Protein AF-A0A8J6SV88-F1 (afdb_monomer)

Radius of gyration: 65.97 Å; Cα contacts (8 Å, |Δi|>4): 155; chains: 1; bounding box: 151×75×202 Å

pLDDT: mean 76.77, std 22.96, range [28.53, 97.25]

Sequence (393 aa):
MALPKIEHHQADRLREVESLLAARDEHLASQEKLLRNILGLIPQIQKQMATVINHTETSAIEIGDKVRFIYEKAQDHLVESTEINKQFSGGNQEDEDKLSLSGVITVALKLLQDMTEMLDENGKLNVHYAESIQTILENTATINKITEDIQYISDQTNLLALNAAIEAARAGEHGRGFSVVAEEVRKLSDRTNQASNDITQIVGKVNDSVGAISKSLNENRVKTENKKDSVDRAVKSLLTTARESTEVFSKLVDSSVVSSKSVAHNIDHIILSLQFQDITKQEIEAAVIPIRQISNLAEEMISRLSGARGAMDSFGKVAVGQNMPPMDMGSRHELRGVDAQRAPETKSASAQMAKPSEVFVFDTPDEKAMQDEVAKPKQEEDKSASRGDVILF

Solvent-accessible surface area (backbone atoms only — not comparable to full-atom values): 22688 Å² total; per-residue (Å²): 141,92,82,70,71,64,62,52,60,48,50,53,50,49,52,52,49,50,54,52,49,50,56,48,50,55,50,51,52,52,51,43,51,52,43,52,53,53,53,65,45,48,62,54,53,52,52,49,52,52,50,51,45,54,53,47,55,52,50,49,53,57,49,52,55,51,49,52,53,52,45,53,52,34,52,52,49,42,55,50,39,52,52,52,46,35,40,55,73,59,55,75,90,80,60,87,86,58,86,22,56,54,54,53,49,52,53,52,51,48,52,51,48,54,50,51,52,53,46,51,52,51,51,54,50,52,51,54,50,52,53,52,50,50,53,50,55,54,50,48,53,51,51,48,54,53,36,51,51,51,35,51,53,23,53,52,46,28,53,51,18,49,53,42,28,52,52,15,59,72,50,45,85,83,12,52,72,51,30,55,51,16,52,52,45,29,52,51,19,55,53,46,38,50,53,32,52,53,49,50,54,51,49,50,54,51,51,54,51,50,53,53,49,52,52,54,49,55,53,48,53,55,51,47,52,56,47,51,58,48,48,56,49,48,53,53,50,51,55,50,53,50,52,53,48,45,52,53,50,53,53,50,35,53,52,48,46,53,50,32,52,51,51,49,53,54,47,56,55,49,56,56,53,53,54,54,48,56,54,52,42,52,54,54,57,57,54,49,53,60,54,50,50,50,44,54,52,42,52,51,49,43,55,50,50,53,50,52,50,54,50,48,55,53,49,52,52,64,73,51,86,68,78,80,81,81,89,82,89,84,80,92,82,83,93,82,86,90,82,92,77,85,84,84,89,81,88,78,89,80,79,84,80,81,79,86,82,80,87,81,80,80,83,73,80,72,86,76,80,80,72,87,84,78,81,83,84,83,88,79,82,94,77,85,93,84,85,88,81,91,80,91,130

Nearest PDB structures (foldseek):
  3zx6-assembly1_A  TM=4.882E-01  e=5.215E-08  Archaeoglobus fulgidus DSM 4304
  8c5v-assembly1_I  TM=4.298E-01  e=1.176E-05  Escherichia coli
  3g6b-assembly1_B  TM=3.901E-01  e=2.886E-06  Thermotoga maritima
  6h2e-assembly1_P-2  TM=2.419E-01  e=6.255E-02  Aeromonas hydrophila subsp. hydrophila AL09-71
  8i4v-assembly1_A  TM=2.541E-01  e=8.451E-02  Saccharomyces cerevisiae S288C

Foldseek 3Di:
DDDPPPVVVVVVVLVVVVVVLVVVLVVLVVLLVVLVVLLVCLVVLVVVLVVVLVVLVVVLVVLVVVLVVLLVVLVVLLVVLVVLLCLAVVPDDPCPPRPRLVNVLVVVVVVLVVVLVVLVVLLVVLVVLVVVLVVLVVVLVVLLVVLVVQLVVLVVQLVVLVVQLVVLVVVPPVSVVSNVVSVVSNVVSVVSNVVSVVSNVVSVVVVVVSVVVNVVSVVVNVVSVVVSVVSVVVNVVSVVVSVVVSVVSVVVSVVSNVVSVVSNVVSVVVVVVSVVSVVVSVVSVVVSVVSVVSSVVSVVSSVVSVVVSVVSVVVSCVSP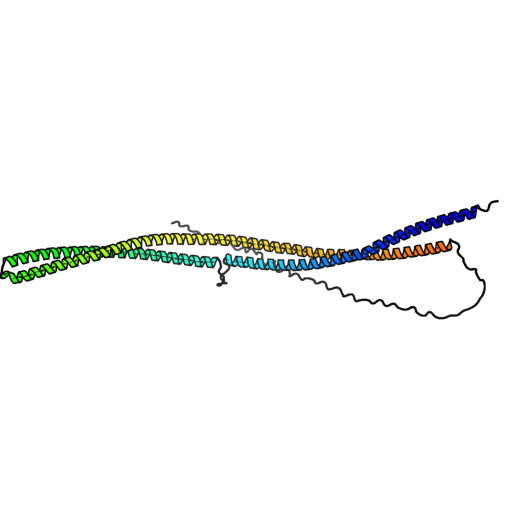DDDDDDDDDDDDDDDDDDDDDDDDDDDDDDDDDDDDDDDDDDDDPDPPPPPPDDDDDDDDDDDDDDDDDDDDD

Structure (mmCIF, N/CA/C/O backbone):
data_AF-A0A8J6SV88-F1
#
_entry.id   AF-A0A8J6SV88-F1
#
loop_
_atom_site.group_PDB
_atom_site.id
_atom_site.type_symbol
_atom_site.label_atom_id
_atom_site.label_alt_id
_atom_site.label_comp_id
_atom_site.label_asym_id
_atom_site.label_entity_id
_atom_site.label_seq_id
_atom_site.pdbx_PDB_ins_code
_atom_site.Cartn_x
_atom_site.Cartn_y
_atom_site.Cartn_z
_atom_site.occupancy
_atom_site.B_iso_or_equiv
_atom_site.auth_seq_id
_atom_site.auth_comp_id
_atom_site.auth_asym_id
_atom_site.auth_atom_id
_atom_site.pdbx_PDB_model_num
ATOM 1 N N . MET A 1 1 ? 94.182 -10.655 -103.195 1.00 46.75 1 MET A N 1
ATOM 2 C CA . MET A 1 1 ? 94.194 -10.493 -101.722 1.00 46.75 1 MET A CA 1
ATOM 3 C C . MET A 1 1 ? 93.290 -9.304 -101.390 1.00 46.75 1 MET A C 1
ATOM 5 O O . MET A 1 1 ? 93.391 -8.325 -102.111 1.00 46.75 1 MET A O 1
ATOM 9 N N . ALA A 1 2 ? 92.429 -9.421 -100.365 1.00 45.97 2 ALA A N 1
ATOM 10 C CA . ALA A 1 2 ? 91.411 -8.458 -99.878 1.00 45.97 2 ALA A CA 1
ATOM 11 C C . ALA A 1 2 ? 89.975 -8.559 -100.457 1.00 45.97 2 ALA A C 1
ATOM 13 O O . ALA A 1 2 ? 89.514 -7.652 -101.130 1.00 45.97 2 ALA A O 1
ATOM 14 N N . LEU A 1 3 ? 89.247 -9.638 -100.126 1.00 49.94 3 LEU A N 1
ATOM 15 C CA . LEU A 1 3 ? 87.771 -9.705 -100.204 1.00 49.94 3 LEU A CA 1
ATOM 16 C C . LEU A 1 3 ? 87.009 -10.570 -99.143 1.00 49.94 3 LEU A C 1
ATOM 18 O O . LEU A 1 3 ? 85.825 -10.773 -99.353 1.00 49.94 3 LEU A O 1
ATOM 22 N N . PRO A 1 4 ? 87.549 -11.012 -97.973 1.00 49.59 4 PRO A N 1
ATOM 23 C CA . PRO A 1 4 ? 86.723 -11.684 -96.944 1.00 49.59 4 PRO A CA 1
ATOM 24 C C . PRO A 1 4 ? 86.259 -10.801 -95.761 1.00 49.59 4 PRO A C 1
ATOM 26 O O . PRO A 1 4 ? 85.486 -11.254 -94.924 1.00 49.59 4 PRO A O 1
ATOM 29 N N . LYS A 1 5 ? 86.708 -9.540 -95.638 1.00 50.41 5 LYS A N 1
ATOM 30 C CA . LYS A 1 5 ? 86.396 -8.697 -94.457 1.00 50.41 5 LYS A CA 1
ATOM 31 C C . LYS A 1 5 ? 85.004 -8.046 -94.472 1.00 50.41 5 LYS A C 1
ATOM 33 O O . LYS A 1 5 ? 84.532 -7.645 -93.416 1.00 50.41 5 LYS A O 1
ATOM 38 N N . ILE A 1 6 ? 84.357 -7.923 -95.634 1.00 51.03 6 ILE A N 1
ATOM 39 C CA . ILE A 1 6 ? 83.061 -7.230 -95.759 1.00 51.03 6 ILE A CA 1
ATOM 40 C C . ILE A 1 6 ? 81.894 -8.173 -95.410 1.00 51.03 6 ILE A C 1
ATOM 42 O O . ILE A 1 6 ? 80.998 -7.762 -94.679 1.00 51.03 6 ILE A O 1
ATOM 46 N N . GLU A 1 7 ? 81.950 -9.446 -95.819 1.00 51.22 7 GLU A N 1
ATOM 47 C CA . GLU A 1 7 ? 80.918 -10.451 -95.501 1.00 51.22 7 GLU A CA 1
ATOM 48 C C . GLU A 1 7 ? 80.891 -10.828 -94.011 1.00 51.22 7 GLU A C 1
ATOM 50 O O . GLU A 1 7 ? 79.817 -10.930 -93.425 1.00 51.22 7 GLU A O 1
ATOM 55 N N . HIS A 1 8 ? 82.051 -10.948 -93.351 1.00 54.84 8 HIS A N 1
ATOM 56 C CA . HIS A 1 8 ? 82.105 -11.197 -91.902 1.00 54.84 8 HIS A CA 1
ATOM 57 C C . HIS A 1 8 ? 81.542 -10.025 -91.089 1.00 54.84 8 HIS A C 1
ATOM 59 O O . HIS A 1 8 ? 80.787 -10.230 -90.146 1.00 54.84 8 HIS A O 1
ATOM 65 N N . HIS A 1 9 ? 81.819 -8.786 -91.503 1.00 56.88 9 HIS A N 1
ATOM 66 C CA . HIS A 1 9 ? 81.335 -7.600 -90.798 1.00 56.88 9 HIS A CA 1
ATOM 67 C C . HIS A 1 9 ? 79.841 -7.314 -91.038 1.00 56.88 9 HIS A C 1
ATOM 69 O O . HIS A 1 9 ? 79.222 -6.584 -90.261 1.00 56.88 9 HIS A O 1
ATOM 75 N N . GLN A 1 10 ? 79.261 -7.861 -92.113 1.00 56.91 10 GLN A N 1
ATOM 76 C CA . GLN A 1 10 ? 77.813 -7.892 -92.338 1.00 56.91 10 GLN A CA 1
ATOM 77 C C . GLN A 1 10 ? 77.141 -9.027 -91.555 1.00 56.91 10 GLN A C 1
ATOM 79 O O . GLN A 1 10 ? 76.093 -8.788 -90.967 1.00 56.91 10 GLN A O 1
ATOM 84 N N . ALA A 1 11 ? 77.752 -10.214 -91.473 1.00 60.94 11 ALA A N 1
ATOM 85 C CA . ALA A 1 11 ? 77.242 -11.340 -90.687 1.00 60.94 11 ALA A CA 1
ATOM 86 C C . ALA A 1 11 ? 77.269 -11.075 -89.169 1.00 60.94 11 ALA A C 1
ATOM 88 O O . ALA A 1 11 ? 76.304 -11.392 -88.478 1.00 60.94 11 ALA A O 1
ATOM 89 N N . ASP A 1 12 ? 78.328 -10.442 -88.655 1.00 65.56 12 ASP A N 1
ATOM 90 C CA . ASP A 1 12 ? 78.409 -10.037 -87.245 1.00 65.56 12 ASP A CA 1
ATOM 91 C C . ASP A 1 12 ? 77.391 -8.937 -86.915 1.00 65.56 12 ASP A C 1
ATOM 93 O O . ASP A 1 12 ? 76.749 -8.992 -85.870 1.00 65.56 12 ASP A O 1
ATOM 97 N N . ARG A 1 13 ? 77.158 -7.992 -87.840 1.00 64.12 13 ARG A N 1
ATOM 98 C CA . ARG A 1 13 ? 76.085 -6.994 -87.700 1.00 64.12 13 ARG A CA 1
ATOM 99 C C . ARG A 1 13 ? 74.690 -7.615 -87.770 1.00 64.12 13 ARG A C 1
ATOM 101 O O . ARG A 1 13 ? 73.808 -7.165 -87.048 1.00 64.12 13 ARG A O 1
ATOM 108 N N . LEU A 1 14 ? 74.481 -8.644 -88.595 1.00 65.62 14 LEU A N 1
ATOM 109 C CA . LEU A 1 14 ? 73.214 -9.381 -88.635 1.00 65.62 14 LEU A CA 1
ATOM 110 C C . LEU A 1 14 ? 72.961 -10.108 -87.309 1.00 65.62 14 LEU A C 1
ATOM 112 O O . LEU A 1 14 ? 71.875 -9.986 -86.758 1.00 65.62 14 LEU A O 1
ATOM 116 N N . ARG A 1 15 ? 73.978 -10.785 -86.756 1.00 68.50 15 ARG A N 1
ATOM 117 C CA . ARG A 1 15 ? 73.896 -11.466 -85.450 1.00 68.50 15 ARG A CA 1
ATOM 118 C C . ARG A 1 15 ? 73.671 -10.500 -84.289 1.00 68.50 15 ARG A C 1
ATOM 120 O O . ARG A 1 15 ? 72.923 -10.814 -83.368 1.00 68.50 15 ARG A O 1
ATOM 127 N N . GLU A 1 16 ? 74.296 -9.326 -84.326 1.00 72.25 16 GLU A N 1
ATOM 128 C CA . GLU A 1 16 ? 74.077 -8.267 -83.336 1.00 72.25 16 GLU A CA 1
ATOM 129 C C . GLU A 1 16 ? 72.636 -7.735 -83.405 1.00 72.25 16 GLU A C 1
ATOM 131 O O . GLU A 1 16 ? 71.973 -7.605 -82.376 1.00 72.25 16 GLU A O 1
ATOM 136 N N . VAL A 1 17 ? 72.104 -7.517 -84.613 1.00 74.19 17 VAL A N 1
ATOM 137 C CA . VAL A 1 17 ? 70.703 -7.120 -84.821 1.00 74.19 17 VAL A CA 1
ATOM 138 C C . VAL A 1 17 ? 69.733 -8.226 -84.393 1.00 74.19 17 VAL A C 1
ATOM 140 O O . VAL A 1 17 ? 68.763 -7.927 -83.705 1.00 74.19 17 VAL A O 1
ATOM 143 N N . GLU A 1 18 ? 69.995 -9.493 -84.716 1.00 72.50 18 GLU A N 1
ATOM 144 C CA . GLU A 1 18 ? 69.188 -10.640 -84.270 1.00 72.50 18 GLU A CA 1
ATOM 145 C C . GLU A 1 18 ? 69.171 -10.770 -82.742 1.00 72.50 18 GLU A C 1
ATOM 147 O O . GLU A 1 18 ? 68.106 -10.948 -82.151 1.00 72.50 18 GLU A O 1
ATOM 152 N N . SER A 1 19 ? 70.323 -10.607 -82.085 1.00 75.50 19 SER A N 1
ATOM 153 C CA . SER A 1 19 ? 70.417 -10.621 -80.622 1.00 75.50 19 SER A CA 1
ATOM 154 C C . SER A 1 19 ? 69.646 -9.461 -79.985 1.00 75.50 19 SER A C 1
ATOM 156 O O . SER A 1 19 ? 68.987 -9.653 -78.962 1.00 75.50 19 SER A O 1
ATOM 158 N N . LEU A 1 20 ? 69.712 -8.260 -80.569 1.00 78.19 20 LEU A N 1
ATOM 159 C CA . LEU A 1 20 ? 68.964 -7.093 -80.093 1.00 78.19 20 LEU A CA 1
ATOM 160 C C . LEU A 1 20 ? 67.453 -7.238 -80.331 1.00 78.19 20 LEU A C 1
ATOM 162 O O . LEU A 1 20 ? 66.658 -6.824 -79.485 1.00 78.19 20 LEU A O 1
ATOM 166 N N . LEU A 1 21 ? 67.046 -7.842 -81.452 1.00 76.75 21 LEU A N 1
ATOM 167 C CA . LEU A 1 21 ? 65.646 -8.148 -81.753 1.00 76.75 21 LEU A CA 1
ATOM 168 C C . LEU A 1 21 ? 65.091 -9.217 -80.805 1.00 76.75 21 LEU A C 1
ATOM 170 O O . LEU A 1 21 ? 63.992 -9.033 -80.289 1.00 76.75 21 LEU A O 1
ATOM 174 N N . ALA A 1 22 ? 65.856 -10.270 -80.505 1.00 77.31 22 ALA A N 1
ATOM 175 C CA . ALA A 1 22 ? 65.468 -11.316 -79.556 1.00 77.31 22 ALA A CA 1
ATOM 176 C C . ALA A 1 22 ? 65.332 -10.780 -78.120 1.00 77.31 22 ALA A C 1
ATOM 178 O O . ALA A 1 22 ? 64.322 -11.027 -77.464 1.00 77.31 22 ALA A O 1
ATOM 179 N N . ALA A 1 23 ? 66.294 -9.973 -77.656 1.00 79.62 23 ALA A N 1
ATOM 180 C CA . ALA A 1 23 ? 66.211 -9.320 -76.347 1.00 79.62 23 ALA A CA 1
ATOM 181 C C . ALA A 1 23 ? 65.002 -8.368 -76.254 1.00 79.62 23 ALA A C 1
ATOM 183 O O . ALA A 1 23 ? 64.367 -8.245 -75.203 1.00 79.62 23 ALA A O 1
ATOM 184 N N . ARG A 1 24 ? 64.651 -7.698 -77.360 1.00 80.94 24 ARG A N 1
ATOM 185 C CA . ARG A 1 24 ? 63.469 -6.833 -77.413 1.00 80.94 24 ARG A CA 1
ATOM 186 C C . ARG A 1 24 ? 62.162 -7.626 -77.462 1.00 80.94 24 ARG A C 1
ATOM 188 O O . ARG A 1 24 ? 61.213 -7.203 -76.809 1.00 80.94 24 ARG A O 1
ATOM 195 N N . ASP A 1 25 ? 62.113 -8.759 -78.158 1.00 80.94 25 ASP A N 1
ATOM 196 C CA . ASP A 1 25 ? 60.958 -9.669 -78.154 1.00 80.94 25 ASP A CA 1
ATOM 197 C C . ASP A 1 25 ? 60.696 -10.237 -76.750 1.00 80.94 25 ASP A C 1
ATOM 199 O O . ASP A 1 25 ? 59.571 -10.178 -76.252 1.00 80.94 25 ASP A O 1
ATOM 203 N N . GLU A 1 26 ? 61.748 -10.676 -76.052 1.00 83.00 26 GLU A N 1
ATOM 204 C CA . GLU A 1 26 ? 61.657 -11.155 -74.667 1.00 83.00 26 GLU A CA 1
ATOM 205 C C . GLU A 1 26 ? 61.134 -10.062 -73.717 1.00 83.00 26 GLU A C 1
ATOM 207 O O . GLU A 1 26 ? 60.243 -10.305 -72.893 1.00 83.00 26 GLU A O 1
ATOM 212 N N . HIS A 1 27 ? 61.614 -8.825 -73.876 1.00 84.25 27 HIS A N 1
ATOM 213 C CA . HIS A 1 27 ? 61.137 -7.684 -73.097 1.00 84.25 27 HIS A CA 1
ATOM 214 C C . HIS A 1 27 ? 59.663 -7.342 -73.387 1.00 84.25 27 HIS A C 1
ATOM 216 O O . HIS A 1 27 ? 58.891 -7.103 -72.455 1.00 84.25 27 HIS A O 1
ATOM 222 N N . LEU A 1 28 ? 59.244 -7.341 -74.658 1.00 85.38 28 LEU A N 1
ATOM 223 C CA . LEU A 1 28 ? 57.848 -7.094 -75.049 1.00 85.38 28 LEU A CA 1
ATOM 224 C C . LEU A 1 28 ? 56.917 -8.206 -74.537 1.00 85.38 28 LEU A C 1
ATOM 226 O O . LEU A 1 28 ? 55.831 -7.909 -74.039 1.00 85.38 28 LEU A O 1
ATOM 230 N N . ALA A 1 29 ? 57.353 -9.468 -74.582 1.00 83.69 29 ALA A N 1
ATOM 231 C CA . ALA A 1 29 ? 56.609 -10.605 -74.039 1.00 83.69 29 ALA A CA 1
ATOM 232 C C . ALA A 1 29 ? 56.445 -10.519 -72.510 1.00 83.69 29 ALA A C 1
ATOM 234 O O . ALA A 1 29 ? 55.373 -10.820 -71.976 1.00 83.69 29 ALA A O 1
ATOM 235 N N . SER A 1 30 ? 57.480 -10.062 -71.799 1.00 86.69 30 SER A N 1
ATOM 236 C CA . SER A 1 30 ? 57.415 -9.799 -70.356 1.00 86.69 30 SER A CA 1
ATOM 237 C C . SER A 1 30 ? 56.409 -8.688 -70.015 1.00 86.69 30 SER A C 1
ATOM 239 O O . SER A 1 30 ? 55.571 -8.858 -69.124 1.00 86.69 30 SER A O 1
ATOM 241 N N . GLN A 1 31 ? 56.417 -7.582 -70.770 1.00 87.19 31 GLN A N 1
ATOM 242 C CA . GLN A 1 31 ? 55.450 -6.487 -70.610 1.00 87.19 31 GLN A CA 1
ATOM 243 C C . GLN A 1 31 ? 54.010 -6.929 -70.904 1.00 87.19 31 GLN A C 1
ATOM 245 O O . GLN A 1 31 ? 53.098 -6.603 -70.144 1.00 87.19 31 GLN A O 1
ATOM 250 N N . GLU A 1 32 ? 53.803 -7.714 -71.963 1.00 86.62 32 GLU A N 1
ATOM 251 C CA . GLU A 1 32 ? 52.494 -8.275 -72.305 1.00 86.62 32 GLU A CA 1
ATOM 252 C C . GLU A 1 32 ? 51.964 -9.179 -71.181 1.00 86.62 32 GLU A C 1
ATOM 254 O O . GLU A 1 32 ? 50.803 -9.065 -70.782 1.00 86.62 32 GLU A O 1
ATOM 259 N N . LYS A 1 33 ? 52.821 -10.036 -70.609 1.00 88.38 33 LYS A N 1
ATOM 260 C CA . LYS A 1 33 ? 52.468 -10.896 -69.470 1.00 88.38 33 LYS A CA 1
ATOM 261 C C . LYS A 1 33 ? 52.056 -10.079 -68.241 1.00 88.38 33 LYS A C 1
ATOM 263 O O . LYS A 1 33 ? 51.074 -10.425 -67.586 1.00 88.38 33 LYS A O 1
ATOM 268 N N . LEU A 1 34 ? 52.769 -8.994 -67.937 1.00 86.81 34 LEU A N 1
ATOM 269 C CA . LEU A 1 34 ? 52.440 -8.106 -66.818 1.00 86.81 34 LEU A CA 1
ATOM 270 C C . LEU A 1 34 ? 51.091 -7.400 -67.033 1.00 86.81 34 LEU A C 1
ATOM 272 O O . LEU A 1 34 ? 50.262 -7.393 -66.124 1.00 86.81 34 LEU A O 1
ATOM 276 N N . LEU A 1 35 ? 50.824 -6.886 -68.239 1.00 89.06 35 LEU A N 1
ATOM 277 C CA . LEU A 1 35 ? 49.534 -6.272 -68.583 1.00 89.06 35 LEU A CA 1
ATOM 278 C C . LEU A 1 35 ? 48.375 -7.274 -68.516 1.00 89.06 35 LEU A C 1
ATOM 280 O O . LEU A 1 35 ? 47.309 -6.942 -68.001 1.00 89.06 35 LEU A O 1
ATOM 284 N N . ARG A 1 36 ? 48.585 -8.518 -68.968 1.00 88.00 36 ARG A N 1
ATOM 285 C CA . ARG A 1 36 ? 47.590 -9.598 -68.847 1.00 88.00 36 ARG A CA 1
ATOM 286 C C . ARG A 1 36 ? 47.287 -9.943 -67.388 1.00 88.00 36 ARG A C 1
ATOM 288 O O . ARG A 1 36 ? 46.126 -10.160 -67.053 1.00 88.00 36 ARG A O 1
ATOM 295 N N . ASN A 1 37 ? 48.299 -9.942 -66.519 1.00 89.38 37 ASN A N 1
ATOM 296 C CA . ASN A 1 37 ? 48.094 -10.129 -65.081 1.00 89.38 37 ASN A CA 1
ATOM 297 C C . ASN A 1 37 ? 47.273 -8.980 -64.473 1.00 89.38 37 ASN A C 1
ATOM 299 O O . ASN A 1 37 ? 46.347 -9.244 -63.711 1.00 89.38 37 ASN A O 1
ATOM 303 N N . ILE A 1 38 ? 47.564 -7.723 -64.836 1.00 87.75 38 ILE A N 1
ATOM 304 C CA . ILE A 1 38 ? 46.784 -6.554 -64.389 1.00 87.75 38 ILE A CA 1
ATOM 305 C C . ILE A 1 38 ? 45.328 -6.659 -64.862 1.00 87.75 38 ILE A C 1
ATOM 307 O O . ILE A 1 38 ? 44.415 -6.501 -64.054 1.00 87.75 38 ILE A O 1
ATOM 311 N N . LEU A 1 39 ? 45.098 -6.995 -66.136 1.00 89.31 39 LEU A N 1
ATOM 312 C CA . LEU A 1 39 ? 43.751 -7.203 -66.680 1.00 89.31 39 LEU A CA 1
ATOM 313 C C . LEU A 1 39 ? 42.991 -8.320 -65.961 1.00 89.31 39 LEU A C 1
ATOM 315 O O . LEU A 1 39 ? 41.787 -8.197 -65.765 1.00 89.31 39 LEU A O 1
ATOM 319 N N . GLY A 1 40 ? 43.677 -9.377 -65.518 1.00 88.56 40 GLY A N 1
ATOM 320 C CA . GLY A 1 40 ? 43.068 -10.442 -64.719 1.00 88.56 40 GLY A CA 1
ATOM 321 C C . GLY A 1 40 ? 42.577 -9.983 -63.338 1.00 88.56 40 GLY A C 1
ATOM 322 O O . GLY A 1 40 ? 41.605 -10.535 -62.826 1.00 88.56 40 GLY A O 1
ATOM 323 N N . LEU A 1 41 ? 43.204 -8.957 -62.749 1.00 91.12 41 LEU A N 1
ATOM 324 C CA . LEU A 1 41 ? 42.831 -8.414 -61.435 1.00 91.12 41 LEU A CA 1
ATOM 325 C C . LEU A 1 41 ? 41.666 -7.417 -61.504 1.00 91.12 41 LEU A C 1
ATOM 327 O O . LEU A 1 41 ? 40.921 -7.284 -60.534 1.00 91.12 41 LEU A O 1
ATOM 331 N N . ILE A 1 42 ? 41.467 -6.736 -62.636 1.00 90.75 42 ILE A N 1
ATOM 332 C CA . ILE A 1 42 ? 40.425 -5.706 -62.787 1.00 90.75 42 ILE A CA 1
ATOM 333 C C . ILE A 1 42 ? 39.007 -6.249 -62.521 1.00 90.75 42 ILE A C 1
ATOM 335 O O . ILE A 1 42 ? 38.306 -5.646 -61.706 1.00 90.75 42 ILE A O 1
ATOM 339 N N . PRO A 1 43 ? 38.573 -7.390 -63.097 1.00 89.69 43 PRO A N 1
ATOM 340 C CA . PRO A 1 43 ? 37.264 -7.970 -62.796 1.00 89.69 43 PRO A CA 1
ATOM 341 C C . PRO A 1 43 ? 37.099 -8.337 -61.319 1.00 89.69 43 PRO A C 1
ATOM 343 O O . PRO A 1 43 ? 36.003 -8.227 -60.769 1.00 89.69 43 PRO A O 1
ATOM 346 N N . GLN A 1 44 ? 38.183 -8.758 -60.657 1.00 91.69 44 GLN A N 1
ATOM 347 C CA . GLN A 1 44 ? 38.164 -9.075 -59.231 1.00 91.69 44 GLN A CA 1
ATOM 348 C C . GLN A 1 44 ? 37.967 -7.809 -58.388 1.00 91.69 44 GLN A C 1
ATOM 350 O O . GLN A 1 44 ? 37.120 -7.816 -57.494 1.00 91.69 44 GLN A O 1
ATOM 355 N N . ILE A 1 45 ? 38.677 -6.722 -58.708 1.00 91.00 45 ILE A N 1
ATOM 356 C CA . ILE A 1 45 ? 38.522 -5.419 -58.043 1.00 91.00 45 ILE A CA 1
ATOM 357 C C . ILE A 1 45 ? 37.108 -4.872 -58.273 1.00 91.00 45 ILE A C 1
ATOM 359 O O . ILE A 1 45 ? 36.437 -4.492 -57.319 1.00 91.00 45 ILE A O 1
ATOM 363 N N . GLN A 1 46 ? 36.603 -4.911 -59.509 1.00 89.44 46 GLN A N 1
ATOM 364 C CA . GLN A 1 46 ? 35.242 -4.467 -59.833 1.00 89.44 46 GLN A CA 1
ATOM 365 C C . GLN A 1 46 ? 34.177 -5.274 -59.080 1.00 89.44 46 GLN A C 1
ATOM 367 O O . GLN A 1 46 ? 33.245 -4.697 -58.521 1.00 89.44 46 GLN A O 1
ATOM 372 N N . LYS A 1 47 ? 34.332 -6.604 -59.004 1.00 91.88 47 LYS A N 1
ATOM 373 C CA . LYS A 1 47 ? 33.434 -7.466 -58.223 1.00 91.88 47 LYS A CA 1
ATOM 374 C C . LYS A 1 47 ? 33.481 -7.130 -56.730 1.00 91.88 47 LYS A C 1
ATOM 376 O O . LYS A 1 47 ? 32.435 -7.104 -56.081 1.00 91.88 47 LYS A O 1
ATOM 381 N N . GLN A 1 48 ? 34.670 -6.879 -56.180 1.00 92.00 48 GLN A N 1
ATOM 382 C CA . GLN A 1 48 ? 34.826 -6.472 -54.783 1.00 92.00 48 GLN A CA 1
ATOM 383 C C . GLN A 1 48 ? 34.163 -5.118 -54.520 1.00 92.00 48 GLN A C 1
ATOM 385 O O . GLN A 1 48 ? 33.383 -5.019 -53.580 1.00 92.00 48 GLN A O 1
ATOM 390 N N . MET A 1 49 ? 34.376 -4.118 -55.378 1.00 91.75 49 MET A N 1
ATOM 391 C CA . MET A 1 49 ? 33.738 -2.801 -55.256 1.00 91.75 49 MET A CA 1
ATOM 392 C C . MET A 1 49 ? 32.212 -2.892 -55.329 1.00 91.75 49 MET A C 1
ATOM 394 O O . MET A 1 49 ? 31.534 -2.330 -54.477 1.00 91.75 49 MET A O 1
ATOM 398 N N . ALA A 1 50 ? 31.664 -3.668 -56.270 1.00 90.50 50 ALA A N 1
ATOM 399 C CA . ALA A 1 50 ? 30.221 -3.901 -56.358 1.00 90.50 50 ALA A CA 1
ATOM 400 C C . ALA A 1 50 ? 29.663 -4.583 -55.095 1.00 90.50 50 ALA A C 1
ATOM 402 O O . ALA A 1 50 ? 28.588 -4.230 -54.615 1.00 90.50 50 ALA A O 1
ATOM 403 N N . THR A 1 51 ? 30.411 -5.533 -54.524 1.00 92.88 51 THR A N 1
ATOM 404 C CA . THR A 1 51 ? 30.029 -6.192 -53.265 1.00 92.88 51 THR A CA 1
ATOM 405 C C . THR A 1 51 ? 30.030 -5.199 -52.102 1.00 92.88 51 THR A C 1
ATOM 407 O O . THR A 1 51 ? 29.094 -5.203 -51.305 1.00 92.88 51 THR A O 1
ATOM 410 N N . VAL A 1 52 ? 31.045 -4.331 -52.017 1.00 90.75 52 VAL A N 1
ATOM 411 C CA . VAL A 1 52 ? 31.138 -3.287 -50.984 1.00 90.75 52 VAL A CA 1
ATOM 412 C C . VAL A 1 52 ? 29.999 -2.279 -51.125 1.00 90.75 52 VAL A C 1
ATOM 414 O O . VAL A 1 52 ? 29.373 -1.972 -50.116 1.00 90.75 52 VAL A O 1
ATOM 417 N N . ILE A 1 53 ? 29.672 -1.827 -52.341 1.00 90.75 53 ILE A N 1
ATOM 418 C CA . ILE A 1 53 ? 28.525 -0.936 -52.594 1.00 90.75 53 ILE A CA 1
ATOM 419 C C . ILE A 1 53 ? 27.233 -1.580 -52.086 1.00 90.75 53 ILE A C 1
ATOM 421 O O . ILE A 1 53 ? 26.542 -0.982 -51.268 1.00 90.75 53 ILE A O 1
ATOM 425 N N . ASN A 1 54 ? 26.947 -2.819 -52.497 1.00 90.19 54 ASN A N 1
ATOM 426 C CA . ASN A 1 54 ? 25.710 -3.504 -52.119 1.00 90.19 54 ASN A CA 1
ATOM 427 C C . ASN A 1 54 ? 25.609 -3.749 -50.602 1.00 90.19 54 ASN A C 1
ATOM 429 O O . ASN A 1 54 ? 24.549 -3.569 -50.005 1.00 90.19 54 ASN A O 1
ATOM 433 N N . HIS A 1 55 ? 26.712 -4.149 -49.958 1.00 88.50 55 HIS A N 1
ATOM 434 C CA . HIS A 1 55 ? 26.742 -4.362 -48.508 1.00 88.50 55 HIS A CA 1
ATOM 435 C C . HIS A 1 55 ? 26.576 -3.051 -47.733 1.00 88.50 55 HIS A C 1
ATOM 437 O O . HIS A 1 55 ? 25.862 -3.012 -46.733 1.00 88.50 55 HIS A O 1
ATOM 443 N N . THR A 1 56 ? 27.203 -1.978 -48.220 1.00 87.62 56 THR A N 1
ATOM 444 C CA . THR A 1 56 ? 27.063 -0.630 -47.667 1.00 87.62 56 THR A CA 1
ATOM 445 C C . THR A 1 56 ? 25.605 -0.187 -47.793 1.00 87.62 56 THR A C 1
ATOM 447 O O . THR A 1 56 ? 24.967 0.059 -46.781 1.00 87.62 56 THR A O 1
ATOM 450 N N . GLU A 1 57 ? 25.019 -0.212 -48.987 1.00 86.38 57 GLU A N 1
ATOM 451 C CA . GLU A 1 57 ? 23.619 0.169 -49.220 1.00 86.38 57 GLU A CA 1
ATOM 452 C C . GLU A 1 57 ? 22.626 -0.624 -48.356 1.00 86.38 57 GLU A C 1
ATOM 454 O O . GLU A 1 57 ? 21.768 -0.038 -47.700 1.00 86.38 57 GLU A O 1
ATOM 459 N N . THR A 1 58 ? 22.794 -1.945 -48.265 1.00 89.50 58 THR A N 1
ATOM 460 C CA . THR A 1 58 ? 21.925 -2.779 -47.419 1.00 89.50 58 THR A CA 1
ATOM 461 C C . THR A 1 58 ? 22.066 -2.407 -45.940 1.00 89.50 58 THR A C 1
ATOM 463 O O . THR A 1 58 ? 21.066 -2.245 -45.245 1.00 89.50 58 THR A O 1
ATOM 466 N N . SER A 1 59 ? 23.298 -2.192 -45.464 1.00 88.69 59 SER A N 1
ATOM 467 C CA . SER A 1 59 ? 23.547 -1.776 -44.078 1.00 88.69 59 SER A CA 1
ATOM 468 C C . SER A 1 59 ? 22.959 -0.394 -43.778 1.00 88.69 59 SER A C 1
ATOM 470 O O . SER A 1 59 ? 22.460 -0.177 -42.678 1.00 88.69 59 SER A O 1
ATOM 472 N N . ALA A 1 60 ? 22.983 0.527 -44.751 1.00 88.50 60 ALA A N 1
ATOM 473 C CA . ALA A 1 60 ? 22.384 1.860 -44.638 1.00 88.50 60 ALA A CA 1
ATOM 474 C C . ALA A 1 60 ? 20.895 1.775 -44.307 1.00 88.50 60 ALA A C 1
ATOM 476 O O . ALA A 1 60 ? 20.414 2.389 -43.355 1.00 88.50 60 ALA A O 1
ATOM 477 N N . ILE A 1 61 ? 20.185 0.975 -45.105 1.00 88.12 61 ILE A N 1
ATOM 478 C CA . ILE A 1 61 ? 18.740 0.788 -45.016 1.00 88.12 61 ILE A CA 1
ATOM 479 C C . ILE A 1 61 ? 18.391 0.125 -43.681 1.00 88.12 61 ILE A C 1
ATOM 481 O O . ILE A 1 61 ? 17.531 0.622 -42.957 1.00 88.12 61 ILE A O 1
ATOM 485 N N . GLU A 1 62 ? 19.115 -0.933 -43.299 1.00 89.56 62 GLU A N 1
ATOM 486 C CA . GLU A 1 62 ? 18.901 -1.608 -42.015 1.00 89.56 62 GLU A CA 1
ATOM 487 C C . GLU A 1 62 ? 19.132 -0.689 -40.807 1.00 89.56 62 GLU A C 1
ATOM 489 O O . GLU A 1 62 ? 18.400 -0.770 -39.815 1.00 89.56 62 GLU A O 1
ATOM 494 N N . ILE A 1 63 ? 20.158 0.168 -40.857 1.00 90.62 63 ILE A N 1
ATOM 495 C CA . ILE A 1 63 ? 20.415 1.153 -39.801 1.00 90.62 63 ILE A CA 1
ATOM 496 C C . ILE A 1 63 ? 19.286 2.188 -39.778 1.00 90.62 63 ILE A C 1
ATOM 498 O O . ILE A 1 63 ? 18.766 2.467 -38.700 1.00 90.62 63 ILE A O 1
ATOM 502 N N . GLY A 1 64 ? 18.863 2.706 -40.935 1.00 89.06 64 GLY A N 1
ATOM 503 C CA . GLY A 1 64 ? 17.758 3.662 -41.040 1.00 89.06 64 GLY A CA 1
ATOM 504 C C . GLY A 1 64 ? 16.455 3.138 -40.430 1.00 89.06 64 GLY A C 1
ATOM 505 O O . GLY A 1 64 ? 15.834 3.827 -39.617 1.00 89.06 64 GLY A O 1
ATOM 506 N N . ASP A 1 65 ? 16.084 1.892 -40.732 1.00 89.75 65 ASP A N 1
ATOM 507 C CA . ASP A 1 65 ? 14.885 1.258 -40.171 1.00 89.75 65 ASP A CA 1
ATOM 508 C C . ASP A 1 65 ? 14.968 1.098 -38.646 1.00 89.75 65 ASP A C 1
ATOM 510 O O . ASP A 1 65 ? 14.015 1.421 -37.927 1.00 89.75 65 ASP A O 1
ATOM 514 N N . LYS A 1 66 ? 16.118 0.649 -38.125 1.00 89.81 66 LYS A N 1
ATOM 515 C CA . LYS A 1 66 ? 16.336 0.514 -36.674 1.00 89.81 66 LYS A CA 1
ATOM 516 C C . LYS A 1 66 ? 16.307 1.866 -35.968 1.00 89.81 66 LYS A C 1
ATOM 518 O O . LYS A 1 66 ? 15.724 1.977 -34.894 1.00 89.81 66 LYS A O 1
ATOM 523 N N . VAL A 1 67 ? 16.916 2.889 -36.561 1.00 92.31 67 VAL A N 1
ATOM 524 C CA . VAL A 1 67 ? 16.946 4.252 -36.016 1.00 92.31 67 VAL A CA 1
ATOM 525 C C . VAL A 1 67 ? 15.541 4.838 -35.951 1.00 92.31 67 VAL A C 1
ATOM 527 O O . VAL A 1 67 ? 15.164 5.367 -34.907 1.00 92.31 67 VAL A O 1
ATOM 530 N N . ARG A 1 68 ? 14.736 4.674 -37.009 1.00 88.38 68 ARG A N 1
ATOM 531 C CA . ARG A 1 68 ? 13.331 5.102 -37.008 1.00 88.38 68 ARG A CA 1
ATOM 532 C C . ARG A 1 68 ? 12.533 4.426 -35.895 1.00 88.38 68 ARG A C 1
ATOM 534 O O . ARG A 1 68 ? 11.824 5.104 -35.160 1.00 88.38 68 ARG A O 1
ATOM 541 N N . PHE A 1 69 ? 12.701 3.116 -35.721 1.00 91.19 69 PHE A N 1
ATOM 542 C CA . PHE A 1 69 ? 12.037 2.384 -34.642 1.00 91.19 69 PHE A CA 1
ATOM 543 C C . PHE A 1 69 ? 12.439 2.896 -33.247 1.00 91.19 69 PHE A C 1
ATOM 545 O O . PHE A 1 69 ? 11.583 3.068 -32.380 1.00 91.19 69 PHE A O 1
ATOM 552 N N . ILE A 1 70 ? 13.732 3.165 -33.019 1.00 91.31 70 ILE A N 1
ATOM 553 C CA . ILE A 1 70 ? 14.210 3.716 -31.739 1.00 91.31 70 ILE A CA 1
ATOM 554 C C . ILE A 1 70 ? 13.656 5.131 -31.523 1.00 91.31 70 ILE A C 1
ATOM 556 O O . ILE A 1 70 ? 13.277 5.457 -30.401 1.00 91.31 70 ILE A O 1
ATOM 560 N N . TYR A 1 71 ? 13.572 5.949 -32.574 1.00 89.62 71 TYR A N 1
ATOM 561 C CA . TYR A 1 71 ? 13.015 7.301 -32.500 1.00 89.62 71 TYR A CA 1
ATOM 562 C C . TYR A 1 71 ? 11.545 7.282 -32.080 1.00 89.62 71 TYR A C 1
ATOM 564 O O . TYR A 1 71 ? 11.174 7.938 -31.108 1.00 89.62 71 TYR A O 1
ATOM 572 N N . GLU A 1 72 ? 10.726 6.476 -32.761 1.00 90.75 72 GLU A N 1
ATOM 573 C CA . GLU A 1 72 ? 9.311 6.295 -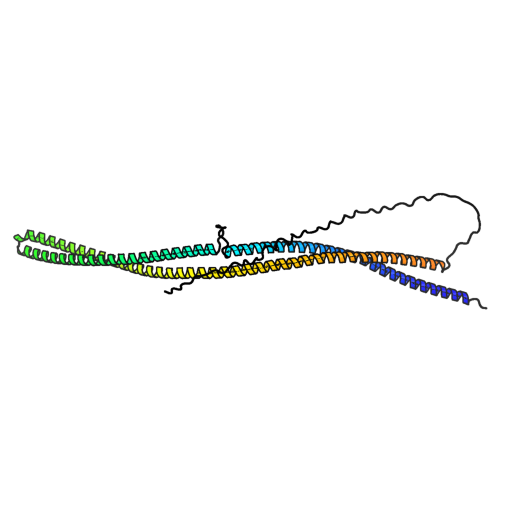32.421 1.00 90.75 72 GLU A CA 1
ATOM 574 C C . GLU A 1 72 ? 9.157 5.819 -30.971 1.00 90.75 72 GLU A C 1
ATOM 576 O O . GLU A 1 72 ? 8.390 6.398 -30.205 1.00 90.75 72 GLU A O 1
ATOM 581 N N . LYS A 1 73 ? 9.960 4.836 -30.544 1.00 90.56 73 LYS A N 1
ATOM 582 C CA . LYS A 1 73 ? 9.935 4.347 -29.158 1.00 90.56 73 LYS A CA 1
ATOM 583 C C . LYS A 1 73 ? 10.367 5.392 -28.132 1.00 90.56 73 LYS A C 1
ATOM 585 O O . LYS A 1 73 ? 9.790 5.434 -27.048 1.00 90.56 73 LYS A O 1
ATOM 590 N N . ALA A 1 74 ? 11.354 6.228 -28.442 1.00 90.38 74 ALA A N 1
ATOM 591 C CA . ALA A 1 74 ? 11.772 7.319 -27.564 1.00 90.38 74 ALA A CA 1
ATOM 592 C C . ALA A 1 74 ? 10.674 8.388 -27.431 1.00 90.38 74 ALA A C 1
ATOM 594 O O . ALA A 1 74 ? 10.464 8.915 -26.338 1.00 90.38 74 ALA A O 1
ATOM 595 N N . GLN A 1 75 ? 9.948 8.668 -28.516 1.00 89.00 75 GLN A N 1
ATOM 596 C CA . GLN A 1 75 ? 8.824 9.600 -28.511 1.00 89.00 75 GLN A CA 1
ATOM 597 C C . GLN A 1 75 ? 7.623 9.050 -27.730 1.00 89.00 75 GLN A C 1
ATOM 599 O O . GLN A 1 75 ? 7.068 9.767 -26.896 1.00 89.00 75 GLN A O 1
ATOM 604 N N . ASP A 1 76 ? 7.269 7.777 -27.934 1.00 90.69 76 ASP A N 1
ATOM 605 C CA . ASP A 1 76 ? 6.248 7.081 -27.138 1.00 90.69 76 ASP A CA 1
ATOM 606 C C . ASP A 1 76 ? 6.578 7.178 -25.641 1.00 90.69 76 ASP A C 1
ATOM 608 O O . ASP A 1 76 ? 5.732 7.540 -24.823 1.00 90.69 76 ASP A O 1
ATOM 612 N N . HIS A 1 77 ? 7.839 6.914 -25.289 1.00 88.25 77 HIS A N 1
ATOM 613 C CA . HIS A 1 77 ? 8.310 6.944 -23.910 1.00 88.25 77 HIS A CA 1
ATOM 614 C C . HIS A 1 77 ? 8.276 8.356 -23.297 1.00 88.25 77 HIS A C 1
ATOM 616 O O . HIS A 1 77 ? 8.013 8.500 -22.104 1.00 88.25 77 HIS A O 1
ATOM 622 N N . LEU A 1 78 ? 8.484 9.418 -24.090 1.00 87.69 78 LEU A N 1
ATOM 623 C CA . LEU A 1 78 ? 8.298 10.800 -23.629 1.00 87.69 78 LEU A CA 1
ATOM 624 C C . LEU A 1 78 ? 6.839 11.082 -23.268 1.00 87.69 78 LEU A C 1
ATOM 626 O O . LEU A 1 78 ? 6.575 11.630 -22.197 1.00 87.69 78 LEU A O 1
ATOM 630 N N . VAL A 1 79 ? 5.904 10.687 -24.134 1.00 88.25 79 VAL A N 1
ATOM 631 C CA . VAL A 1 79 ? 4.465 10.854 -23.884 1.00 88.25 79 VAL A CA 1
ATOM 632 C C . VAL A 1 79 ? 4.056 10.071 -22.637 1.00 88.25 79 VAL A C 1
ATOM 634 O O . VAL A 1 79 ? 3.448 10.639 -21.728 1.00 88.25 79 VAL A O 1
ATOM 637 N N . GLU A 1 80 ? 4.465 8.806 -22.540 1.00 87.81 80 GLU A N 1
ATOM 638 C CA . GLU A 1 80 ? 4.188 7.956 -21.379 1.00 87.81 80 GLU A CA 1
ATOM 639 C C . GLU A 1 80 ? 4.761 8.550 -20.083 1.00 87.81 80 GLU A C 1
ATOM 641 O O . GLU A 1 80 ? 4.049 8.656 -19.086 1.00 87.81 80 GLU A O 1
ATOM 646 N N . SER A 1 81 ? 6.010 9.027 -20.100 1.00 86.62 81 SER A N 1
ATOM 647 C CA . SER A 1 81 ? 6.649 9.657 -18.937 1.00 86.62 81 SER A CA 1
ATOM 648 C C . SER A 1 81 ? 5.889 10.905 -18.466 1.00 86.62 81 SER A C 1
ATOM 650 O O . SER A 1 81 ? 5.681 11.096 -17.264 1.00 86.62 81 SER A O 1
ATOM 652 N N . THR A 1 82 ? 5.396 11.735 -19.394 1.00 82.25 82 THR A N 1
ATOM 653 C CA . THR A 1 82 ? 4.579 12.911 -19.040 1.00 82.25 82 THR A CA 1
ATOM 654 C C . THR A 1 82 ? 3.204 12.547 -18.479 1.00 82.25 82 THR A C 1
ATOM 656 O O . THR A 1 82 ? 2.736 13.199 -17.544 1.00 82.25 82 THR A O 1
ATOM 659 N N . GLU A 1 83 ? 2.573 11.487 -18.987 1.00 81.12 83 GLU A N 1
ATOM 660 C CA . GLU A 1 83 ? 1.287 10.998 -18.479 1.00 81.12 83 GLU A CA 1
ATOM 661 C C . GLU A 1 83 ? 1.439 10.376 -17.084 1.00 81.12 83 GLU A C 1
ATOM 663 O O . GLU A 1 83 ? 0.647 10.674 -16.186 1.00 81.12 83 GLU A O 1
ATOM 668 N N . ILE A 1 84 ? 2.501 9.594 -16.853 1.00 81.75 84 ILE A N 1
ATOM 669 C CA . ILE A 1 84 ? 2.856 9.092 -15.517 1.00 81.75 84 ILE A CA 1
ATOM 670 C C . ILE A 1 84 ? 3.026 10.276 -14.562 1.00 81.75 84 ILE A C 1
ATOM 672 O O . ILE A 1 84 ? 2.429 10.295 -13.485 1.00 81.75 84 ILE A O 1
ATOM 676 N N . ASN A 1 85 ? 3.760 11.314 -14.965 1.00 80.94 85 ASN A N 1
ATOM 677 C CA . ASN A 1 85 ? 3.922 12.500 -14.131 1.00 80.94 85 ASN A CA 1
ATOM 678 C C . ASN A 1 85 ? 2.582 13.139 -13.756 1.00 80.94 85 ASN A C 1
ATOM 680 O O . ASN A 1 85 ? 2.376 13.496 -12.597 1.00 80.94 85 ASN A O 1
ATOM 684 N N . LYS A 1 86 ? 1.649 13.255 -14.709 1.00 77.38 86 LYS A N 1
ATOM 685 C CA . LYS A 1 86 ? 0.308 13.812 -14.480 1.00 77.38 86 LYS A CA 1
ATOM 686 C C . LYS A 1 86 ? -0.483 12.989 -13.453 1.00 77.38 86 LYS A C 1
ATOM 688 O O . LYS A 1 86 ? -1.122 13.568 -12.574 1.00 77.38 86 LYS A O 1
ATOM 693 N N . GLN A 1 87 ? -0.389 11.659 -13.506 1.00 76.62 87 GLN A N 1
ATOM 694 C CA . GLN A 1 87 ? -1.053 10.755 -12.553 1.00 76.62 87 GLN A CA 1
ATOM 695 C C . GLN A 1 87 ? -0.476 10.842 -11.129 1.00 76.62 87 GLN A C 1
ATOM 697 O O . GLN A 1 87 ? -1.211 10.678 -10.151 1.00 76.62 87 GLN A O 1
ATOM 702 N N . PHE A 1 88 ? 0.822 11.129 -10.992 1.00 75.00 88 PHE A N 1
ATOM 703 C CA . PHE A 1 88 ? 1.495 11.246 -9.691 1.00 75.00 88 PHE A CA 1
ATOM 704 C C . PHE A 1 88 ? 1.450 12.657 -9.089 1.00 75.00 88 PHE A C 1
ATOM 706 O O . PHE A 1 88 ? 1.370 12.791 -7.867 1.00 75.00 88 PHE A O 1
ATOM 713 N N . SER A 1 89 ? 1.474 13.701 -9.921 1.00 69.62 89 SER A N 1
ATOM 714 C CA . SER A 1 89 ? 1.439 15.111 -9.494 1.00 69.62 89 SER A CA 1
ATOM 715 C C . SER A 1 89 ? 0.025 15.651 -9.249 1.00 69.62 89 SER A C 1
ATOM 717 O O . SER A 1 89 ? -0.119 16.764 -8.748 1.00 69.62 89 SER A O 1
ATOM 719 N N . GLY A 1 90 ? -1.015 14.860 -9.539 1.00 64.19 90 GLY A N 1
ATOM 720 C CA . GLY A 1 90 ? -2.409 15.259 -9.331 1.00 64.19 90 GLY A CA 1
ATOM 721 C C . GLY A 1 90 ? -2.909 16.228 -10.403 1.00 64.19 90 GLY A C 1
ATOM 722 O O . GLY A 1 90 ? -3.558 17.221 -10.080 1.00 64.19 90 GLY A O 1
ATOM 723 N N . GLY A 1 91 ? -2.587 15.965 -11.673 1.00 54.12 91 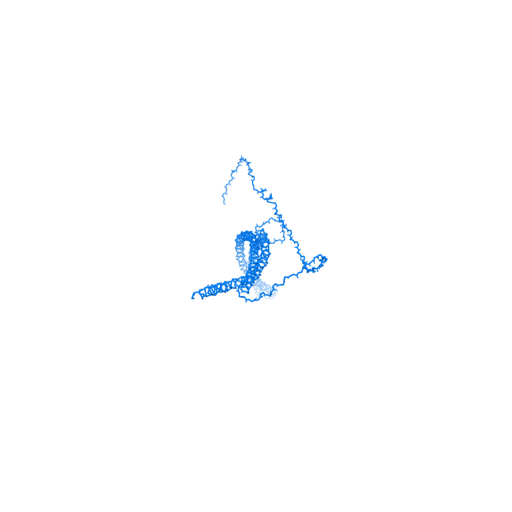GLY A N 1
ATOM 724 C CA . GLY A 1 91 ? -3.096 16.754 -12.792 1.00 54.12 91 GLY A CA 1
ATOM 725 C C . GLY A 1 91 ? -4.627 16.758 -12.833 1.00 54.12 91 GLY A C 1
ATOM 726 O O . GLY A 1 91 ? -5.246 15.731 -12.579 1.00 54.12 91 GLY A O 1
ATOM 727 N N . ASN A 1 92 ? -5.191 17.933 -13.132 1.00 50.50 92 ASN A N 1
ATOM 728 C CA . ASN A 1 92 ? -6.614 18.292 -13.140 1.00 50.50 92 ASN A CA 1
ATOM 729 C C . ASN A 1 92 ? -7.619 17.127 -13.243 1.00 50.50 92 ASN A C 1
ATOM 731 O O . ASN A 1 92 ? -7.540 16.297 -14.145 1.00 50.50 92 ASN A O 1
ATOM 735 N N . GLN A 1 93 ? -8.592 17.194 -12.329 1.00 50.31 93 GLN A N 1
ATOM 736 C CA . GLN A 1 93 ? -9.787 16.388 -12.014 1.00 50.31 93 GLN A CA 1
ATOM 737 C C . GLN A 1 93 ? -10.654 15.788 -13.150 1.00 50.31 93 GLN A C 1
ATOM 739 O O . GLN A 1 93 ? -11.786 15.404 -12.878 1.00 50.31 93 GLN A O 1
ATOM 744 N N . GLU A 1 94 ? -10.195 15.685 -14.395 1.00 54.22 94 GLU A N 1
ATOM 745 C CA . GLU A 1 94 ? -11.057 15.268 -15.515 1.00 54.22 94 GLU A CA 1
ATOM 746 C C . GLU A 1 94 ? -11.160 13.746 -15.732 1.00 54.22 94 GLU A C 1
ATOM 748 O O . GLU A 1 94 ? -12.111 13.310 -16.369 1.00 54.22 94 GLU A O 1
ATOM 753 N N . ASP A 1 95 ? -10.274 12.927 -15.152 1.00 53.28 95 ASP A N 1
ATOM 754 C CA . ASP A 1 95 ? -10.358 11.456 -15.230 1.00 53.28 95 ASP A CA 1
ATOM 755 C C . ASP A 1 95 ? -10.739 10.862 -13.855 1.00 53.28 95 ASP A C 1
ATOM 757 O O . ASP A 1 95 ? -9.870 10.491 -13.064 1.00 53.28 95 ASP A O 1
ATOM 761 N N . GLU A 1 96 ? -12.041 10.750 -13.563 1.00 52.66 96 GLU A N 1
ATOM 762 C CA . GLU A 1 96 ? -12.578 10.095 -12.346 1.00 52.66 96 GLU A CA 1
ATOM 763 C C . GLU A 1 96 ? -12.183 8.607 -12.225 1.00 52.66 96 GLU A C 1
ATOM 765 O O . GLU A 1 96 ? -12.184 8.054 -11.125 1.00 52.66 96 GLU A O 1
ATOM 770 N N . ASP A 1 97 ? -11.779 7.969 -13.327 1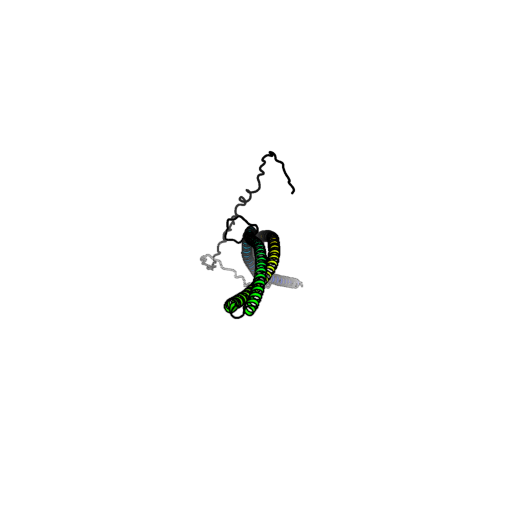.00 52.56 97 ASP A N 1
ATOM 771 C CA . ASP A 1 97 ? -11.505 6.527 -13.386 1.00 52.56 97 ASP A CA 1
ATOM 772 C C . ASP A 1 97 ? -10.031 6.141 -13.163 1.00 52.56 97 ASP A C 1
ATOM 774 O O . ASP A 1 97 ? -9.709 4.954 -13.035 1.00 52.56 97 ASP A O 1
ATOM 778 N N . LYS A 1 98 ? -9.104 7.106 -13.076 1.00 55.34 98 LYS A N 1
ATOM 779 C CA . LYS A 1 98 ? -7.687 6.811 -12.803 1.00 55.34 98 LYS A CA 1
ATOM 780 C C . LYS A 1 98 ? -7.356 7.059 -11.334 1.00 55.34 98 LYS A C 1
ATOM 782 O O . LYS A 1 98 ? -7.387 8.186 -10.845 1.00 55.34 98 LYS A O 1
ATOM 787 N N . LEU A 1 99 ? -6.967 5.990 -10.637 1.00 59.88 99 LEU A N 1
ATOM 788 C CA . LEU A 1 99 ? -6.430 6.018 -9.272 1.00 59.88 99 LEU A CA 1
ATOM 789 C C . LEU A 1 99 ? -5.114 6.817 -9.226 1.00 59.88 99 LEU A C 1
ATOM 791 O O . LEU A 1 99 ? -4.026 6.245 -9.263 1.00 59.88 99 LEU A O 1
ATOM 795 N N . SER A 1 100 ? -5.199 8.145 -9.147 1.00 74.94 100 SER A N 1
ATOM 796 C CA . SER A 1 100 ? -4.036 8.987 -8.863 1.00 74.94 100 SER A CA 1
ATOM 797 C C . SER A 1 100 ? -3.518 8.702 -7.452 1.00 74.94 100 SER A C 1
ATOM 799 O O . SER A 1 100 ? -4.290 8.381 -6.541 1.00 74.94 100 SER A O 1
ATOM 801 N N . LEU A 1 101 ? -2.208 8.861 -7.236 1.00 78.69 101 LEU A N 1
ATOM 802 C CA . LEU A 1 101 ? -1.616 8.711 -5.901 1.00 78.69 101 LEU A CA 1
ATOM 803 C C . LEU A 1 101 ? -2.310 9.644 -4.890 1.00 78.69 101 LEU A C 1
ATOM 805 O O . LEU A 1 101 ? -2.636 9.228 -3.780 1.00 78.69 101 LEU A O 1
ATOM 809 N N . SER A 1 102 ? -2.619 10.877 -5.306 1.00 77.69 102 SER A N 1
ATOM 810 C CA . SER A 1 102 ? -3.386 11.842 -4.508 1.00 77.69 102 SER A CA 1
ATOM 811 C C . SER A 1 102 ? -4.802 11.350 -4.179 1.00 77.69 102 SER A C 1
ATOM 813 O O . SER A 1 102 ? -5.243 11.492 -3.035 1.00 77.69 102 SER A O 1
ATOM 815 N N . GLY A 1 103 ? -5.491 10.708 -5.127 1.00 80.25 103 GLY A N 1
ATOM 816 C CA . GLY A 1 103 ? -6.801 10.095 -4.903 1.00 80.25 103 GLY A CA 1
ATOM 817 C C . GLY A 1 103 ? -6.743 8.965 -3.873 1.00 80.25 103 GLY A C 1
ATOM 818 O O . GLY A 1 103 ? -7.510 8.968 -2.909 1.00 80.25 103 GLY A O 1
ATOM 819 N N . VAL A 1 104 ? -5.778 8.049 -4.010 1.00 83.81 104 VAL A N 1
ATOM 820 C CA . VAL A 1 104 ? -5.573 6.940 -3.059 1.00 83.81 104 VAL A CA 1
ATOM 821 C C . VAL A 1 104 ? -5.265 7.462 -1.654 1.00 83.81 104 VAL A C 1
ATOM 823 O O . VAL A 1 104 ? -5.856 6.994 -0.680 1.00 83.81 104 VAL A O 1
ATOM 826 N N . ILE A 1 105 ? -4.385 8.461 -1.538 1.00 85.69 105 ILE A N 1
ATOM 827 C CA . ILE A 1 105 ? -4.056 9.104 -0.258 1.00 85.69 105 ILE A CA 1
ATOM 828 C C . ILE A 1 105 ? -5.295 9.754 0.352 1.00 85.69 105 ILE A C 1
ATOM 830 O O . ILE A 1 105 ? -5.553 9.568 1.537 1.00 85.69 105 ILE A O 1
ATOM 834 N N . THR A 1 106 ? -6.080 10.481 -0.442 1.00 85.94 106 THR A N 1
ATOM 835 C CA . THR A 1 106 ? -7.310 11.136 0.025 1.00 85.94 106 THR A CA 1
ATOM 836 C C . THR A 1 106 ? -8.303 10.122 0.589 1.00 85.94 106 THR A C 1
ATOM 838 O O . THR A 1 106 ? -8.821 10.316 1.689 1.00 85.94 106 THR A O 1
ATOM 841 N N . VAL A 1 107 ? -8.531 9.010 -0.117 1.00 89.38 107 VAL A N 1
ATOM 842 C CA . VAL A 1 107 ? -9.418 7.931 0.348 1.00 89.38 107 VAL A CA 1
ATOM 843 C C . VAL A 1 107 ? -8.882 7.286 1.627 1.00 89.38 107 VAL A C 1
ATOM 845 O O . VAL A 1 107 ? -9.643 7.070 2.569 1.00 89.38 107 VAL A O 1
ATOM 848 N N . ALA A 1 108 ? -7.578 7.014 1.698 1.00 89.88 108 ALA A N 1
ATOM 849 C CA . ALA A 1 108 ? -6.966 6.418 2.881 1.00 89.88 108 ALA A CA 1
ATOM 850 C C . ALA A 1 108 ? -7.013 7.354 4.101 1.00 89.88 108 ALA A C 1
ATOM 852 O O . ALA A 1 108 ? -7.320 6.908 5.206 1.00 89.88 108 ALA A O 1
ATOM 853 N N . LEU A 1 109 ? -6.760 8.653 3.910 1.00 91.06 109 LEU A N 1
ATOM 854 C CA . LEU A 1 109 ? -6.881 9.662 4.965 1.00 91.06 109 LEU A CA 1
ATOM 855 C C . LEU A 1 109 ? -8.321 9.784 5.457 1.00 91.06 109 LEU A C 1
ATOM 857 O O . LEU A 1 109 ? -8.533 9.834 6.666 1.00 91.06 109 LEU A O 1
ATOM 861 N N . LYS A 1 110 ? -9.301 9.761 4.547 1.00 92.25 110 LYS A N 1
ATOM 862 C CA . LYS A 1 110 ? -10.720 9.751 4.912 1.00 92.25 110 LYS A CA 1
ATOM 863 C C . LYS A 1 110 ? -11.074 8.527 5.759 1.00 92.25 110 LYS A C 1
ATOM 865 O O . LYS A 1 110 ? -11.675 8.676 6.812 1.00 92.25 110 LYS A O 1
ATOM 870 N N . LEU A 1 111 ? -10.622 7.335 5.367 1.00 93.19 111 LEU A N 1
ATOM 871 C CA . LEU A 1 111 ? -10.861 6.115 6.143 1.00 93.19 111 LEU A CA 1
ATOM 872 C C . LEU A 1 111 ? -10.237 6.180 7.552 1.00 93.19 111 LEU A C 1
ATOM 874 O O . LEU A 1 111 ? -10.839 5.721 8.522 1.00 93.19 111 LEU A O 1
ATOM 878 N N . LEU A 1 112 ? -9.033 6.747 7.680 1.00 94.19 112 LEU A N 1
ATOM 879 C CA . LEU A 1 112 ? -8.375 6.943 8.980 1.00 94.19 112 LEU A CA 1
ATOM 880 C C . LEU A 1 112 ? -9.081 8.008 9.833 1.00 94.19 112 LEU A C 1
ATOM 882 O O . LEU A 1 112 ? -9.142 7.869 11.058 1.00 94.19 112 LEU A O 1
ATOM 886 N N . GLN A 1 113 ? -9.643 9.042 9.205 1.00 92.62 113 GLN A N 1
ATOM 887 C CA . GLN A 1 113 ? -10.487 10.022 9.881 1.00 92.62 113 GLN A CA 1
ATOM 888 C C . GLN A 1 113 ? -11.768 9.369 10.415 1.00 92.62 113 GLN A C 1
ATOM 890 O O . GLN A 1 113 ? -12.022 9.462 11.615 1.00 92.62 113 GLN A O 1
ATOM 895 N N . ASP A 1 114 ? -12.499 8.629 9.578 1.00 95.25 114 ASP A N 1
ATOM 896 C CA . ASP A 1 114 ? -13.705 7.891 9.984 1.00 95.25 114 ASP A CA 1
ATOM 897 C C . ASP A 1 114 ? -13.391 6.927 11.147 1.00 95.25 114 ASP A C 1
ATOM 899 O O . ASP A 1 114 ? -14.157 6.777 12.100 1.00 95.25 114 ASP A O 1
ATOM 903 N N . MET A 1 115 ? -12.211 6.297 11.122 1.00 94.38 115 MET A N 1
ATOM 904 C CA . MET A 1 115 ? -11.747 5.433 12.208 1.00 94.38 115 MET A CA 1
ATOM 905 C C . MET A 1 115 ? -11.460 6.202 13.505 1.00 94.38 115 MET A C 1
ATOM 907 O O . MET A 1 115 ? -11.734 5.686 14.590 1.00 94.38 115 MET A O 1
ATOM 911 N N . THR A 1 116 ? -10.935 7.424 13.413 1.00 93.69 116 THR A N 1
ATOM 912 C CA . THR A 1 116 ? -10.716 8.302 14.573 1.00 93.69 116 THR A CA 1
ATOM 913 C C . THR A 1 116 ? -12.046 8.722 15.196 1.00 93.69 116 THR A C 1
ATOM 915 O O . THR A 1 116 ? -12.185 8.671 16.419 1.00 93.69 116 THR A O 1
ATOM 918 N N . GLU A 1 117 ? -13.038 9.062 14.370 1.00 94.88 117 GLU A N 1
ATOM 919 C CA . GLU A 1 117 ? -14.394 9.403 14.817 1.00 94.88 117 GLU A CA 1
ATOM 920 C C . GLU A 1 117 ? -15.059 8.217 15.534 1.00 94.88 117 GLU A C 1
ATOM 922 O O . GLU A 1 117 ? -15.512 8.359 16.671 1.00 94.88 117 GLU A O 1
ATOM 927 N N . MET A 1 118 ? -15.001 7.012 14.955 1.00 95.06 118 MET A N 1
ATOM 928 C CA . MET A 1 118 ? -15.515 5.798 15.608 1.00 95.06 118 MET A CA 1
ATOM 929 C C . MET A 1 118 ? -14.822 5.489 16.947 1.00 95.06 118 MET A C 1
ATOM 931 O O . MET A 1 118 ? -15.453 4.978 17.877 1.00 95.06 118 MET A O 1
ATOM 935 N N . LEU A 1 119 ? -13.517 5.761 17.069 1.00 94.94 119 LEU A N 1
ATOM 936 C CA . LEU A 1 119 ? -12.783 5.568 18.325 1.00 94.94 119 LEU A CA 1
ATOM 937 C C . LEU A 1 119 ? -13.185 6.598 19.391 1.00 94.94 119 LEU A C 1
ATOM 939 O O . LEU A 1 119 ? -13.278 6.233 20.565 1.00 94.94 119 LEU A O 1
ATOM 943 N N . ASP A 1 120 ? -13.459 7.844 19.001 1.00 93.06 120 ASP A N 1
ATOM 944 C CA . ASP A 1 120 ? -13.965 8.880 19.909 1.00 93.06 120 ASP A CA 1
ATOM 945 C C . ASP A 1 120 ? -15.371 8.536 20.426 1.00 93.06 120 ASP A C 1
ATOM 947 O O . ASP A 1 120 ? -15.630 8.590 21.633 1.00 93.06 120 ASP A O 1
ATOM 951 N N . GLU A 1 121 ? -16.260 8.077 19.541 1.00 95.00 121 GLU A N 1
ATOM 952 C CA . GLU A 1 121 ? -17.582 7.570 19.926 1.00 95.00 121 GLU A CA 1
ATOM 953 C C . GLU A 1 121 ? -17.486 6.377 20.884 1.00 95.00 121 GLU A C 1
ATOM 955 O O . GLU A 1 121 ? -18.183 6.334 21.902 1.00 95.00 121 GLU A O 1
ATOM 960 N N . ASN A 1 122 ? -16.574 5.434 20.625 1.00 93.75 122 ASN A N 1
ATOM 961 C CA . ASN A 1 122 ? -16.321 4.314 21.533 1.00 93.75 122 ASN A CA 1
ATOM 962 C C . ASN A 1 122 ? -15.836 4.794 22.913 1.00 93.75 122 ASN A C 1
ATOM 964 O O . ASN A 1 122 ? -16.263 4.270 23.946 1.00 93.75 122 ASN A O 1
ATOM 968 N N . GLY A 1 123 ? -14.977 5.817 22.941 1.00 92.69 123 GLY A N 1
ATOM 969 C CA . GLY A 1 123 ? -14.538 6.482 24.167 1.00 92.69 123 GLY A CA 1
ATOM 970 C C . GLY A 1 123 ? -15.711 7.040 24.975 1.00 92.69 123 GLY A C 1
ATOM 971 O O . GLY A 1 123 ? -15.834 6.733 26.163 1.00 92.69 123 GLY A O 1
ATOM 972 N N . LYS A 1 124 ? -16.618 7.780 24.324 1.00 93.06 124 LYS A N 1
ATOM 973 C CA . LYS A 1 124 ? -17.834 8.331 24.954 1.00 93.06 124 LYS A CA 1
ATOM 974 C C . LYS A 1 124 ? -18.755 7.236 25.494 1.00 93.06 124 LYS A C 1
ATOM 976 O O . LYS A 1 124 ? -19.223 7.336 26.627 1.00 93.06 124 LYS A O 1
ATOM 981 N N . LEU A 1 125 ? -18.969 6.163 24.729 1.00 93.75 125 LEU A N 1
ATOM 982 C CA . LEU A 1 125 ? -19.773 5.018 25.173 1.00 93.75 125 LEU A CA 1
ATOM 983 C C . LEU A 1 125 ? -19.177 4.344 26.415 1.00 93.75 125 LEU A C 1
ATOM 985 O O . LEU A 1 125 ? -19.916 4.002 27.338 1.00 93.75 125 LEU A O 1
ATOM 989 N N . ASN A 1 126 ? -17.850 4.195 26.484 1.00 92.94 126 ASN A N 1
ATOM 990 C CA . ASN A 1 126 ? -17.199 3.655 27.680 1.00 92.94 126 ASN A CA 1
ATOM 991 C C . ASN A 1 126 ? -17.423 4.545 28.913 1.00 92.94 126 ASN A C 1
ATOM 993 O O . ASN A 1 126 ? -17.627 4.012 29.999 1.00 92.94 126 ASN A O 1
ATOM 997 N N . VAL A 1 127 ? -17.436 5.875 28.772 1.00 91.94 127 VAL A N 1
ATOM 998 C CA . VAL A 1 127 ? -17.760 6.777 29.895 1.00 91.94 127 VAL A CA 1
ATOM 999 C C . VAL A 1 127 ? -19.197 6.556 30.375 1.00 91.94 127 VAL A C 1
ATOM 1001 O O . VAL A 1 127 ? -19.412 6.337 31.565 1.00 91.94 127 VAL A O 1
ATOM 1004 N N . HIS A 1 128 ? -20.164 6.493 29.458 1.00 93.69 128 HIS A N 1
ATOM 1005 C CA . HIS A 1 128 ? -21.570 6.254 29.806 1.00 93.69 128 HIS A CA 1
ATOM 1006 C C . HIS A 1 128 ? -21.790 4.891 30.494 1.00 93.69 128 HIS A C 1
ATOM 1008 O O . HIS A 1 128 ? -22.587 4.760 31.429 1.00 93.69 128 HIS A O 1
ATOM 1014 N N . TYR A 1 129 ? -21.071 3.847 30.067 1.00 93.94 129 TYR A N 1
ATOM 1015 C CA . TYR A 1 129 ? -21.114 2.551 30.746 1.00 93.94 129 TYR A CA 1
ATOM 1016 C C . TYR A 1 129 ? -20.522 2.603 32.156 1.00 93.94 129 TYR A C 1
ATOM 1018 O O . TYR A 1 129 ? -21.057 1.949 33.050 1.00 93.94 129 TYR A O 1
ATOM 1026 N N . ALA A 1 130 ? -19.462 3.384 32.378 1.00 92.38 130 ALA A N 1
ATOM 1027 C CA . ALA A 1 130 ? -18.891 3.565 33.711 1.00 92.38 130 ALA A CA 1
ATOM 1028 C C . ALA A 1 130 ? -19.890 4.240 34.665 1.00 92.38 130 ALA A C 1
ATOM 1030 O O . ALA A 1 130 ? -20.053 3.790 35.798 1.00 92.38 130 ALA A O 1
ATOM 1031 N N . GLU A 1 131 ? -20.610 5.260 34.190 1.00 94.19 131 GLU A N 1
ATOM 1032 C CA . GLU A 1 131 ? -21.680 5.923 34.950 1.00 94.19 131 GLU A CA 1
ATOM 1033 C C . GLU A 1 131 ? -22.830 4.957 35.268 1.00 94.19 131 GLU A C 1
ATOM 1035 O O . GLU A 1 131 ? -23.267 4.856 36.413 1.00 94.19 131 GLU A O 1
ATOM 1040 N N . SER A 1 132 ? -23.265 4.167 34.282 1.00 95.06 132 SER A N 1
ATOM 1041 C CA . SER A 1 132 ? -24.327 3.168 34.473 1.00 95.06 132 SER A CA 1
ATOM 1042 C C . SER A 1 132 ? -23.934 2.099 35.502 1.00 95.06 132 SER A C 1
ATOM 1044 O O . SER A 1 132 ? -24.748 1.696 36.333 1.00 95.06 132 SER A O 1
ATOM 1046 N N . ILE A 1 133 ? -22.674 1.653 35.476 1.00 95.56 133 ILE A N 1
ATOM 1047 C CA . ILE A 1 133 ? -22.112 0.730 36.471 1.00 95.56 133 ILE A CA 1
ATOM 1048 C C . ILE A 1 133 ? -22.151 1.346 37.869 1.00 95.56 133 ILE A C 1
ATOM 1050 O O . ILE A 1 133 ? -22.556 0.670 38.814 1.00 95.56 133 ILE A O 1
ATOM 1054 N N . GLN A 1 134 ? -21.772 2.618 37.998 1.00 93.62 134 GLN A N 1
ATOM 1055 C CA . GLN A 1 134 ? -21.802 3.326 39.274 1.00 93.62 134 GLN A CA 1
ATOM 1056 C C . GLN A 1 134 ? -23.226 3.377 39.850 1.00 93.62 134 GLN A C 1
ATOM 1058 O O . GLN A 1 134 ? -23.430 3.030 41.012 1.00 93.62 134 GLN A O 1
ATOM 1063 N N . THR A 1 135 ? -24.228 3.686 39.022 1.00 96.12 135 THR A N 1
ATOM 1064 C CA . THR A 1 135 ? -25.640 3.651 39.437 1.00 96.12 135 THR A CA 1
ATOM 1065 C C . THR A 1 135 ? -26.091 2.253 39.870 1.00 96.12 135 THR A C 1
ATOM 1067 O O . THR A 1 135 ? -26.827 2.114 40.847 1.00 96.12 135 THR A O 1
ATOM 1070 N N . ILE A 1 136 ? -25.654 1.192 39.180 1.00 95.75 136 ILE A N 1
ATOM 1071 C CA . ILE A 1 136 ? -25.979 -0.183 39.590 1.00 95.75 136 ILE A CA 1
ATOM 1072 C C . ILE A 1 136 ? -25.381 -0.486 40.968 1.00 95.75 136 ILE A C 1
ATOM 1074 O O . ILE A 1 136 ? -26.093 -1.034 41.805 1.00 95.75 136 ILE A O 1
ATOM 1078 N N . LEU A 1 137 ? -24.128 -0.100 41.226 1.00 94.38 137 LEU A N 1
ATOM 1079 C CA . LEU A 1 137 ? -23.473 -0.304 42.526 1.00 94.38 137 LEU A CA 1
ATOM 1080 C C . LEU A 1 137 ? -24.182 0.444 43.666 1.00 94.38 137 LEU A C 1
ATOM 1082 O O . LEU A 1 137 ? -24.326 -0.086 44.767 1.00 94.38 137 LEU A O 1
ATOM 1086 N N . GLU A 1 138 ? -24.659 1.661 43.411 1.00 96.12 138 GLU A N 1
ATOM 1087 C CA . GLU A 1 138 ? -25.441 2.435 44.386 1.00 96.12 138 GLU A CA 1
ATOM 1088 C C . GLU A 1 138 ? -26.795 1.775 44.684 1.00 96.12 138 GLU A C 1
ATOM 1090 O O . GLU A 1 138 ? -27.212 1.661 45.845 1.00 96.12 138 GLU A O 1
ATOM 1095 N N . ASN A 1 139 ? -27.464 1.270 43.645 1.00 95.62 139 ASN A N 1
ATOM 1096 C CA . ASN A 1 139 ? -28.725 0.552 43.787 1.00 95.62 139 ASN A CA 1
ATOM 1097 C C . ASN A 1 139 ? -28.542 -0.776 44.534 1.00 95.62 139 ASN A C 1
ATOM 1099 O O . ASN A 1 139 ? -29.335 -1.081 45.425 1.00 95.62 139 ASN A O 1
ATOM 1103 N N . THR A 1 140 ? -27.497 -1.555 44.234 1.00 96.00 140 THR A N 1
ATOM 1104 C CA . THR A 1 140 ? -27.230 -2.814 44.948 1.00 96.00 140 THR A CA 1
ATOM 1105 C C . THR A 1 140 ? -26.851 -2.580 46.405 1.00 96.00 140 THR A C 1
ATOM 1107 O O . THR A 1 140 ? -27.315 -3.321 47.273 1.00 96.00 140 THR A O 1
ATOM 1110 N N . ALA A 1 141 ? -26.088 -1.525 46.706 1.00 94.62 141 ALA A N 1
ATOM 1111 C CA . ALA A 1 141 ? -25.806 -1.121 48.083 1.00 94.62 141 ALA A CA 1
ATOM 1112 C C . ALA A 1 141 ? -27.092 -0.760 48.847 1.00 94.62 141 ALA A C 1
ATOM 1114 O O . ALA A 1 141 ? -27.275 -1.169 49.995 1.00 94.62 141 ALA A O 1
ATOM 1115 N N . THR A 1 142 ? -28.015 -0.053 48.193 1.00 97.12 142 THR A N 1
ATOM 1116 C CA . THR A 1 142 ? -29.318 0.294 48.776 1.00 97.12 142 THR A CA 1
ATOM 1117 C C . THR A 1 142 ? -30.176 -0.948 49.031 1.00 97.12 142 THR A C 1
ATOM 1119 O O . THR A 1 142 ? -30.755 -1.080 50.109 1.00 97.12 142 THR A O 1
ATOM 1122 N N . ILE A 1 143 ? -30.222 -1.890 48.081 1.00 96.12 143 ILE A N 1
ATOM 1123 C CA . ILE A 1 143 ? -30.950 -3.161 48.241 1.00 96.12 143 ILE A CA 1
ATOM 1124 C C . ILE A 1 143 ? -30.371 -3.979 49.397 1.00 96.12 143 ILE A C 1
ATOM 1126 O O . ILE A 1 143 ? -31.140 -4.499 50.204 1.00 96.12 143 ILE A O 1
ATOM 1130 N N . ASN A 1 144 ? -29.042 -4.071 49.516 1.00 95.44 144 ASN A N 1
ATOM 1131 C CA . ASN A 1 144 ? -28.403 -4.769 50.634 1.00 95.44 144 ASN A CA 1
ATOM 1132 C C . ASN A 1 144 ? -28.825 -4.175 51.979 1.00 95.44 144 ASN A C 1
ATOM 1134 O O . ASN A 1 144 ? -29.249 -4.924 52.852 1.00 95.44 144 ASN A O 1
ATOM 1138 N N . LYS A 1 145 ? -28.813 -2.844 52.115 1.00 96.19 145 LYS A N 1
ATOM 1139 C CA . LYS A 1 145 ? -29.253 -2.173 53.345 1.00 96.19 145 LYS A CA 1
ATOM 1140 C C . LYS A 1 145 ? -30.711 -2.493 53.695 1.00 96.19 145 LYS A C 1
ATOM 1142 O O . LYS A 1 145 ? -31.010 -2.837 54.831 1.00 96.19 145 LYS A O 1
ATOM 1147 N N . ILE A 1 146 ? -31.614 -2.429 52.714 1.00 96.56 146 ILE A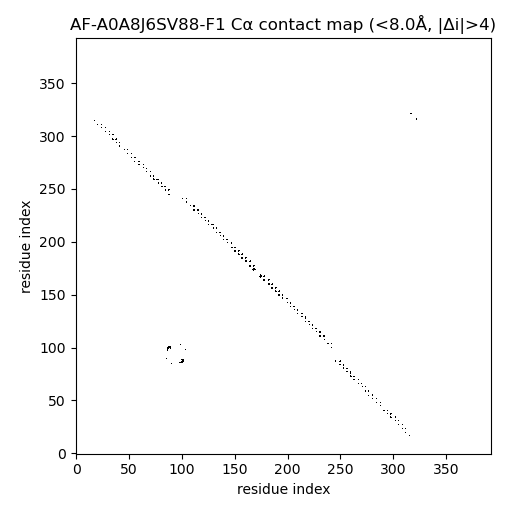 N 1
ATOM 1148 C CA . ILE A 1 146 ? -33.028 -2.785 52.920 1.00 96.56 146 ILE A CA 1
ATOM 1149 C C . ILE A 1 146 ? -33.162 -4.261 53.323 1.00 96.56 146 ILE A C 1
ATOM 1151 O O . ILE A 1 146 ? -33.973 -4.601 54.178 1.00 96.56 146 ILE A O 1
ATOM 1155 N N . THR A 1 147 ? -32.365 -5.142 52.720 1.00 96.94 147 THR A N 1
ATOM 1156 C CA . THR A 1 147 ? -32.385 -6.583 53.012 1.00 96.94 147 THR A CA 1
ATOM 1157 C C . THR A 1 147 ? -31.885 -6.874 54.430 1.00 96.94 147 THR A C 1
ATOM 1159 O O . THR A 1 147 ? -32.493 -7.683 55.130 1.00 96.94 147 THR A O 1
ATOM 1162 N N . GLU A 1 148 ? -30.843 -6.172 54.887 1.00 95.00 148 GLU A N 1
ATOM 1163 C CA . GLU A 1 148 ? -30.363 -6.212 56.276 1.00 95.00 148 GLU A CA 1
ATOM 1164 C C . GLU A 1 148 ? -31.436 -5.727 57.264 1.00 95.00 148 GLU A C 1
ATOM 1166 O O . GLU A 1 148 ? -31.675 -6.384 58.279 1.00 95.00 148 GLU A O 1
ATOM 1171 N N . ASP A 1 149 ? -32.143 -4.638 56.947 1.00 97.25 149 ASP A N 1
ATOM 1172 C CA . ASP A 1 149 ? -33.248 -4.135 57.774 1.00 97.25 149 ASP A CA 1
ATOM 1173 C C . ASP A 1 149 ? -34.405 -5.154 57.859 1.00 97.25 149 ASP A C 1
ATOM 1175 O O . ASP A 1 149 ? -34.961 -5.381 58.937 1.00 97.25 149 ASP A O 1
ATOM 1179 N N . ILE A 1 150 ? -34.756 -5.822 56.750 1.00 96.06 150 ILE A N 1
ATOM 1180 C CA . ILE A 1 150 ? -35.780 -6.884 56.736 1.00 96.06 150 ILE A CA 1
ATOM 1181 C C . ILE A 1 150 ? -35.338 -8.073 57.592 1.00 96.06 150 ILE A C 1
ATOM 1183 O O . ILE A 1 150 ? -36.145 -8.596 58.363 1.00 96.06 150 ILE A O 1
ATOM 1187 N N . GLN A 1 151 ? -34.075 -8.494 57.472 1.00 95.31 151 GLN A N 1
ATOM 1188 C CA . GLN A 1 151 ? -33.506 -9.567 58.288 1.00 95.31 151 GLN A CA 1
ATOM 1189 C C . GLN A 1 151 ? -33.612 -9.221 59.780 1.00 95.31 151 GLN A C 1
ATOM 1191 O O . GLN A 1 151 ? -34.111 -10.021 60.568 1.00 95.31 151 GLN A O 1
ATOM 1196 N N . TYR A 1 152 ? -33.246 -7.992 60.154 1.00 96.12 152 TYR A N 1
ATOM 1197 C CA . TYR A 1 152 ? -33.354 -7.503 61.527 1.00 96.12 152 TYR A CA 1
ATOM 1198 C C . TYR A 1 152 ? -34.801 -7.513 62.049 1.00 96.12 152 TYR A C 1
ATOM 1200 O O . TYR A 1 152 ? -35.063 -8.015 63.145 1.00 96.12 152 TYR A O 1
ATOM 1208 N N . ILE A 1 153 ? -35.759 -7.000 61.268 1.00 95.69 153 ILE A N 1
ATOM 1209 C CA . ILE A 1 153 ? -37.189 -7.004 61.631 1.00 95.69 153 ILE A CA 1
ATOM 1210 C C . ILE A 1 153 ? -37.705 -8.436 61.785 1.00 95.69 153 ILE A C 1
ATOM 1212 O O . ILE A 1 153 ? -38.472 -8.739 62.705 1.00 95.69 153 ILE A O 1
ATOM 1216 N N . SER A 1 154 ? -37.297 -9.324 60.886 1.00 96.44 154 SER A N 1
ATOM 1217 C CA . SER A 1 154 ? -37.702 -10.721 60.895 1.00 96.44 154 SER A CA 1
ATOM 1218 C C . SER A 1 154 ? -37.139 -11.467 62.110 1.00 96.44 154 SER A C 1
ATOM 1220 O O . SER A 1 154 ? -37.903 -12.150 62.793 1.00 96.44 154 SER A O 1
ATOM 1222 N N . ASP A 1 155 ? -35.875 -11.239 62.478 1.00 95.00 155 ASP A N 1
ATOM 1223 C CA . ASP A 1 155 ? -35.266 -11.771 63.705 1.00 95.00 155 ASP A CA 1
ATOM 1224 C C . ASP A 1 155 ? -35.965 -11.254 64.973 1.00 95.00 155 ASP A C 1
ATOM 1226 O O . ASP A 1 155 ? -36.244 -12.026 65.896 1.00 95.00 155 ASP A O 1
ATOM 1230 N N . GLN A 1 156 ? -36.326 -9.966 65.016 1.00 96.94 156 GLN A N 1
ATOM 1231 C CA . GLN A 1 156 ? -37.123 -9.411 66.116 1.00 96.94 156 GLN A CA 1
ATOM 1232 C C . GLN A 1 156 ? -38.520 -10.032 66.191 1.00 96.94 156 GLN A C 1
ATOM 1234 O O . GLN A 1 156 ? -39.001 -10.352 67.280 1.00 96.94 156 GLN A O 1
ATOM 1239 N N . THR A 1 157 ? -39.168 -10.225 65.044 1.00 95.88 157 THR A N 1
ATOM 1240 C CA . THR A 1 157 ? -40.494 -10.849 64.962 1.00 95.88 157 THR A CA 1
ATOM 1241 C C . THR A 1 157 ? -40.432 -12.312 65.400 1.00 95.88 157 THR A C 1
ATOM 1243 O O . THR A 1 157 ? -41.311 -12.763 66.132 1.00 95.88 157 THR A O 1
ATOM 1246 N N . ASN A 1 158 ? -39.354 -13.022 65.055 1.00 94.44 158 ASN A N 1
ATOM 1247 C CA . ASN A 1 158 ? -39.094 -14.390 65.496 1.00 94.44 158 ASN A CA 1
ATOM 1248 C C . ASN A 1 158 ? -38.958 -14.468 67.026 1.00 94.44 158 ASN A C 1
ATOM 1250 O O . ASN A 1 158 ? -39.577 -15.309 67.680 1.00 94.44 158 ASN A O 1
ATOM 1254 N N . LEU A 1 159 ? -38.209 -13.532 67.620 1.00 95.31 159 LEU A N 1
ATOM 1255 C CA . LEU A 1 159 ? -38.067 -13.395 69.074 1.00 95.31 159 LEU A CA 1
ATOM 1256 C C . LEU A 1 159 ? -39.397 -13.068 69.769 1.00 95.31 159 LEU A C 1
ATOM 1258 O O . LEU A 1 159 ? -39.711 -13.645 70.812 1.00 95.31 159 LEU A O 1
ATOM 1262 N N . LEU A 1 160 ? -40.199 -12.169 69.194 1.00 94.56 160 LEU A N 1
ATOM 1263 C CA . LEU A 1 160 ? -41.534 -11.841 69.703 1.00 94.56 160 LEU A CA 1
ATOM 1264 C C . LEU A 1 160 ? -42.475 -13.049 69.635 1.00 94.56 160 LEU A C 1
ATOM 1266 O O . LEU A 1 160 ? -43.179 -13.326 70.607 1.00 94.56 160 LEU A O 1
ATOM 1270 N N . ALA A 1 161 ? -42.457 -13.788 68.525 1.00 95.06 161 ALA A N 1
ATOM 1271 C CA . ALA A 1 161 ? -43.235 -15.007 68.341 1.00 95.06 161 ALA A CA 1
ATOM 1272 C C . ALA A 1 161 ? -42.831 -16.094 69.343 1.00 95.06 161 ALA A C 1
ATOM 1274 O O . ALA A 1 161 ? -43.695 -16.732 69.941 1.00 95.06 161 ALA A O 1
ATOM 1275 N N . LEU A 1 162 ? -41.530 -16.256 69.597 1.00 93.12 162 LEU A N 1
ATOM 1276 C CA . LEU A 1 162 ? -41.020 -17.175 70.612 1.00 93.12 162 LEU A CA 1
ATOM 1277 C C . LEU A 1 162 ? -41.516 -16.799 72.015 1.00 93.12 162 LEU A C 1
ATOM 1279 O O . LEU A 1 162 ? -42.027 -17.656 72.737 1.00 93.12 162 LEU A O 1
ATOM 1283 N N . ASN A 1 163 ? -41.427 -15.520 72.386 1.00 94.06 163 ASN A N 1
ATOM 1284 C CA . ASN A 1 163 ? -41.934 -15.036 73.671 1.00 94.06 163 ASN A CA 1
ATOM 1285 C C . ASN A 1 163 ? -43.453 -15.251 73.798 1.00 94.06 163 ASN A C 1
ATOM 1287 O O . ASN A 1 163 ? -43.929 -15.686 74.847 1.00 94.06 163 ASN A O 1
ATOM 1291 N N . ALA A 1 164 ? -44.212 -15.015 72.723 1.00 93.12 164 ALA A N 1
ATOM 1292 C CA . ALA A 1 164 ? -45.651 -15.270 72.686 1.00 93.12 164 ALA A CA 1
ATOM 1293 C C . ALA A 1 164 ? -45.984 -16.767 72.805 1.00 93.12 164 ALA A C 1
ATOM 1295 O O . ALA A 1 164 ? -46.928 -17.126 73.507 1.00 93.12 164 ALA A O 1
ATOM 1296 N N . ALA A 1 165 ? -45.202 -17.649 72.175 1.00 92.69 165 ALA A N 1
ATOM 1297 C CA . ALA A 1 165 ? -45.365 -19.096 72.289 1.00 92.69 165 ALA A CA 1
ATOM 1298 C C . ALA A 1 165 ? -45.105 -19.586 73.725 1.00 92.69 165 ALA A C 1
ATOM 1300 O O . ALA A 1 165 ? -45.860 -20.419 74.233 1.00 92.69 165 ALA A O 1
ATOM 1301 N N . ILE A 1 166 ? -44.086 -19.034 74.397 1.00 90.81 166 ILE A N 1
ATOM 1302 C CA . ILE A 1 166 ? -43.783 -19.321 75.808 1.00 90.81 166 ILE A CA 1
ATOM 1303 C C . ILE A 1 166 ? -44.949 -18.890 76.706 1.00 90.81 166 ILE A C 1
ATOM 1305 O O . ILE A 1 166 ? -45.407 -19.677 77.537 1.00 90.81 166 ILE A O 1
ATOM 1309 N N . GLU A 1 167 ? -45.472 -17.676 76.526 1.00 93.75 167 GLU A N 1
ATOM 1310 C CA . GLU A 1 167 ? -46.562 -17.171 77.370 1.00 93.75 167 GLU A CA 1
ATOM 1311 C C . GLU A 1 167 ? -47.893 -17.892 77.086 1.00 93.75 167 GLU A C 1
ATOM 1313 O O . GLU A 1 167 ? -48.655 -18.191 78.007 1.00 93.75 167 GLU A O 1
ATOM 1318 N N . ALA A 1 168 ? -48.140 -18.281 75.831 1.00 92.81 168 ALA A N 1
ATOM 1319 C CA . ALA A 1 168 ? -49.268 -19.131 75.459 1.00 92.81 168 ALA A CA 1
ATOM 1320 C C . ALA A 1 168 ? -49.187 -20.521 76.114 1.00 92.81 168 ALA A C 1
ATOM 1322 O O . ALA A 1 168 ? -50.197 -21.022 76.609 1.00 92.81 168 ALA A O 1
ATOM 1323 N N . ALA A 1 169 ? -47.994 -21.125 76.183 1.00 90.50 169 ALA A N 1
ATOM 1324 C CA . ALA A 1 169 ? -47.782 -22.372 76.918 1.00 90.50 169 ALA A CA 1
ATOM 1325 C C . ALA A 1 169 ? -48.010 -22.186 78.429 1.00 90.50 169 ALA A C 1
ATOM 1327 O O . ALA A 1 169 ? -48.593 -23.052 79.086 1.00 90.50 169 ALA A O 1
ATOM 1328 N N . ARG A 1 170 ? -47.611 -21.032 78.976 1.00 91.62 170 ARG A N 1
ATOM 1329 C CA . ARG A 1 170 ? -47.785 -20.678 80.392 1.00 91.62 170 ARG A CA 1
ATOM 1330 C C . ARG A 1 170 ? -49.252 -20.500 80.794 1.00 91.62 170 ARG A C 1
ATOM 1332 O O . ARG A 1 170 ? -49.618 -20.848 81.914 1.00 91.62 170 ARG A O 1
ATOM 1339 N N . ALA A 1 171 ? -50.093 -20.009 79.885 1.00 92.12 171 ALA A N 1
ATOM 1340 C CA . ALA A 1 171 ? -51.538 -19.865 80.082 1.00 92.12 171 ALA A CA 1
ATOM 1341 C C . ALA A 1 171 ? -52.328 -21.194 79.985 1.00 92.12 171 ALA A C 1
ATOM 1343 O O . ALA A 1 171 ? -53.542 -21.207 80.210 1.00 92.12 171 ALA A O 1
ATOM 1344 N N . GLY A 1 172 ? -51.669 -22.314 79.660 1.00 89.75 172 GLY A N 1
ATOM 1345 C CA . GLY A 1 172 ? -52.283 -23.644 79.611 1.00 89.75 172 GLY A CA 1
ATOM 1346 C C . GLY A 1 172 ? -53.414 -23.750 78.579 1.00 89.75 172 GLY A C 1
ATOM 1347 O O . GLY A 1 172 ? -53.262 -23.353 77.425 1.00 89.75 172 GLY A O 1
ATOM 1348 N N . GLU A 1 173 ? -54.574 -24.276 78.986 1.00 87.56 173 GLU A N 1
ATOM 1349 C CA . GLU A 1 173 ? -55.740 -24.462 78.101 1.00 87.56 173 GLU A CA 1
ATOM 1350 C C . GLU A 1 173 ? -56.265 -23.140 77.510 1.00 87.56 173 GLU A C 1
ATOM 1352 O O . GLU A 1 173 ? -56.698 -23.110 76.358 1.00 87.56 173 GLU A O 1
ATOM 1357 N N . HIS A 1 174 ? -56.159 -22.026 78.245 1.00 88.06 174 HIS A N 1
ATOM 1358 C CA . HIS A 1 174 ? -56.589 -20.706 77.766 1.00 88.06 174 HIS A CA 1
ATOM 1359 C C . HIS A 1 174 ? -55.656 -20.116 76.692 1.00 88.06 174 HIS A C 1
ATOM 1361 O O . HIS A 1 174 ? -56.066 -19.226 75.947 1.00 88.06 174 HIS A O 1
ATOM 1367 N N . GLY A 1 175 ? -54.419 -20.614 76.582 1.00 90.44 175 GLY A N 1
ATOM 1368 C CA . GLY A 1 175 ? -53.407 -20.137 75.634 1.00 90.44 175 GLY A CA 1
ATOM 1369 C C . GLY A 1 175 ? -53.341 -20.902 74.309 1.00 90.44 175 GLY A C 1
ATOM 1370 O O . GLY A 1 175 ? -52.601 -20.498 73.414 1.00 90.44 175 GLY A O 1
ATOM 1371 N N . ARG A 1 176 ? -54.120 -21.981 74.132 1.00 87.12 176 ARG A N 1
ATOM 1372 C CA . ARG A 1 176 ? -54.044 -22.860 72.946 1.00 87.12 176 ARG A CA 1
ATOM 1373 C C . ARG A 1 176 ? -54.160 -22.124 71.608 1.00 87.12 176 ARG A C 1
ATOM 1375 O O . ARG A 1 176 ? -53.366 -22.381 70.709 1.00 87.12 176 ARG A O 1
ATOM 1382 N N . GLY A 1 177 ? -55.111 -21.196 71.479 1.00 90.19 177 GLY A N 1
ATOM 1383 C CA . GLY A 1 177 ? -55.281 -20.403 70.254 1.00 90.19 177 GLY A CA 1
ATOM 1384 C C . GLY A 1 177 ? -54.090 -19.481 69.971 1.00 90.19 17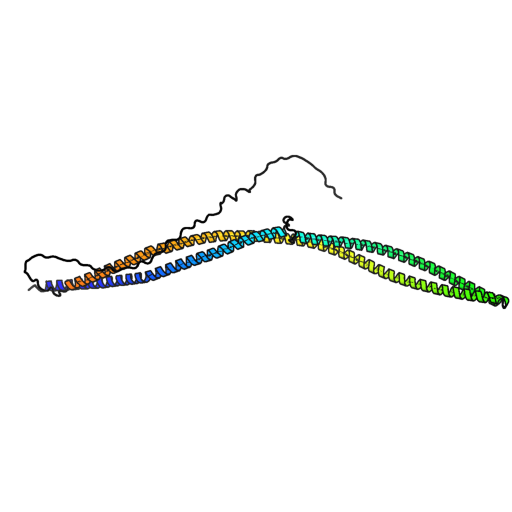7 GLY A C 1
ATOM 1385 O O . GLY A 1 177 ? -53.627 -19.400 68.836 1.00 90.19 177 GLY A O 1
ATOM 1386 N N . PHE A 1 178 ? -53.537 -18.851 71.012 1.00 91.00 178 PHE A N 1
ATOM 1387 C CA . PHE A 1 178 ? -52.356 -17.991 70.900 1.00 91.00 178 PHE A CA 1
ATOM 1388 C C . PHE A 1 178 ? -51.088 -18.776 70.555 1.00 91.00 178 PHE A C 1
ATOM 1390 O O . PHE A 1 178 ? -50.258 -18.276 69.804 1.00 91.00 178 PHE A O 1
ATOM 1397 N N . SER A 1 179 ? -50.958 -20.015 71.038 1.00 92.88 179 SER A N 1
ATOM 1398 C CA . SER A 1 179 ? -49.817 -20.881 70.718 1.00 92.88 179 SER A CA 1
ATOM 1399 C C . SER A 1 179 ? -49.752 -21.216 69.225 1.00 92.88 179 SER A C 1
ATOM 1401 O O . SER A 1 179 ? -48.673 -21.161 68.638 1.00 92.88 179 SER A O 1
ATOM 1403 N N . VAL A 1 180 ? -50.901 -21.486 68.590 1.00 92.81 180 VAL A N 1
ATOM 1404 C CA . VAL A 1 180 ? -50.967 -21.749 67.141 1.00 92.81 180 VAL A CA 1
ATOM 1405 C C . VAL A 1 180 ? -50.570 -20.510 66.339 1.00 92.81 180 VAL A C 1
ATOM 1407 O O . VAL A 1 180 ? -49.784 -20.617 65.401 1.00 92.81 180 VAL A O 1
ATOM 1410 N N . VAL A 1 181 ? -51.072 -19.332 66.724 1.00 95.00 181 VAL A N 1
ATOM 1411 C CA . VAL A 1 181 ? -50.714 -18.068 66.060 1.00 95.00 181 VAL A CA 1
ATOM 1412 C C . VAL A 1 181 ? -49.224 -17.772 66.224 1.00 95.00 181 VAL A C 1
ATOM 1414 O O . VAL A 1 181 ? -48.567 -17.423 65.249 1.00 95.00 181 VAL A O 1
ATOM 1417 N N . ALA A 1 182 ? -48.674 -17.948 67.427 1.00 94.94 182 ALA A N 1
ATOM 1418 C CA . ALA A 1 182 ? -47.262 -17.707 67.697 1.00 94.94 182 ALA A CA 1
ATOM 1419 C C . ALA A 1 182 ? -46.343 -18.607 66.853 1.00 94.94 182 ALA A C 1
ATOM 1421 O O . ALA A 1 182 ? -45.380 -18.111 66.275 1.00 94.94 182 ALA A O 1
ATOM 1422 N N . GLU A 1 183 ? -46.661 -19.898 66.706 1.00 94.31 183 GLU A N 1
ATOM 1423 C CA . GLU A 1 183 ? -45.868 -20.799 65.855 1.00 94.31 183 GLU A CA 1
ATOM 1424 C C . GLU A 1 183 ? -45.967 -20.435 64.365 1.00 94.31 183 GLU A C 1
ATOM 1426 O O . GLU A 1 183 ? -44.981 -20.548 63.635 1.00 94.31 183 GLU A O 1
ATOM 1431 N N . GLU A 1 184 ? -47.123 -19.956 63.898 1.00 96.50 184 GLU A N 1
ATOM 1432 C CA . GLU A 1 184 ? -47.276 -19.521 62.505 1.00 96.50 184 GLU A CA 1
ATOM 1433 C C . GLU A 1 184 ? -46.504 -18.222 62.219 1.00 96.50 184 GLU A C 1
ATOM 1435 O O . GLU A 1 184 ? -45.845 -18.116 61.183 1.00 96.50 184 GLU A O 1
ATOM 1440 N N . VAL A 1 185 ? -46.498 -17.268 63.161 1.00 96.56 185 VAL A N 1
ATOM 1441 C CA . VAL A 1 185 ? -45.655 -16.061 63.067 1.00 96.56 185 VAL A CA 1
ATOM 1442 C C . VAL A 1 185 ? -44.174 -16.446 63.049 1.00 96.56 185 VAL A C 1
ATOM 1444 O O . VAL A 1 185 ? -43.430 -15.929 62.219 1.00 96.56 185 VAL A O 1
ATOM 1447 N N . ARG A 1 186 ? -43.759 -17.406 63.889 1.00 95.19 186 ARG A N 1
ATOM 1448 C CA . ARG A 1 186 ? -42.380 -17.920 63.929 1.00 95.19 186 ARG A CA 1
ATOM 1449 C C . ARG A 1 186 ? -41.941 -18.472 62.571 1.00 95.19 186 ARG A C 1
ATOM 1451 O O . ARG A 1 186 ? -40.924 -18.052 62.025 1.00 95.19 186 ARG A O 1
ATOM 1458 N N . LYS A 1 187 ? -42.761 -19.341 61.967 1.00 95.56 187 LYS A N 1
ATOM 1459 C CA . LYS A 1 187 ? -42.509 -19.878 60.618 1.00 95.56 187 LYS A CA 1
ATOM 1460 C C . LYS A 1 187 ? -42.453 -18.789 59.551 1.00 95.56 187 LYS A C 1
ATOM 1462 O O . LYS A 1 187 ? -41.666 -18.901 58.611 1.00 95.56 187 LYS A O 1
ATOM 1467 N N . LEU A 1 188 ? -43.297 -17.761 59.653 1.00 96.31 188 LEU A N 1
ATOM 1468 C CA . LEU A 1 188 ? -43.307 -16.655 58.698 1.00 96.31 188 LEU A CA 1
ATOM 1469 C C . LEU A 1 188 ? -42.024 -15.815 58.799 1.00 96.31 188 LEU A C 1
ATOM 1471 O O . LEU A 1 188 ? -41.461 -15.456 57.764 1.00 96.31 188 LEU A O 1
ATOM 1475 N N . SER A 1 189 ? -41.527 -15.570 60.014 1.00 96.75 189 SER A N 1
ATOM 1476 C CA . SER A 1 189 ? -40.218 -14.948 60.246 1.00 96.75 189 SER A CA 1
ATOM 1477 C C . SER A 1 189 ? -39.079 -15.797 59.684 1.00 96.75 189 SER A C 1
ATOM 1479 O O . SER A 1 189 ? -38.291 -15.306 58.881 1.00 96.75 189 SER A O 1
ATOM 1481 N N . ASP A 1 190 ? -39.033 -17.097 59.980 1.00 95.25 190 ASP A N 1
ATOM 1482 C CA . ASP A 1 190 ? -37.984 -17.975 59.439 1.00 95.25 190 ASP A CA 1
ATOM 1483 C C . ASP A 1 190 ? -37.987 -17.992 57.895 1.00 95.25 190 ASP A C 1
ATOM 1485 O O . ASP A 1 190 ? -36.934 -17.916 57.256 1.00 95.25 190 ASP A O 1
ATOM 1489 N N . ARG A 1 191 ? -39.173 -18.009 57.267 1.00 96.75 191 ARG A N 1
ATOM 1490 C CA . ARG A 1 191 ? -39.308 -17.890 55.803 1.00 96.75 191 ARG A CA 1
ATOM 1491 C C . ARG A 1 191 ? -38.863 -16.528 55.270 1.00 96.75 191 ARG A C 1
ATOM 1493 O O . ARG A 1 191 ? -38.300 -16.473 54.179 1.00 96.75 191 ARG A O 1
ATOM 1500 N N . THR A 1 192 ? -39.116 -15.451 56.011 1.00 96.50 192 THR A N 1
ATOM 1501 C CA . THR A 1 192 ? -38.686 -14.093 55.644 1.00 96.50 192 THR A CA 1
ATOM 1502 C C . THR A 1 192 ? -37.164 -13.980 55.701 1.00 96.50 192 THR A C 1
ATOM 1504 O O . THR A 1 192 ? -36.561 -13.502 54.746 1.00 96.50 192 THR A O 1
ATOM 1507 N N . ASN A 1 193 ? -36.534 -14.528 56.743 1.00 95.00 193 ASN A N 1
ATOM 1508 C CA . ASN A 1 193 ? -35.077 -14.633 56.858 1.00 95.00 193 ASN A CA 1
ATOM 1509 C C . ASN A 1 193 ? -34.455 -15.414 55.697 1.00 95.00 193 ASN A C 1
ATOM 1511 O O . ASN A 1 193 ? -33.445 -14.999 55.132 1.00 95.00 193 ASN A O 1
ATOM 1515 N N . GLN A 1 194 ? -35.054 -16.546 55.322 1.00 96.12 194 GLN A N 1
ATOM 1516 C CA . GLN A 1 194 ? -34.566 -17.320 54.184 1.00 96.12 194 GLN A CA 1
ATOM 1517 C C . GLN A 1 194 ? -34.642 -16.507 52.882 1.00 96.12 194 GLN A C 1
ATOM 1519 O O . GLN A 1 194 ? -33.668 -16.460 52.137 1.00 96.12 194 GLN A O 1
ATOM 1524 N N . ALA A 1 195 ? -35.764 -15.823 52.636 1.00 96.31 195 ALA A N 1
ATOM 1525 C CA . ALA A 1 195 ? -35.930 -14.985 51.451 1.00 96.31 195 ALA A CA 1
ATOM 1526 C C . ALA A 1 195 ? -34.937 -13.808 51.419 1.00 96.31 195 ALA A C 1
ATOM 1528 O O . ALA A 1 195 ? -34.367 -13.522 50.367 1.00 96.31 195 ALA A O 1
ATOM 1529 N N . SER A 1 196 ? -34.688 -13.157 52.558 1.00 96.25 196 SER A N 1
ATOM 1530 C CA . SER A 1 196 ? -33.676 -12.100 52.677 1.00 96.25 196 SER A CA 1
ATOM 1531 C C . SER A 1 196 ? -32.268 -12.616 52.370 1.00 96.25 196 SER A C 1
ATOM 1533 O O . SER A 1 196 ? -31.557 -12.007 51.574 1.00 96.25 196 SER A O 1
ATOM 1535 N N . ASN A 1 197 ? -31.886 -13.781 52.902 1.00 95.00 197 ASN A N 1
ATOM 1536 C CA . ASN A 1 197 ? -30.600 -14.407 52.579 1.00 95.00 197 ASN A CA 1
ATOM 1537 C C . ASN A 1 197 ? -30.460 -14.716 51.079 1.00 95.00 197 ASN A C 1
ATOM 1539 O O . ASN A 1 197 ? -29.400 -14.475 50.493 1.00 95.00 197 ASN A O 1
ATOM 1543 N N . ASP A 1 198 ? -31.522 -15.215 50.443 1.00 97.12 198 ASP A N 1
ATOM 1544 C CA . ASP A 1 198 ? -31.531 -15.484 49.003 1.00 97.12 198 ASP A CA 1
ATOM 1545 C C . ASP A 1 198 ? -31.347 -14.181 48.193 1.00 97.12 198 ASP A C 1
ATOM 1547 O O . ASP A 1 198 ? -30.587 -14.158 47.219 1.00 97.12 198 ASP A O 1
ATOM 1551 N N . ILE A 1 199 ? -31.969 -13.071 48.622 1.00 96.69 199 ILE A N 1
ATOM 1552 C CA . ILE A 1 199 ? -31.766 -11.740 48.022 1.00 96.69 199 ILE A CA 1
ATOM 1553 C C . ILE A 1 199 ? -30.301 -11.307 48.156 1.00 96.69 199 ILE A C 1
ATOM 1555 O O . ILE A 1 199 ? -29.695 -10.929 47.151 1.00 96.69 199 ILE A O 1
ATOM 1559 N N . THR A 1 200 ? -29.698 -11.413 49.345 1.00 95.44 200 THR A N 1
ATOM 1560 C CA . THR A 1 200 ? -28.282 -11.065 49.562 1.00 95.44 200 THR A CA 1
ATOM 1561 C C . THR A 1 200 ? -27.354 -11.862 48.642 1.00 95.44 200 THR A C 1
ATOM 1563 O O . THR A 1 200 ? -26.424 -11.300 48.058 1.00 95.44 200 THR A O 1
ATOM 1566 N N . GLN A 1 201 ? -27.620 -13.157 48.440 1.00 96.44 201 GLN A N 1
ATOM 1567 C CA . GLN A 1 201 ? -26.842 -13.976 47.504 1.00 96.44 201 GLN A CA 1
ATOM 1568 C C . GLN A 1 201 ? -26.972 -13.501 46.052 1.00 96.44 201 GLN A C 1
ATOM 1570 O O . GLN A 1 201 ? -25.981 -13.486 45.315 1.00 96.44 201 GLN A O 1
ATOM 1575 N N . ILE A 1 202 ? -28.176 -13.116 45.619 1.00 96.19 202 ILE A N 1
ATOM 1576 C CA . ILE A 1 202 ? -28.403 -12.580 44.270 1.00 96.19 202 ILE A CA 1
ATOM 1577 C C . ILE A 1 202 ? -27.669 -11.247 44.098 1.00 96.19 202 ILE A C 1
ATOM 1579 O O . ILE A 1 202 ? -26.976 -11.066 43.097 1.00 96.19 202 ILE A O 1
ATOM 1583 N N . VAL A 1 203 ? -27.758 -10.344 45.078 1.00 96.75 203 VAL A N 1
ATOM 1584 C CA . VAL A 1 203 ? -27.046 -9.057 45.046 1.00 96.75 203 VAL A CA 1
ATOM 1585 C C . VAL A 1 203 ? -25.530 -9.263 44.991 1.00 96.75 203 VAL A C 1
ATOM 1587 O O . VAL A 1 203 ? -24.854 -8.589 44.212 1.00 96.75 203 VAL A O 1
ATOM 1590 N N . GLY A 1 204 ? -24.995 -10.240 45.730 1.00 95.62 204 GLY A N 1
ATOM 1591 C CA . GLY A 1 204 ? -23.588 -10.638 45.634 1.00 95.62 204 GLY A CA 1
ATOM 1592 C C . GLY A 1 204 ? -23.179 -11.010 44.204 1.00 95.62 204 GLY A C 1
ATOM 1593 O O . GLY A 1 204 ? -22.222 -10.454 43.670 1.00 95.62 204 GLY A O 1
ATOM 1594 N N . LYS A 1 205 ? -23.969 -11.856 43.528 1.00 96.69 205 LYS A N 1
ATOM 1595 C CA . LYS A 1 205 ? -23.722 -12.239 42.122 1.00 96.69 205 LYS A CA 1
ATOM 1596 C C . LYS A 1 205 ? -23.797 -11.052 41.155 1.00 96.69 205 LYS A C 1
ATOM 1598 O O . LYS A 1 205 ? -23.052 -11.013 40.172 1.00 96.69 205 LYS A O 1
ATOM 1603 N N . VAL A 1 206 ? -24.694 -10.095 41.407 1.00 96.50 206 VAL A N 1
ATOM 1604 C CA . VAL A 1 206 ? -24.778 -8.857 40.614 1.00 96.50 206 VAL A CA 1
ATOM 1605 C C . VAL A 1 206 ? -23.507 -8.031 40.796 1.00 96.50 206 VAL A C 1
ATOM 1607 O O . VAL A 1 206 ? -22.917 -7.621 39.799 1.00 96.50 206 VAL A O 1
ATOM 1610 N N . ASN A 1 207 ? -23.038 -7.848 42.032 1.00 94.88 207 ASN A N 1
ATOM 1611 C CA . ASN A 1 207 ? -21.803 -7.111 42.312 1.00 94.88 207 ASN A CA 1
ATOM 1612 C C . ASN A 1 207 ? -20.578 -7.757 41.645 1.00 94.88 207 ASN A C 1
ATOM 1614 O O . ASN A 1 207 ? -19.785 -7.046 41.026 1.00 94.88 207 ASN A O 1
ATOM 1618 N N . ASP A 1 208 ? -20.456 -9.087 41.687 1.00 96.19 208 ASP A N 1
ATOM 1619 C CA . ASP A 1 208 ? -19.375 -9.811 41.001 1.00 96.19 208 ASP A CA 1
ATOM 1620 C C . ASP A 1 208 ? -19.413 -9.581 39.481 1.00 96.19 208 ASP A C 1
ATOM 1622 O O . ASP A 1 208 ? -18.390 -9.295 38.848 1.00 96.19 208 ASP A O 1
ATOM 1626 N N . SER A 1 209 ? -20.612 -9.650 38.894 1.00 95.94 209 SER A N 1
ATOM 1627 C CA . SER A 1 209 ? -20.822 -9.416 37.460 1.00 95.94 209 SER A CA 1
ATOM 1628 C C . SER A 1 209 ? -20.454 -7.984 37.069 1.00 95.94 209 SER A C 1
ATOM 1630 O O . SER A 1 209 ? -19.765 -7.765 36.072 1.00 95.94 209 SER A O 1
ATOM 1632 N N . VAL A 1 210 ? -20.850 -7.003 37.880 1.00 96.06 210 VAL A N 1
ATOM 1633 C CA . VAL A 1 210 ? -20.505 -5.591 37.682 1.00 96.06 210 VAL A CA 1
ATOM 1634 C C . VAL A 1 210 ? -18.997 -5.363 37.805 1.00 96.06 210 VAL A C 1
ATOM 1636 O O . VAL A 1 210 ? -18.421 -4.644 36.987 1.00 96.06 210 VAL A O 1
ATOM 1639 N N . GLY A 1 211 ? -18.330 -6.017 38.760 1.00 94.38 211 GLY A N 1
ATOM 1640 C CA . GLY A 1 211 ? -16.872 -5.975 38.893 1.00 94.38 211 GLY A CA 1
ATOM 1641 C C . GLY A 1 211 ? -16.153 -6.493 37.643 1.00 94.38 211 GLY A C 1
ATOM 1642 O O . GLY A 1 211 ? -15.209 -5.860 37.157 1.00 94.38 211 GLY A O 1
ATOM 1643 N N . ALA A 1 212 ? -16.634 -7.597 37.065 1.00 95.56 212 ALA A N 1
ATOM 1644 C CA . ALA A 1 212 ? -16.100 -8.138 35.816 1.00 95.56 212 ALA A CA 1
ATOM 1645 C C . ALA A 1 212 ? -16.308 -7.182 34.625 1.00 95.56 212 ALA A C 1
ATOM 1647 O O . ALA A 1 212 ? -15.373 -6.956 33.850 1.00 95.56 212 ALA A O 1
ATOM 1648 N N . ILE A 1 213 ? -17.497 -6.577 34.506 1.00 95.62 213 ILE A N 1
ATOM 1649 C CA . ILE A 1 213 ? -17.789 -5.583 33.460 1.00 95.62 213 ILE A CA 1
ATOM 1650 C C . ILE A 1 213 ? -16.877 -4.360 33.623 1.00 95.62 213 ILE A C 1
ATOM 1652 O O . ILE A 1 213 ? -16.268 -3.930 32.646 1.00 95.62 213 ILE A O 1
ATOM 1656 N N . SER A 1 214 ? -16.714 -3.841 34.843 1.00 94.19 214 SER A N 1
ATOM 1657 C CA . SER A 1 214 ? -15.846 -2.691 35.135 1.00 94.19 214 SER A CA 1
ATOM 1658 C C . SER A 1 214 ? -14.392 -2.945 34.720 1.00 94.19 214 SER A C 1
ATOM 1660 O O . SER A 1 214 ? -13.770 -2.118 34.043 1.00 94.19 214 SER A O 1
ATOM 1662 N N . LYS A 1 215 ? -13.862 -4.140 35.015 1.00 94.81 215 LYS A N 1
ATOM 1663 C CA . LYS A 1 215 ? -12.529 -4.550 34.552 1.00 94.81 215 LYS A CA 1
ATOM 1664 C C . LYS A 1 215 ? -12.438 -4.563 33.023 1.00 94.81 215 LYS A C 1
ATOM 1666 O O . LYS A 1 215 ? -11.510 -3.976 32.464 1.00 94.81 215 LYS A O 1
ATOM 1671 N N . SER A 1 216 ? -13.406 -5.190 32.351 1.00 94.94 216 SER A N 1
ATOM 1672 C CA . SER A 1 216 ? -13.453 -5.245 30.883 1.00 94.94 216 SER A CA 1
ATOM 1673 C C . SER A 1 216 ? -13.550 -3.850 30.259 1.00 94.94 216 SER A C 1
ATOM 1675 O O . SER A 1 216 ? -12.962 -3.602 29.207 1.00 94.94 216 SER A O 1
ATOM 1677 N N . LEU A 1 217 ? -14.270 -2.932 30.902 1.00 94.62 217 LEU A N 1
ATOM 1678 C CA . LEU A 1 217 ? -14.425 -1.553 30.456 1.00 94.62 217 LEU A CA 1
ATOM 1679 C C . LEU A 1 217 ? -13.103 -0.782 30.537 1.00 94.62 217 LEU A C 1
ATOM 1681 O O . LEU A 1 217 ? -12.726 -0.091 29.592 1.00 94.62 217 LEU A O 1
ATOM 1685 N N . ASN A 1 218 ? -12.357 -0.945 31.633 1.00 92.06 218 ASN A N 1
ATOM 1686 C CA . ASN A 1 218 ? -11.039 -0.331 31.774 1.00 92.06 218 ASN A CA 1
ATOM 1687 C C . ASN A 1 218 ? -10.038 -0.887 30.746 1.00 92.06 218 ASN A C 1
ATOM 1689 O O . ASN A 1 218 ? -9.290 -0.121 30.138 1.00 92.06 218 ASN A O 1
ATOM 1693 N N . GLU A 1 219 ? -10.051 -2.200 30.500 1.00 94.88 219 GLU A N 1
ATOM 1694 C CA . GLU A 1 219 ? -9.245 -2.811 29.435 1.00 94.88 219 GLU A CA 1
ATOM 1695 C C . GLU A 1 219 ? -9.629 -2.278 28.046 1.00 94.88 219 GLU A C 1
ATOM 1697 O O . GLU A 1 219 ? -8.748 -2.007 27.226 1.00 94.88 219 GLU A O 1
ATOM 1702 N N . ASN A 1 220 ? -10.928 -2.097 27.779 1.00 94.19 220 ASN A N 1
ATOM 1703 C CA . ASN A 1 220 ? -11.412 -1.515 26.529 1.00 94.19 220 ASN A CA 1
ATOM 1704 C C . ASN A 1 220 ? -10.931 -0.067 26.368 1.00 94.19 220 ASN A C 1
ATOM 1706 O O . ASN A 1 220 ? -10.373 0.273 25.330 1.00 94.19 220 ASN A O 1
ATOM 1710 N N . ARG A 1 221 ? -11.022 0.752 27.423 1.00 92.94 221 ARG A N 1
ATOM 1711 C CA . ARG A 1 221 ? -10.517 2.132 27.420 1.00 92.94 221 ARG A CA 1
ATOM 1712 C C . ARG A 1 221 ? -9.040 2.202 27.024 1.00 92.94 221 ARG A C 1
ATOM 1714 O O . ARG A 1 221 ? -8.687 2.963 26.130 1.00 92.94 221 ARG A O 1
ATOM 1721 N N . VAL A 1 222 ? -8.189 1.374 27.637 1.00 94.19 222 VAL A N 1
ATOM 1722 C CA . VAL A 1 222 ? -6.751 1.318 27.306 1.00 94.19 222 VAL A CA 1
ATOM 1723 C C . VAL A 1 222 ? -6.530 0.872 25.855 1.00 94.19 222 VAL A C 1
ATOM 1725 O O . VAL A 1 222 ? -5.687 1.429 25.153 1.00 94.19 222 VAL A O 1
ATOM 1728 N N . LYS A 1 223 ? -7.294 -0.116 25.371 1.00 94.19 223 LYS A N 1
ATOM 1729 C CA . LYS A 1 223 ? -7.215 -0.567 23.972 1.00 94.19 223 LYS A CA 1
ATOM 1730 C C . LYS A 1 223 ? -7.646 0.520 22.986 1.00 94.19 223 LYS A C 1
ATOM 1732 O O . LYS A 1 223 ? -7.022 0.632 21.935 1.00 94.19 223 LYS A O 1
ATOM 1737 N N . THR A 1 224 ? -8.685 1.289 23.298 1.00 94.94 224 THR A N 1
ATOM 1738 C CA . THR A 1 224 ? -9.163 2.402 22.466 1.00 94.94 224 THR A CA 1
ATOM 1739 C C . THR A 1 224 ? -8.117 3.511 22.377 1.00 94.94 224 THR A C 1
ATOM 1741 O O . THR A 1 224 ? -7.820 3.954 21.270 1.00 94.94 224 THR A O 1
ATOM 1744 N N . GLU A 1 225 ? -7.467 3.862 23.489 1.00 92.06 225 GLU A N 1
ATOM 1745 C CA . GLU A 1 225 ? -6.380 4.852 23.492 1.00 92.06 225 GLU A CA 1
ATOM 1746 C C . GLU A 1 225 ? -5.189 4.395 22.632 1.00 92.06 225 GLU A C 1
ATOM 1748 O O . GLU A 1 225 ? -4.755 5.094 21.719 1.00 92.06 225 GLU A O 1
ATOM 1753 N N . ASN A 1 226 ? -4.737 3.150 22.813 1.00 95.00 226 ASN A N 1
ATOM 1754 C CA . ASN A 1 226 ? -3.649 2.585 22.006 1.00 95.00 226 ASN A CA 1
ATOM 1755 C C . ASN A 1 226 ? -3.986 2.523 20.503 1.00 95.00 226 ASN A C 1
ATOM 1757 O O . ASN A 1 226 ? -3.098 2.637 19.647 1.00 95.00 226 ASN A O 1
ATOM 1761 N N . LYS A 1 227 ? -5.261 2.294 20.160 1.00 94.75 227 LYS A N 1
ATOM 1762 C CA . LYS A 1 227 ? -5.733 2.324 18.770 1.00 94.75 227 LYS A CA 1
ATOM 1763 C C . LYS A 1 227 ? -5.694 3.741 18.210 1.00 94.75 227 LYS A C 1
ATOM 1765 O O . LYS A 1 227 ? -5.244 3.892 17.080 1.00 94.75 227 LYS A O 1
ATOM 1770 N N . LYS A 1 228 ? -6.086 4.751 18.991 1.00 93.94 228 LYS A N 1
ATOM 1771 C CA . LYS A 1 228 ? -6.019 6.164 18.595 1.00 93.94 228 LYS A CA 1
ATOM 1772 C C . LYS A 1 228 ? -4.585 6.581 18.264 1.00 93.94 228 LYS A C 1
ATOM 1774 O O . LYS A 1 228 ? -4.329 7.030 17.151 1.00 93.94 228 LYS A O 1
ATOM 1779 N N . ASP A 1 229 ? -3.632 6.266 19.141 1.00 94.62 229 ASP A N 1
ATOM 1780 C CA . ASP A 1 229 ? -2.202 6.497 18.884 1.00 94.62 229 ASP A CA 1
ATOM 1781 C C . ASP A 1 229 ? -1.706 5.793 17.612 1.00 94.62 229 ASP A C 1
ATOM 1783 O O . ASP A 1 229 ? -0.846 6.291 16.881 1.00 94.62 229 ASP A O 1
ATOM 1787 N N . SER A 1 230 ? -2.219 4.590 17.348 1.00 95.44 230 SER A N 1
ATOM 1788 C CA . SER A 1 230 ? -1.841 3.816 16.164 1.00 95.44 230 SER A CA 1
ATOM 1789 C C . SER A 1 230 ? -2.407 4.416 14.879 1.00 95.44 230 SER A C 1
ATOM 1791 O O . SER A 1 230 ? -1.695 4.432 13.875 1.00 95.44 230 SER A O 1
ATOM 1793 N N . VAL A 1 231 ? -3.634 4.943 14.913 1.00 95.88 231 VAL A N 1
ATOM 1794 C CA . VAL A 1 231 ? -4.238 5.680 13.794 1.00 95.88 231 VAL A CA 1
ATOM 1795 C C . VAL A 1 231 ? -3.450 6.962 13.517 1.00 95.88 231 VAL A C 1
ATOM 1797 O O . VAL A 1 231 ? -3.052 7.181 12.376 1.00 95.88 231 VAL A O 1
ATOM 1800 N N . ASP A 1 232 ? -3.090 7.733 14.545 1.00 93.12 232 ASP A N 1
ATOM 1801 C CA . ASP A 1 232 ? -2.270 8.944 14.387 1.00 93.12 232 ASP A CA 1
ATOM 1802 C C . ASP A 1 232 ? -0.896 8.648 13.768 1.00 93.12 232 ASP A C 1
ATOM 1804 O O . ASP A 1 232 ? -0.409 9.380 12.895 1.00 93.12 232 ASP A O 1
ATOM 1808 N N . ARG A 1 233 ? -0.253 7.550 14.188 1.00 95.62 233 ARG A N 1
ATOM 1809 C CA . ARG A 1 233 ? 0.994 7.082 13.562 1.00 95.62 233 ARG A CA 1
ATOM 1810 C C . ARG A 1 233 ? 0.778 6.663 12.111 1.00 95.62 233 ARG A C 1
ATOM 1812 O O . ARG A 1 233 ? 1.619 6.991 11.275 1.00 95.62 233 ARG A O 1
ATOM 1819 N N . ALA A 1 234 ? -0.320 5.971 11.805 1.00 95.06 234 ALA A N 1
ATOM 1820 C CA . ALA A 1 234 ? -0.646 5.557 10.444 1.00 95.06 234 ALA A CA 1
ATOM 1821 C C . ALA A 1 234 ? -0.858 6.769 9.526 1.00 95.06 234 ALA A C 1
ATOM 1823 O O . ALA A 1 234 ? -0.282 6.801 8.441 1.00 95.06 234 ALA A O 1
ATOM 1824 N N . VAL A 1 235 ? -1.577 7.800 9.986 1.00 93.81 235 VAL A N 1
ATOM 1825 C CA . VAL A 1 235 ? -1.765 9.062 9.249 1.00 93.81 235 VAL A CA 1
ATOM 1826 C C . VAL A 1 235 ? -0.419 9.720 8.946 1.00 93.81 235 VAL A C 1
ATOM 1828 O O . VAL A 1 235 ? -0.130 10.041 7.793 1.00 93.81 235 VAL A O 1
ATOM 1831 N N . LYS A 1 236 ? 0.442 9.886 9.960 1.00 94.00 236 LYS A N 1
ATOM 1832 C CA . LYS A 1 236 ? 1.774 10.490 9.778 1.00 94.00 236 LYS A CA 1
ATOM 1833 C C . LYS A 1 236 ? 2.636 9.688 8.808 1.00 94.00 236 LYS A C 1
ATOM 1835 O O . LYS A 1 236 ? 3.239 10.273 7.913 1.00 94.00 236 LYS A O 1
ATOM 1840 N N . SER A 1 237 ? 2.678 8.366 8.969 1.00 95.06 237 SER A N 1
ATOM 1841 C CA . SER A 1 237 ? 3.445 7.486 8.087 1.00 95.06 237 SER A CA 1
ATOM 1842 C C . SER A 1 237 ? 2.950 7.580 6.648 1.00 95.06 237 SER A C 1
ATOM 1844 O O . SER A 1 237 ? 3.762 7.725 5.743 1.00 95.06 237 SER A O 1
ATOM 1846 N N . LEU A 1 238 ? 1.633 7.551 6.439 1.00 92.38 238 LEU A N 1
ATOM 1847 C CA . LEU A 1 238 ? 1.030 7.623 5.113 1.00 92.38 238 LEU A CA 1
ATOM 1848 C C . LEU A 1 238 ? 1.367 8.943 4.415 1.00 92.38 238 LEU A C 1
ATOM 1850 O O . LEU A 1 238 ? 1.761 8.930 3.253 1.00 92.38 238 LEU A O 1
ATOM 1854 N N . LEU A 1 239 ? 1.287 10.070 5.128 1.00 90.31 239 LEU A N 1
ATOM 1855 C CA . LEU A 1 239 ? 1.653 11.384 4.591 1.00 90.31 239 LEU A CA 1
ATOM 1856 C C . LEU A 1 239 ? 3.143 11.494 4.247 1.00 90.31 239 LEU A C 1
ATOM 1858 O O . LEU A 1 239 ? 3.493 12.088 3.226 1.00 90.31 239 LEU A O 1
ATOM 1862 N N . THR A 1 240 ? 4.025 10.943 5.081 1.00 93.25 240 THR A N 1
ATOM 1863 C CA . THR A 1 240 ? 5.469 10.944 4.809 1.00 93.25 240 THR A CA 1
ATOM 1864 C C . THR A 1 240 ? 5.796 10.068 3.603 1.00 93.25 240 THR A C 1
ATOM 1866 O O . THR A 1 240 ? 6.410 10.552 2.656 1.00 93.25 240 THR A O 1
ATOM 1869 N N . THR A 1 241 ? 5.315 8.822 3.582 1.00 90.75 241 THR A N 1
ATOM 1870 C CA . THR A 1 241 ? 5.542 7.890 2.467 1.00 90.75 241 THR A CA 1
ATOM 1871 C C . THR A 1 241 ? 4.965 8.422 1.158 1.00 90.75 241 THR A C 1
ATOM 1873 O O . THR A 1 241 ? 5.595 8.289 0.113 1.00 90.75 241 THR A O 1
ATOM 1876 N N . ALA A 1 242 ? 3.800 9.071 1.204 1.00 87.44 242 ALA A N 1
ATOM 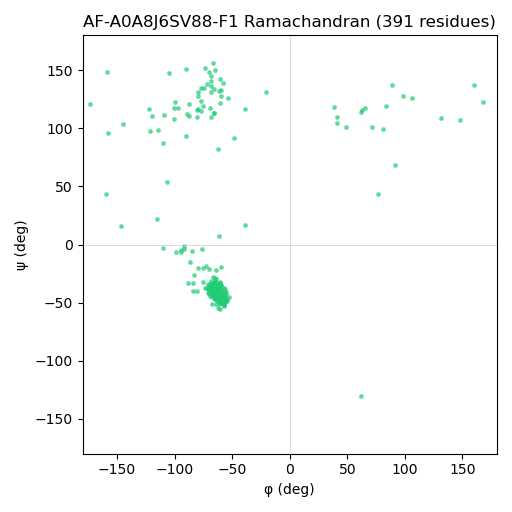1877 C CA . ALA A 1 242 ? 3.221 9.754 0.055 1.00 87.44 242 ALA A CA 1
ATOM 1878 C C . ALA A 1 242 ? 4.167 10.809 -0.531 1.00 87.44 242 ALA A C 1
ATOM 1880 O O . ALA A 1 242 ? 4.447 10.785 -1.726 1.00 87.44 242 ALA A O 1
ATOM 1881 N N . ARG A 1 243 ? 4.685 11.710 0.314 1.00 86.69 243 ARG A N 1
ATOM 1882 C CA . ARG A 1 243 ? 5.606 12.775 -0.114 1.00 86.69 243 ARG A CA 1
ATOM 1883 C C . ARG A 1 243 ? 6.894 12.213 -0.705 1.00 86.69 243 ARG A C 1
ATOM 1885 O O . ARG A 1 243 ? 7.297 12.644 -1.780 1.00 86.69 243 ARG A O 1
ATOM 1892 N N . GLU A 1 244 ? 7.504 11.246 -0.026 1.00 89.94 244 GLU A N 1
ATOM 1893 C CA . GLU A 1 244 ? 8.725 10.584 -0.500 1.00 89.94 244 GLU A CA 1
ATOM 1894 C C . GLU A 1 244 ? 8.489 9.874 -1.838 1.00 89.94 244 GLU A C 1
ATOM 1896 O O . GLU A 1 244 ? 9.303 9.985 -2.754 1.00 89.94 244 GLU A O 1
ATOM 1901 N N . SER A 1 245 ? 7.351 9.190 -1.985 1.00 86.81 245 SER A N 1
ATOM 1902 C CA . SER A 1 245 ? 6.982 8.523 -3.233 1.00 86.81 245 SER A CA 1
ATOM 1903 C C . SER A 1 245 ? 6.819 9.527 -4.375 1.00 86.81 245 SER A C 1
ATOM 1905 O O . SER A 1 245 ? 7.430 9.335 -5.426 1.00 86.81 245 SER A O 1
ATOM 1907 N N . THR A 1 246 ? 6.086 10.626 -4.167 1.00 84.00 246 THR A N 1
ATOM 1908 C CA . THR A 1 246 ? 5.937 11.688 -5.175 1.00 84.00 246 THR A CA 1
ATOM 1909 C C . THR A 1 246 ? 7.288 12.284 -5.577 1.00 84.00 246 THR A C 1
ATOM 1911 O O . THR A 1 246 ? 7.532 12.486 -6.765 1.00 84.00 246 THR A O 1
ATOM 1914 N N . GLU A 1 247 ? 8.191 12.524 -4.623 1.00 86.69 247 GLU A N 1
ATOM 1915 C CA . GLU A 1 247 ? 9.526 13.059 -4.915 1.00 86.69 247 GLU A CA 1
ATOM 1916 C C . GLU A 1 247 ? 10.369 12.086 -5.755 1.00 86.69 247 GLU A C 1
ATOM 1918 O O . GLU A 1 247 ? 10.988 12.489 -6.744 1.00 86.69 247 GLU A O 1
ATOM 1923 N N . VAL A 1 248 ? 10.386 10.799 -5.389 1.00 89.12 248 VAL A N 1
ATOM 1924 C CA . VAL A 1 248 ? 11.118 9.764 -6.135 1.00 89.12 248 VAL A CA 1
ATOM 1925 C C . VAL A 1 248 ? 10.562 9.619 -7.548 1.00 89.12 248 VAL A C 1
ATOM 1927 O O . VAL A 1 248 ? 11.338 9.588 -8.505 1.00 89.12 248 VAL A O 1
ATOM 1930 N N . PHE A 1 249 ? 9.237 9.577 -7.697 1.00 84.94 249 PHE A N 1
ATOM 1931 C CA . PHE A 1 249 ? 8.598 9.493 -9.010 1.00 84.94 249 PHE A CA 1
ATOM 1932 C C . PHE A 1 249 ? 8.900 10.714 -9.874 1.00 84.94 249 PHE A C 1
ATOM 1934 O O . PHE A 1 249 ? 9.268 10.544 -11.034 1.00 84.94 249 PHE A O 1
ATOM 1941 N N . SER A 1 250 ? 8.827 11.924 -9.314 1.00 85.25 250 SER A N 1
ATOM 1942 C CA . SER A 1 250 ? 9.151 13.147 -10.055 1.00 85.25 250 SER A CA 1
ATOM 1943 C C . SER A 1 250 ? 10.587 13.117 -10.587 1.00 85.25 250 SER A C 1
ATOM 1945 O O . SER A 1 250 ? 10.803 13.368 -11.770 1.00 85.25 250 SER A O 1
ATOM 1947 N N . LYS A 1 251 ? 11.563 12.708 -9.762 1.00 89.38 251 LYS A N 1
ATOM 1948 C CA . LYS A 1 251 ? 12.963 12.565 -10.206 1.00 89.38 251 LYS A CA 1
ATOM 1949 C C . LYS A 1 251 ? 13.135 11.499 -11.292 1.00 89.38 251 LYS A C 1
ATOM 1951 O O . LYS A 1 251 ? 13.930 11.688 -12.213 1.00 89.38 251 LYS A O 1
ATOM 1956 N N . LEU A 1 252 ? 12.424 10.374 -11.182 1.00 88.38 252 LEU A N 1
ATOM 1957 C CA . LEU A 1 252 ? 12.474 9.297 -12.177 1.00 88.38 252 LEU A CA 1
ATOM 1958 C C . LEU A 1 252 ? 11.909 9.748 -13.526 1.00 88.38 252 LEU A C 1
ATOM 1960 O O . LEU A 1 252 ? 12.532 9.494 -14.557 1.00 88.38 252 LEU A O 1
ATOM 1964 N N . VAL A 1 253 ? 10.774 10.449 -13.517 1.00 88.56 253 VAL A N 1
ATOM 1965 C CA . VAL A 1 253 ? 10.172 11.052 -14.713 1.00 88.56 253 VAL A CA 1
ATOM 1966 C C . VAL A 1 253 ? 11.139 12.045 -15.350 1.00 88.56 253 VAL A C 1
ATOM 1968 O O . VAL A 1 253 ? 11.415 11.936 -16.544 1.00 88.56 253 VAL A O 1
ATOM 1971 N N . ASP A 1 254 ? 11.701 12.975 -14.575 1.00 88.75 254 ASP A N 1
ATOM 1972 C CA . ASP A 1 254 ? 12.630 13.982 -15.101 1.00 88.75 254 ASP A CA 1
ATOM 1973 C C . ASP A 1 254 ? 13.857 13.326 -15.747 1.00 88.75 254 ASP A C 1
ATOM 1975 O O . ASP A 1 254 ? 14.246 13.666 -16.869 1.00 88.75 254 ASP A O 1
ATOM 1979 N N . SER A 1 255 ? 14.439 12.325 -15.079 1.00 91.31 255 SER A N 1
ATOM 1980 C CA . SER A 1 255 ? 15.561 11.555 -15.622 1.00 91.31 255 SER A CA 1
ATOM 1981 C C . SER A 1 255 ? 15.178 10.801 -16.900 1.00 91.31 255 SER A C 1
ATOM 1983 O O . SER A 1 255 ? 15.957 10.787 -17.856 1.00 91.31 255 SER A O 1
ATOM 1985 N N . SER A 1 256 ? 13.975 10.226 -16.948 1.00 89.12 256 SER A N 1
ATOM 1986 C CA . SER A 1 256 ? 13.418 9.554 -18.125 1.00 89.12 256 SER A CA 1
ATOM 1987 C C . SER A 1 256 ? 13.238 10.519 -19.306 1.00 89.12 256 SER A C 1
ATOM 1989 O O . SER A 1 256 ? 13.647 10.206 -20.430 1.00 89.12 256 SER A O 1
ATOM 1991 N N . VAL A 1 257 ? 12.716 11.725 -19.059 1.00 88.81 257 VAL A N 1
ATOM 1992 C CA . VAL A 1 257 ? 12.555 12.772 -20.080 1.00 88.81 257 VAL A CA 1
ATOM 1993 C C . VAL A 1 257 ? 13.911 13.214 -20.627 1.00 88.81 257 VAL A C 1
ATOM 1995 O O . VAL A 1 257 ? 14.088 13.294 -21.844 1.00 88.81 257 VAL A O 1
ATOM 1998 N N . VAL A 1 258 ? 14.889 13.464 -19.752 1.00 91.75 258 VAL A N 1
ATOM 1999 C CA . VAL A 1 258 ? 16.254 13.836 -20.161 1.00 91.75 258 VAL A CA 1
ATOM 2000 C C . VAL A 1 258 ? 16.905 12.725 -20.987 1.00 91.75 258 VAL A C 1
ATOM 2002 O O . VAL A 1 258 ? 17.465 13.000 -22.049 1.00 91.75 258 VAL A O 1
ATOM 2005 N N . SER A 1 259 ? 16.793 11.471 -20.542 1.00 91.88 259 SER A N 1
ATOM 2006 C CA . SER A 1 259 ? 17.334 10.311 -21.257 1.00 91.88 259 SER A CA 1
ATOM 2007 C C . SER A 1 259 ? 16.717 10.169 -22.652 1.00 91.88 259 SER A C 1
ATOM 2009 O O . SER A 1 259 ? 17.436 10.064 -23.643 1.00 91.88 259 SER A O 1
ATOM 2011 N N . SER A 1 260 ? 15.390 10.271 -22.756 1.00 90.69 260 SER A N 1
ATOM 2012 C CA . SER A 1 260 ? 14.675 10.139 -24.032 1.00 90.69 260 SER A CA 1
ATOM 2013 C C . SER A 1 260 ? 15.029 11.268 -25.009 1.00 90.69 260 SER A C 1
ATOM 2015 O O . SER A 1 260 ? 15.251 11.011 -26.191 1.00 90.69 260 SER A O 1
ATOM 2017 N N . LYS A 1 261 ? 15.201 12.507 -24.517 1.00 88.94 261 LYS A N 1
ATOM 2018 C CA . LYS A 1 261 ? 15.735 13.622 -25.325 1.00 88.94 261 LYS A CA 1
ATOM 2019 C C . LYS A 1 261 ? 17.161 13.357 -25.808 1.00 88.94 261 LYS A C 1
ATOM 2021 O O . LYS A 1 261 ? 17.480 13.658 -26.954 1.00 88.94 261 LYS A O 1
ATOM 2026 N N . SER A 1 262 ? 18.017 12.778 -24.965 1.00 92.50 262 SER A N 1
ATOM 2027 C CA . SER A 1 262 ? 19.372 12.394 -25.374 1.00 92.50 262 SER A CA 1
ATOM 2028 C C . SER A 1 262 ? 19.361 11.306 -26.450 1.00 92.50 262 SER A C 1
ATOM 2030 O O . SER A 1 262 ? 20.202 11.347 -27.345 1.00 92.50 262 SER A O 1
ATOM 2032 N N . VAL A 1 263 ? 18.429 10.348 -26.384 1.00 91.62 263 VAL A N 1
ATOM 2033 C CA . VAL A 1 263 ? 18.248 9.332 -27.432 1.00 91.62 263 VAL A CA 1
ATOM 2034 C C . VAL A 1 263 ? 17.836 9.991 -28.746 1.00 91.62 263 VAL A C 1
ATOM 2036 O O . VAL A 1 263 ? 18.470 9.720 -29.762 1.00 91.62 263 VAL A O 1
ATOM 2039 N N . ALA A 1 264 ? 16.851 10.894 -28.723 1.00 87.56 264 ALA A N 1
ATOM 2040 C CA . ALA A 1 264 ? 16.438 11.645 -29.909 1.00 87.56 264 ALA A CA 1
ATOM 2041 C C . ALA A 1 264 ? 17.611 12.435 -30.520 1.00 87.56 264 ALA A C 1
ATOM 2043 O O . ALA A 1 264 ? 17.865 12.334 -31.715 1.00 87.56 264 ALA A O 1
ATOM 2044 N N . HIS A 1 265 ? 18.410 13.114 -29.691 1.00 88.56 265 HIS A N 1
ATOM 2045 C CA . HIS A 1 265 ? 19.595 13.829 -30.166 1.00 88.56 265 HIS A CA 1
ATOM 2046 C C . HIS A 1 265 ? 20.649 12.901 -30.795 1.00 88.56 265 HIS A C 1
ATOM 2048 O O . HIS A 1 265 ? 21.225 13.216 -31.832 1.00 88.56 265 HIS A O 1
ATOM 2054 N N . ASN A 1 266 ? 20.912 11.735 -30.195 1.00 89.56 266 ASN A N 1
ATOM 2055 C CA . ASN A 1 266 ? 21.844 10.758 -30.766 1.00 89.56 266 ASN A CA 1
ATOM 2056 C C . ASN A 1 266 ? 21.349 10.219 -32.115 1.00 89.56 266 ASN A C 1
ATOM 2058 O O . ASN A 1 266 ? 22.160 9.918 -32.989 1.00 89.56 266 ASN A O 1
ATOM 2062 N N . ILE A 1 267 ? 20.032 10.112 -32.292 1.00 90.50 267 ILE A N 1
ATOM 2063 C CA . ILE A 1 267 ? 19.419 9.713 -33.559 1.00 90.50 267 ILE A CA 1
ATOM 2064 C C . ILE A 1 267 ? 19.682 10.751 -34.649 1.00 90.50 267 ILE A C 1
ATOM 2066 O O . ILE A 1 267 ? 20.068 10.352 -35.748 1.00 90.50 267 ILE A O 1
ATOM 2070 N N . ASP A 1 268 ? 19.586 12.048 -34.344 1.00 85.56 268 ASP A N 1
ATOM 2071 C CA . ASP A 1 268 ? 19.911 13.111 -35.305 1.00 85.56 268 ASP A CA 1
ATOM 2072 C C . ASP A 1 268 ? 21.342 12.948 -35.859 1.00 85.56 268 ASP A C 1
ATOM 2074 O O . ASP A 1 268 ? 21.567 13.015 -37.070 1.00 85.56 268 ASP A O 1
ATOM 2078 N N . HIS A 1 269 ? 22.313 12.630 -34.993 1.00 86.69 269 HIS A N 1
ATOM 2079 C CA . HIS A 1 269 ? 23.703 12.368 -35.406 1.00 86.69 269 HIS A CA 1
ATOM 2080 C C . HIS A 1 269 ? 23.863 11.103 -36.256 1.00 86.69 269 HIS A C 1
ATOM 2082 O O . HIS A 1 269 ? 24.708 11.064 -37.157 1.00 86.69 269 HIS A O 1
ATOM 2088 N N . ILE A 1 270 ? 23.068 10.059 -36.000 1.00 88.12 270 ILE A N 1
ATOM 2089 C CA . ILE A 1 270 ? 23.098 8.836 -36.815 1.00 88.12 270 ILE A CA 1
ATOM 2090 C C . ILE A 1 270 ? 22.505 9.107 -38.201 1.00 88.12 270 ILE A C 1
ATOM 2092 O O . ILE A 1 270 ? 23.071 8.651 -39.193 1.00 88.12 270 ILE A O 1
ATOM 2096 N N . ILE A 1 271 ? 21.425 9.887 -38.293 1.00 85.25 271 ILE A N 1
ATOM 2097 C CA . ILE A 1 271 ? 20.825 10.279 -39.578 1.00 85.25 271 ILE A CA 1
ATOM 2098 C C . ILE A 1 271 ? 21.832 11.075 -40.419 1.00 85.25 271 ILE A C 1
ATOM 2100 O O . ILE A 1 271 ? 22.017 10.770 -41.597 1.00 85.25 271 ILE A O 1
ATOM 2104 N N . LEU A 1 272 ? 22.550 12.028 -39.814 1.00 83.81 272 LEU A N 1
ATOM 2105 C CA . LEU A 1 272 ? 23.650 12.734 -40.485 1.00 83.81 272 LEU A CA 1
ATOM 2106 C C . LEU A 1 272 ? 24.759 11.769 -40.936 1.00 83.81 272 LEU A C 1
ATOM 2108 O O . LEU A 1 272 ? 25.278 11.881 -42.044 1.00 83.81 272 LEU A O 1
ATOM 2112 N N . SER A 1 273 ? 25.095 10.779 -40.106 1.00 83.25 273 SER A N 1
ATOM 2113 C CA . SER A 1 273 ? 26.110 9.771 -40.436 1.00 83.25 273 SER A CA 1
ATOM 2114 C C . SER A 1 273 ? 25.720 8.891 -41.628 1.00 83.25 273 SER A C 1
ATOM 2116 O O . SER A 1 273 ? 26.573 8.562 -42.453 1.00 83.25 273 SER A O 1
ATOM 2118 N N . LEU A 1 274 ? 24.432 8.560 -41.765 1.00 85.12 274 LEU A N 1
ATOM 2119 C CA . LEU A 1 274 ? 23.902 7.832 -42.923 1.00 85.12 274 LEU A CA 1
ATOM 2120 C C . LEU A 1 274 ? 24.033 8.631 -44.228 1.00 85.12 274 LEU A C 1
ATOM 2122 O O . LEU A 1 274 ? 24.236 8.037 -45.282 1.00 85.12 274 LEU A O 1
ATOM 2126 N N . GLN A 1 275 ? 23.999 9.966 -44.188 1.00 78.50 275 GLN A N 1
ATOM 2127 C CA . GLN A 1 275 ? 24.224 10.779 -45.391 1.00 78.50 275 GLN A CA 1
ATOM 2128 C C . GLN A 1 275 ? 25.667 10.664 -45.911 1.00 78.50 275 GLN A C 1
ATOM 2130 O O . GLN A 1 275 ? 25.882 10.592 -47.121 1.00 78.50 275 GLN A O 1
ATOM 2135 N N . PHE A 1 276 ? 26.666 10.562 -45.024 1.00 81.88 276 PHE A N 1
ATOM 2136 C CA . PHE A 1 276 ? 28.061 10.324 -45.437 1.00 81.88 276 PHE A CA 1
ATOM 2137 C C . PHE A 1 276 ? 28.257 8.967 -46.124 1.00 81.88 276 PHE A C 1
ATOM 2139 O O . PHE A 1 276 ? 29.202 8.773 -46.894 1.00 81.88 276 PHE A O 1
ATOM 2146 N N . GLN A 1 277 ? 27.355 8.021 -45.885 1.00 82.50 277 GLN A N 1
ATOM 2147 C CA . GLN A 1 277 ? 27.389 6.727 -46.541 1.00 82.50 277 GLN A CA 1
ATOM 2148 C C . GLN A 1 277 ? 27.022 6.807 -48.028 1.00 82.50 277 GLN A C 1
ATOM 2150 O O . GLN A 1 277 ? 27.636 6.109 -48.836 1.00 82.50 277 GLN A O 1
ATOM 2155 N N . ASP A 1 278 ? 26.082 7.679 -48.403 1.00 82.12 278 ASP A N 1
ATOM 2156 C CA . ASP A 1 278 ? 25.751 7.923 -49.812 1.00 82.12 278 ASP A CA 1
ATOM 2157 C C . ASP A 1 278 ? 26.939 8.562 -50.550 1.00 82.12 278 ASP A C 1
ATOM 2159 O O . ASP A 1 278 ? 27.299 8.146 -51.651 1.00 82.12 278 ASP A O 1
ATOM 2163 N N . ILE A 1 279 ? 27.656 9.474 -49.883 1.00 85.06 279 ILE A N 1
ATOM 2164 C CA . ILE A 1 279 ? 28.920 10.033 -50.391 1.00 85.06 279 ILE A CA 1
ATOM 2165 C C . ILE A 1 279 ? 29.959 8.920 -50.597 1.00 85.06 279 ILE A C 1
ATOM 2167 O O . ILE A 1 279 ? 30.578 8.837 -51.656 1.00 85.06 279 ILE A O 1
ATOM 2171 N N . THR A 1 280 ? 30.106 8.009 -49.629 1.00 85.44 280 THR A N 1
ATOM 2172 C CA . THR A 1 280 ? 31.042 6.873 -49.733 1.00 85.44 280 THR A CA 1
ATOM 2173 C C . THR A 1 280 ? 30.700 5.972 -50.925 1.00 85.44 280 THR A C 1
ATOM 2175 O O . THR A 1 280 ? 31.591 5.534 -51.656 1.00 85.44 280 THR A O 1
ATOM 2178 N N . LYS A 1 281 ? 29.408 5.712 -51.166 1.00 87.19 281 LYS A N 1
ATOM 2179 C CA . LYS A 1 281 ? 28.944 4.970 -52.347 1.00 87.19 281 LYS A CA 1
ATOM 2180 C C . LYS A 1 281 ? 29.353 5.682 -53.639 1.00 87.19 281 LYS A C 1
ATOM 2182 O O . LYS A 1 281 ? 29.950 5.043 -54.507 1.00 87.19 281 LYS A O 1
ATOM 2187 N N . GLN A 1 282 ? 29.089 6.985 -53.747 1.00 87.38 282 GLN A N 1
ATOM 2188 C CA . GLN A 1 282 ? 29.434 7.785 -54.927 1.00 87.38 282 GLN A CA 1
ATOM 2189 C C . GLN A 1 282 ? 30.944 7.801 -55.200 1.00 87.38 282 GLN A C 1
ATOM 2191 O O . GLN A 1 282 ? 31.360 7.681 -56.351 1.00 87.38 282 GLN A O 1
ATOM 2196 N N . GLU A 1 283 ? 31.778 7.891 -54.162 1.00 87.31 283 GLU A N 1
ATOM 2197 C CA . GLU A 1 283 ? 33.237 7.831 -54.306 1.00 87.31 283 GLU A CA 1
ATOM 2198 C C . GLU A 1 283 ? 33.713 6.471 -54.837 1.00 87.31 283 GLU A C 1
ATOM 2200 O O . GLU A 1 283 ? 34.571 6.413 -55.727 1.00 87.31 283 GLU A O 1
ATOM 2205 N N . ILE A 1 284 ? 33.134 5.367 -54.349 1.00 87.88 284 ILE A N 1
ATOM 2206 C CA . ILE A 1 284 ? 33.454 4.022 -54.848 1.00 87.88 284 ILE A CA 1
ATOM 2207 C C . ILE A 1 284 ? 32.993 3.877 -56.303 1.00 87.88 284 ILE A C 1
ATOM 2209 O O . ILE A 1 284 ? 33.765 3.405 -57.139 1.00 87.88 284 ILE A O 1
ATOM 2213 N N . GLU A 1 285 ? 31.777 4.309 -56.640 1.00 88.06 285 GLU A N 1
ATOM 2214 C CA . GLU A 1 285 ? 31.274 4.295 -58.021 1.00 88.06 285 GLU A CA 1
ATOM 2215 C C . GLU A 1 285 ? 32.158 5.132 -58.957 1.00 88.06 285 GLU A C 1
ATOM 2217 O O . GLU A 1 285 ? 32.522 4.677 -60.048 1.00 88.06 285 GLU A O 1
ATOM 2222 N N . ALA A 1 286 ? 32.588 6.312 -58.509 1.00 89.81 286 ALA A N 1
ATOM 2223 C CA . ALA A 1 286 ? 33.508 7.166 -59.248 1.00 89.81 286 ALA A CA 1
ATOM 2224 C C . ALA A 1 286 ? 34.867 6.487 -59.475 1.00 89.81 286 ALA A C 1
ATOM 2226 O O . ALA A 1 286 ? 35.431 6.621 -60.561 1.00 89.81 286 ALA A O 1
ATOM 2227 N N . ALA A 1 287 ? 35.372 5.707 -58.512 1.00 89.12 287 ALA A N 1
ATOM 2228 C CA . ALA A 1 287 ? 36.619 4.951 -58.644 1.00 89.12 287 ALA A CA 1
ATOM 2229 C C . ALA A 1 287 ? 36.525 3.764 -59.631 1.00 89.12 287 ALA A C 1
ATOM 2231 O O . ALA A 1 287 ? 37.547 3.344 -60.184 1.00 89.12 287 ALA A O 1
ATOM 2232 N N . VAL A 1 288 ? 35.324 3.259 -59.943 1.00 88.88 288 VAL A N 1
ATOM 2233 C CA . VAL A 1 288 ? 35.140 2.219 -60.980 1.00 88.88 288 VAL A CA 1
ATOM 2234 C C . VAL A 1 288 ? 35.488 2.752 -62.378 1.00 88.88 288 VAL A C 1
ATOM 2236 O O . VAL A 1 288 ? 36.023 2.012 -63.211 1.00 88.88 288 VAL A O 1
ATOM 2239 N N . ILE A 1 289 ? 35.230 4.037 -62.643 1.00 88.38 289 ILE A N 1
ATOM 2240 C CA . ILE A 1 289 ? 35.477 4.685 -63.942 1.00 88.38 289 ILE A CA 1
ATOM 2241 C C . ILE A 1 289 ? 36.966 4.647 -64.345 1.00 88.38 289 ILE A C 1
ATOM 2243 O O . ILE A 1 289 ? 37.261 4.110 -65.419 1.00 88.38 289 ILE A O 1
ATOM 2247 N N . PRO A 1 290 ? 37.928 5.146 -63.541 1.00 89.38 290 PRO A N 1
ATOM 2248 C CA . PRO A 1 290 ? 39.346 5.088 -63.886 1.00 89.38 290 PRO A CA 1
ATOM 2249 C C . PRO A 1 290 ? 39.867 3.648 -63.952 1.00 89.38 290 PRO A C 1
ATOM 2251 O O . PRO A 1 290 ? 40.690 3.349 -64.812 1.00 89.38 290 PRO A O 1
ATOM 2254 N N . ILE A 1 291 ? 39.349 2.719 -63.140 1.00 89.88 291 ILE A N 1
ATOM 2255 C CA . ILE A 1 291 ? 39.705 1.290 -63.242 1.00 89.88 291 ILE A CA 1
ATOM 2256 C C . ILE A 1 291 ? 39.306 0.726 -64.612 1.00 89.88 291 ILE A C 1
ATOM 2258 O O . ILE A 1 291 ? 40.076 -0.003 -65.243 1.00 89.88 291 ILE A O 1
ATOM 2262 N N . ARG A 1 292 ? 38.128 1.102 -65.121 1.00 86.56 292 ARG A N 1
ATOM 2263 C CA . ARG A 1 292 ? 37.696 0.720 -66.470 1.00 86.56 292 ARG A CA 1
ATOM 2264 C C . ARG A 1 292 ? 38.571 1.358 -67.554 1.00 86.56 292 ARG A C 1
ATOM 2266 O O . ARG A 1 292 ? 38.887 0.695 -68.538 1.00 86.56 292 ARG A O 1
ATOM 2273 N N . GLN A 1 293 ? 39.002 2.606 -67.370 1.00 88.75 293 GLN A N 1
ATOM 2274 C CA . GLN A 1 293 ? 39.951 3.258 -68.282 1.00 88.75 293 GLN A CA 1
ATOM 2275 C C . GLN A 1 293 ? 41.312 2.549 -68.296 1.00 88.75 293 GLN A C 1
ATOM 2277 O O . GLN A 1 293 ? 41.867 2.342 -69.373 1.00 88.75 293 GLN A O 1
ATOM 2282 N N . ILE A 1 294 ? 41.814 2.115 -67.135 1.00 88.38 294 ILE A N 1
ATOM 2283 C CA . ILE A 1 294 ? 43.036 1.303 -67.029 1.00 88.38 294 ILE A CA 1
ATOM 2284 C C . ILE A 1 294 ? 42.870 -0.016 -67.792 1.00 88.38 294 ILE A C 1
ATOM 2286 O O . ILE A 1 294 ? 43.784 -0.403 -68.516 1.00 88.38 294 ILE A O 1
ATOM 2290 N N . SER A 1 295 ? 41.706 -0.672 -67.692 1.00 89.62 295 SER A N 1
ATOM 2291 C CA . SER A 1 295 ? 41.401 -1.884 -68.469 1.00 89.62 295 SER A CA 1
ATOM 2292 C C . SER A 1 295 ? 41.517 -1.632 -69.972 1.00 89.62 295 SER A C 1
ATOM 2294 O O . SER A 1 295 ? 42.257 -2.329 -70.661 1.00 89.62 295 SER A O 1
ATOM 2296 N N . ASN A 1 296 ? 40.853 -0.586 -70.470 1.00 88.75 296 ASN A N 1
ATOM 2297 C CA . ASN A 1 296 ? 40.864 -0.248 -71.894 1.00 88.75 296 ASN A CA 1
ATOM 2298 C C . ASN A 1 296 ? 42.281 0.103 -72.388 1.00 88.75 296 ASN A C 1
ATOM 2300 O O . ASN A 1 296 ? 42.695 -0.348 -73.453 1.00 88.75 296 ASN A O 1
ATOM 2304 N N . LEU A 1 297 ? 43.044 0.878 -71.607 1.00 89.69 297 LEU A N 1
ATOM 2305 C CA . LEU A 1 297 ? 44.430 1.236 -71.931 1.00 89.69 297 LEU A CA 1
ATOM 2306 C C . LEU A 1 297 ? 45.352 0.010 -71.935 1.00 89.69 297 LEU A C 1
ATOM 2308 O O . LEU A 1 297 ? 46.215 -0.105 -72.805 1.00 89.69 297 LEU A O 1
ATOM 2312 N N . ALA A 1 298 ? 45.175 -0.913 -70.987 1.00 88.25 298 ALA A N 1
ATOM 2313 C CA . ALA A 1 298 ? 45.945 -2.151 -70.932 1.00 88.25 298 ALA A CA 1
ATOM 2314 C C . ALA A 1 298 ? 45.640 -3.062 -72.134 1.00 88.25 298 ALA A C 1
ATOM 2316 O O . ALA A 1 298 ? 46.569 -3.618 -72.724 1.00 88.25 298 ALA A O 1
ATOM 2317 N N . GLU A 1 299 ? 44.372 -3.173 -72.541 1.00 89.06 299 GLU A N 1
ATOM 2318 C CA . GLU A 1 299 ? 43.968 -3.894 -73.757 1.00 89.06 299 GLU A CA 1
ATOM 2319 C C . GLU A 1 299 ? 44.571 -3.266 -75.020 1.00 89.06 299 GLU A C 1
ATOM 2321 O O . GLU A 1 299 ? 45.141 -3.974 -75.857 1.00 89.06 299 GLU A O 1
ATOM 2326 N N . GLU A 1 300 ? 44.526 -1.937 -75.137 1.00 89.62 300 GLU A N 1
ATOM 2327 C CA . GLU A 1 300 ? 45.129 -1.218 -76.260 1.00 89.62 300 GLU A CA 1
ATOM 2328 C C . GLU A 1 300 ? 46.653 -1.418 -76.308 1.00 89.62 300 GLU A C 1
ATOM 2330 O O . GLU A 1 300 ? 47.216 -1.687 -77.375 1.00 89.62 300 GLU A O 1
ATOM 2335 N N . MET A 1 301 ? 47.336 -1.351 -75.159 1.00 86.56 301 MET A N 1
ATOM 2336 C CA . MET A 1 301 ? 48.773 -1.622 -75.073 1.00 86.56 301 MET A CA 1
ATOM 2337 C C . MET A 1 301 ? 49.107 -3.056 -75.491 1.00 86.56 301 MET A C 1
ATOM 2339 O O . MET A 1 301 ? 50.042 -3.241 -76.267 1.00 86.56 301 MET A O 1
ATOM 2343 N N . ILE A 1 302 ? 48.338 -4.063 -75.066 1.00 88.12 302 ILE A N 1
ATOM 2344 C CA . ILE A 1 302 ? 48.529 -5.453 -75.516 1.00 88.12 302 ILE A CA 1
ATOM 2345 C C . ILE A 1 302 ? 48.331 -5.571 -77.033 1.00 88.12 302 ILE A C 1
ATOM 2347 O O . ILE A 1 302 ? 49.125 -6.232 -77.709 1.00 88.12 302 ILE A O 1
ATOM 2351 N N . SER A 1 303 ? 47.318 -4.907 -77.597 1.00 86.75 303 SER A N 1
ATOM 2352 C CA . SER A 1 303 ? 47.096 -4.897 -79.049 1.00 86.75 303 SER A CA 1
ATOM 2353 C C . SER A 1 303 ? 48.265 -4.252 -79.807 1.00 86.75 303 SER A C 1
ATOM 2355 O O . SER A 1 303 ? 48.659 -4.739 -80.867 1.00 86.75 303 SER A O 1
ATOM 2357 N N . ARG A 1 304 ? 48.859 -3.178 -79.273 1.00 87.06 304 ARG A N 1
ATOM 2358 C CA . ARG A 1 304 ? 50.039 -2.527 -79.868 1.00 87.06 304 ARG A CA 1
ATOM 2359 C C . ARG A 1 304 ? 51.304 -3.379 -79.725 1.00 87.06 304 ARG A C 1
ATOM 2361 O O . ARG A 1 304 ? 52.072 -3.474 -80.679 1.00 87.06 304 ARG A O 1
ATOM 2368 N N . LEU A 1 305 ? 51.514 -4.008 -78.565 1.00 85.38 305 LEU A N 1
ATOM 2369 C CA . LEU A 1 305 ? 52.651 -4.900 -78.305 1.00 85.38 305 LEU A CA 1
ATOM 2370 C C . LEU A 1 305 ? 52.612 -6.125 -79.223 1.00 85.38 305 LEU A C 1
ATOM 2372 O O . LEU A 1 305 ? 53.614 -6.432 -79.863 1.00 85.38 305 LEU A O 1
ATOM 2376 N N . SER A 1 306 ? 51.452 -6.773 -79.354 1.00 81.31 306 SER A N 1
ATOM 2377 C CA . SER A 1 306 ? 51.264 -7.906 -80.272 1.00 81.31 306 SER A CA 1
ATOM 2378 C C . SER A 1 306 ? 51.469 -7.510 -81.740 1.00 81.31 306 SER A C 1
ATOM 2380 O O . SER A 1 306 ? 52.135 -8.237 -82.477 1.00 81.31 306 SER A O 1
ATOM 2382 N N . GLY A 1 307 ? 51.002 -6.325 -82.152 1.00 81.62 307 GLY A N 1
ATOM 2383 C CA . GLY A 1 307 ? 51.281 -5.767 -83.479 1.00 81.62 307 GLY A CA 1
ATOM 2384 C C . GLY A 1 307 ? 52.771 -5.493 -83.730 1.00 81.62 307 GLY A C 1
ATOM 2385 O O . GLY A 1 307 ? 53.298 -5.865 -84.778 1.00 81.62 307 GLY A O 1
ATOM 2386 N N . ALA A 1 308 ? 53.479 -4.901 -82.761 1.00 78.94 308 ALA A N 1
ATOM 2387 C CA . ALA A 1 308 ? 54.922 -4.653 -82.849 1.00 78.94 308 ALA A CA 1
ATOM 2388 C C . ALA A 1 308 ? 55.729 -5.958 -82.929 1.00 78.94 308 ALA A C 1
ATOM 2390 O O . ALA A 1 308 ? 56.693 -6.052 -83.689 1.00 78.94 308 ALA A O 1
ATOM 2391 N N . ARG A 1 309 ? 55.292 -6.980 -82.191 1.00 74.31 309 ARG A N 1
ATOM 2392 C CA . ARG A 1 309 ? 55.884 -8.318 -82.189 1.00 74.31 309 ARG A CA 1
ATOM 2393 C C . ARG A 1 309 ? 55.692 -9.038 -83.528 1.00 74.31 309 ARG A C 1
ATOM 2395 O O . ARG A 1 309 ? 56.645 -9.586 -84.073 1.00 74.31 309 ARG A O 1
ATOM 2402 N N . GLY A 1 310 ? 54.493 -8.947 -84.113 1.00 74.69 310 GLY A N 1
ATOM 2403 C CA . GLY A 1 310 ? 54.211 -9.453 -85.462 1.00 74.69 310 GLY A CA 1
ATOM 2404 C C . GLY A 1 310 ? 55.014 -8.736 -86.556 1.00 74.69 310 GLY A C 1
ATOM 2405 O O . GLY A 1 310 ? 55.510 -9.377 -87.483 1.00 74.69 310 GLY A O 1
ATOM 2406 N N . ALA A 1 311 ? 55.216 -7.421 -86.424 1.00 72.81 311 ALA A N 1
ATOM 2407 C CA . ALA A 1 311 ? 56.078 -6.657 -87.325 1.00 72.81 311 ALA A CA 1
ATOM 2408 C C . ALA A 1 311 ? 57.558 -7.071 -87.201 1.00 72.81 311 ALA A C 1
ATOM 2410 O O . ALA A 1 311 ? 58.227 -7.229 -88.222 1.00 72.81 311 ALA A O 1
ATOM 2411 N N . MET A 1 312 ? 58.059 -7.311 -85.984 1.00 67.88 312 MET A N 1
ATOM 2412 C CA . MET A 1 312 ? 59.424 -7.807 -85.750 1.00 67.88 312 MET A CA 1
ATOM 2413 C C . MET A 1 312 ? 59.657 -9.205 -86.339 1.00 67.88 312 MET A C 1
ATOM 2415 O O . MET A 1 312 ? 60.688 -9.417 -86.974 1.00 67.88 312 MET A O 1
ATOM 2419 N N . ASP A 1 313 ? 58.690 -10.119 -86.223 1.00 65.81 313 ASP A N 1
ATOM 2420 C CA . ASP A 1 313 ? 58.765 -11.452 -86.844 1.00 65.81 313 ASP A CA 1
ATOM 2421 C C . ASP A 1 313 ? 58.789 -11.366 -88.386 1.00 65.81 313 ASP A C 1
ATOM 2423 O O . ASP A 1 313 ? 59.554 -12.064 -89.055 1.00 65.81 313 ASP A O 1
ATOM 2427 N N . SER A 1 314 ? 58.021 -10.436 -88.971 1.00 63.69 314 SER A N 1
ATOM 2428 C CA . SER A 1 314 ? 58.060 -10.174 -90.419 1.00 63.69 314 SER A CA 1
ATOM 2429 C C . SER A 1 314 ? 59.386 -9.553 -90.888 1.00 63.69 314 SER A C 1
ATOM 2431 O O . SER A 1 314 ? 59.906 -9.941 -91.932 1.00 63.69 314 SER A O 1
ATOM 2433 N N . PHE A 1 315 ? 59.983 -8.650 -90.100 1.00 61.03 315 PHE A N 1
ATOM 2434 C CA . PHE A 1 315 ? 61.291 -8.053 -90.391 1.00 61.03 315 PHE A CA 1
ATOM 2435 C C . PHE A 1 315 ? 62.434 -9.068 -90.263 1.00 61.03 315 PHE A C 1
ATOM 2437 O O . PHE A 1 315 ? 63.331 -9.075 -91.105 1.00 61.03 315 PHE A O 1
ATOM 2444 N N . GLY A 1 316 ? 62.384 -9.956 -89.264 1.00 57.69 316 GLY A N 1
ATOM 2445 C CA . GLY A 1 316 ? 63.341 -11.057 -89.115 1.00 57.69 316 GLY A CA 1
ATOM 2446 C C . GLY A 1 316 ? 63.316 -12.012 -90.312 1.00 57.69 316 GLY A C 1
ATOM 2447 O O . GLY A 1 316 ? 64.369 -12.370 -90.837 1.00 57.69 316 GLY A O 1
ATOM 2448 N N . LYS A 1 317 ? 62.120 -12.336 -90.826 1.00 57.81 317 LYS A N 1
ATOM 2449 C CA . LYS A 1 317 ? 61.937 -13.157 -92.041 1.00 57.81 317 LYS A CA 1
ATOM 2450 C C . LYS A 1 317 ? 62.438 -12.488 -93.329 1.00 57.81 317 LYS A C 1
ATOM 2452 O O . LYS A 1 317 ? 62.818 -13.193 -94.256 1.00 57.81 317 LYS A O 1
ATOM 2457 N N . VAL A 1 318 ? 62.448 -11.154 -93.401 1.00 54.62 318 VAL A N 1
ATOM 2458 C CA . VAL A 1 318 ? 62.973 -10.395 -94.557 1.00 54.62 318 VAL A CA 1
ATOM 2459 C C . VAL A 1 318 ? 64.496 -10.210 -94.481 1.00 54.62 318 VAL A C 1
ATOM 2461 O O . VAL A 1 318 ? 65.161 -10.210 -95.516 1.00 54.62 318 VAL A O 1
ATOM 2464 N N . ALA A 1 319 ? 65.066 -10.073 -93.280 1.00 49.53 319 ALA A N 1
ATOM 2465 C CA . ALA A 1 319 ? 66.511 -9.927 -93.072 1.00 49.53 319 ALA A CA 1
ATOM 2466 C C . ALA A 1 319 ? 67.284 -11.249 -93.254 1.00 49.53 319 ALA A C 1
ATOM 2468 O O . ALA A 1 319 ? 68.420 -11.242 -93.733 1.00 49.53 319 ALA A O 1
ATOM 2469 N N . VAL A 1 320 ? 66.661 -12.384 -92.927 1.00 47.69 320 VAL A N 1
ATOM 2470 C CA . VAL A 1 320 ? 67.184 -13.731 -93.188 1.00 47.69 320 VAL A CA 1
ATOM 2471 C C . VAL A 1 320 ? 66.691 -14.162 -94.567 1.00 47.69 320 VAL A C 1
ATOM 2473 O O . VAL A 1 320 ? 65.579 -14.655 -94.695 1.00 47.69 320 VAL A O 1
ATOM 2476 N N . GLY A 1 321 ? 67.485 -13.935 -95.615 1.00 43.41 321 GLY A N 1
ATOM 2477 C CA . GLY A 1 321 ? 67.104 -14.179 -97.012 1.00 43.41 321 GLY A CA 1
ATOM 2478 C C . GLY A 1 321 ? 66.477 -15.556 -97.290 1.00 43.41 321 GLY A C 1
ATOM 2479 O O . GLY A 1 321 ? 67.171 -16.504 -97.652 1.00 43.41 321 GLY A O 1
ATOM 2480 N N . GLN A 1 322 ? 65.149 -15.639 -97.211 1.00 40.62 322 GLN A N 1
ATOM 2481 C CA . GLN A 1 322 ? 64.341 -16.719 -97.764 1.00 40.62 322 GLN A CA 1
ATOM 2482 C C . GLN A 1 322 ? 63.452 -16.152 -98.879 1.00 40.62 322 GLN A C 1
ATOM 2484 O O .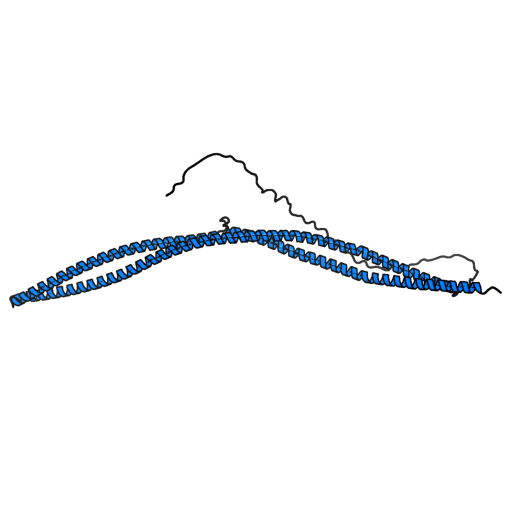 GLN A 1 322 ? 62.410 -15.559 -98.633 1.00 40.62 322 GLN A O 1
ATOM 2489 N N . ASN A 1 323 ? 63.932 -16.348 -100.112 1.00 35.75 323 ASN A N 1
ATOM 2490 C CA . ASN A 1 323 ? 63.235 -16.343 -101.404 1.00 35.75 323 ASN A CA 1
ATOM 2491 C C . ASN A 1 323 ? 62.153 -15.276 -101.675 1.00 35.75 323 ASN A C 1
ATOM 2493 O O . ASN A 1 323 ? 60.977 -15.456 -101.366 1.00 35.75 323 ASN A O 1
ATOM 2497 N N . MET A 1 324 ? 62.524 -14.277 -102.486 1.00 33.19 324 MET A N 1
ATOM 2498 C CA . MET A 1 324 ? 61.626 -13.756 -103.526 1.00 33.19 324 MET A CA 1
ATOM 2499 C C . MET A 1 324 ? 61.605 -14.736 -104.718 1.00 33.19 324 MET A C 1
ATOM 2501 O O . MET A 1 324 ? 62.683 -15.152 -105.153 1.00 33.19 324 MET A O 1
ATOM 2505 N N . PRO A 1 325 ? 60.445 -15.090 -105.302 1.00 36.66 325 PRO A N 1
ATOM 2506 C CA . PRO A 1 325 ? 60.406 -15.661 -106.647 1.00 36.66 325 PRO A CA 1
ATOM 2507 C C . PRO A 1 325 ? 60.677 -14.558 -107.696 1.00 36.66 325 PRO A C 1
ATOM 2509 O O . PRO A 1 325 ? 60.415 -13.382 -107.428 1.00 36.66 325 PRO A O 1
ATOM 2512 N N . PRO A 1 326 ? 61.240 -14.898 -108.870 1.00 35.38 326 PRO A N 1
ATOM 2513 C CA . PRO A 1 326 ? 61.769 -13.913 -109.805 1.00 35.38 326 PRO A CA 1
ATOM 2514 C C . PRO A 1 326 ? 60.671 -13.084 -110.480 1.00 35.38 326 PRO A C 1
ATOM 2516 O O . PRO A 1 326 ? 59.576 -13.571 -110.757 1.00 35.38 326 PRO A O 1
ATOM 2519 N N . MET A 1 327 ? 61.025 -11.830 -110.777 1.00 30.12 327 MET A N 1
ATOM 2520 C CA . MET A 1 327 ? 60.290 -10.943 -111.674 1.00 30.12 327 MET A CA 1
ATOM 2521 C C . MET A 1 327 ? 60.061 -11.609 -113.034 1.00 30.12 327 MET A C 1
ATOM 2523 O O . MET A 1 327 ? 61.026 -11.978 -113.702 1.00 30.12 327 MET A O 1
ATOM 2527 N N . ASP A 1 328 ? 58.800 -11.654 -113.464 1.00 30.48 328 ASP A N 1
ATOM 2528 C CA . ASP A 1 328 ? 58.440 -11.774 -114.873 1.00 30.48 328 ASP A CA 1
ATOM 2529 C C . ASP A 1 328 ? 58.076 -10.386 -115.417 1.00 30.48 328 ASP A C 1
ATOM 2531 O O . ASP A 1 328 ? 57.222 -9.672 -114.880 1.00 30.48 328 ASP A O 1
ATOM 2535 N N . MET A 1 329 ? 58.797 -9.990 -116.461 1.00 30.44 329 MET A N 1
ATOM 2536 C CA . MET A 1 329 ? 58.626 -8.755 -117.209 1.00 30.44 329 MET A CA 1
ATOM 2537 C C . MET A 1 329 ? 57.859 -9.082 -118.486 1.00 30.44 329 MET A C 1
ATOM 2539 O O . MET A 1 329 ? 58.431 -9.592 -119.444 1.00 30.44 329 MET A O 1
ATOM 2543 N N . GLY A 1 330 ? 56.599 -8.654 -118.536 1.00 29.77 330 GLY A N 1
ATOM 2544 C CA . GLY A 1 330 ? 55.943 -8.310 -119.792 1.00 29.77 330 GLY A CA 1
ATOM 2545 C C . GLY A 1 330 ? 54.565 -8.922 -119.984 1.00 29.77 330 GLY A C 1
ATOM 2546 O O . GLY A 1 330 ? 54.445 -10.093 -120.313 1.00 29.77 330 GLY A O 1
ATOM 2547 N N . SER A 1 331 ? 53.532 -8.078 -119.905 1.00 31.39 331 SER A N 1
ATOM 2548 C CA . SER A 1 331 ? 52.491 -7.948 -120.941 1.00 31.39 331 SER A CA 1
ATOM 2549 C C . SER A 1 331 ? 51.550 -6.783 -120.615 1.00 31.39 331 SER A C 1
ATOM 2551 O O . SER A 1 331 ? 50.913 -6.738 -119.567 1.00 31.39 331 SER A O 1
ATOM 2553 N N . ARG A 1 332 ? 51.478 -5.821 -121.541 1.00 31.14 332 ARG A N 1
ATOM 2554 C CA . ARG A 1 332 ? 50.451 -4.771 -121.623 1.00 31.14 332 ARG A CA 1
ATOM 2555 C C . ARG A 1 332 ? 49.083 -5.400 -121.924 1.00 31.14 332 ARG A C 1
ATOM 2557 O O . ARG A 1 332 ? 49.010 -6.159 -122.880 1.00 31.14 332 ARG A O 1
ATOM 2564 N N . HIS A 1 333 ? 48.029 -5.002 -121.209 1.00 30.86 333 HIS A N 1
ATOM 2565 C CA . HIS A 1 333 ? 46.858 -4.256 -121.722 1.00 30.86 333 HIS A CA 1
ATOM 2566 C C . HIS A 1 333 ? 45.622 -4.373 -120.801 1.00 30.86 333 HIS A C 1
ATOM 2568 O O . HIS A 1 333 ? 45.277 -5.446 -120.332 1.00 30.86 333 HIS A O 1
ATOM 2574 N N . GLU A 1 334 ? 44.971 -3.217 -120.621 1.00 28.53 334 GLU A N 1
ATOM 2575 C CA . GLU A 1 334 ? 43.515 -2.958 -120.640 1.00 28.53 334 GLU A CA 1
ATOM 2576 C C . GLU A 1 334 ? 42.531 -3.613 -119.640 1.00 28.53 334 GLU A C 1
ATOM 2578 O O . GLU A 1 334 ? 42.197 -4.787 -119.697 1.00 28.53 334 GLU A O 1
ATOM 2583 N N . LEU A 1 335 ? 41.957 -2.726 -118.810 1.00 31.78 335 LEU A N 1
ATOM 2584 C CA . LEU A 1 335 ? 40.520 -2.449 -118.602 1.00 31.78 335 LEU A CA 1
ATOM 2585 C C . LEU A 1 335 ? 39.493 -3.605 -118.549 1.00 31.78 335 LEU A C 1
ATOM 2587 O O . LEU A 1 335 ? 39.029 -4.087 -119.578 1.00 31.78 335 LEU A O 1
ATOM 2591 N N . ARG A 1 336 ? 38.956 -3.837 -117.341 1.00 29.42 336 ARG A N 1
ATOM 2592 C CA . ARG A 1 336 ? 37.527 -4.013 -116.940 1.00 29.42 336 ARG A CA 1
ATOM 2593 C C . ARG A 1 336 ? 37.559 -4.562 -115.505 1.00 29.42 336 ARG A C 1
ATOM 2595 O O . ARG A 1 336 ? 38.284 -5.504 -115.248 1.00 29.42 336 ARG A O 1
ATOM 2602 N N . GLY A 1 337 ? 36.953 -3.959 -114.487 1.00 30.22 337 GLY A N 1
ATOM 2603 C CA . GLY A 1 337 ? 35.539 -3.635 -114.358 1.00 30.22 337 GLY A CA 1
ATOM 2604 C C . GLY A 1 337 ? 34.859 -4.721 -113.511 1.00 30.22 337 GLY A C 1
ATOM 2605 O O . GLY A 1 337 ? 34.924 -5.881 -113.893 1.00 30.22 337 GLY A O 1
ATOM 2606 N N . VAL A 1 338 ? 34.135 -4.284 -112.468 1.00 31.06 338 VAL A N 1
ATOM 2607 C CA . VAL A 1 338 ? 32.949 -4.929 -111.857 1.00 31.06 338 VAL A CA 1
ATOM 2608 C C . VAL A 1 338 ? 33.113 -5.623 -110.475 1.00 31.06 338 VAL A C 1
ATOM 2610 O O . VAL A 1 338 ? 33.931 -6.512 -110.277 1.00 31.06 338 VAL A O 1
ATOM 2613 N N . ASP A 1 339 ? 32.227 -5.168 -109.574 1.00 30.86 339 ASP A N 1
ATOM 2614 C CA . ASP A 1 339 ? 31.617 -5.755 -108.366 1.00 30.86 339 ASP A CA 1
ATOM 2615 C C . ASP A 1 339 ? 32.320 -5.794 -106.996 1.00 30.86 339 ASP A C 1
ATOM 2617 O O . ASP A 1 339 ? 33.027 -6.723 -106.618 1.00 30.86 339 ASP A O 1
ATOM 2621 N N . ALA A 1 340 ? 31.928 -4.820 -106.161 1.00 33.94 340 ALA A N 1
ATOM 2622 C CA . ALA A 1 340 ? 31.911 -4.921 -104.708 1.00 33.94 340 ALA A CA 1
ATOM 2623 C C . ALA A 1 340 ? 30.565 -5.518 -104.245 1.00 33.94 340 ALA A C 1
ATOM 2625 O O . ALA A 1 340 ? 29.527 -4.857 -104.313 1.00 33.94 340 ALA A O 1
ATOM 2626 N N . GLN A 1 341 ? 30.582 -6.749 -103.728 1.00 32.25 341 GLN A N 1
ATOM 2627 C CA . GLN A 1 341 ? 29.470 -7.330 -102.972 1.00 32.25 341 GLN A CA 1
ATOM 2628 C C . GLN A 1 341 ? 29.918 -7.747 -101.563 1.00 32.25 341 GLN A C 1
ATOM 2630 O O . GLN A 1 341 ? 30.753 -8.625 -101.392 1.00 32.25 341 GLN A O 1
ATOM 2635 N N . ARG A 1 342 ? 29.303 -7.066 -100.584 1.00 30.77 342 ARG A N 1
ATOM 2636 C CA . ARG A 1 342 ? 28.862 -7.489 -99.238 1.00 30.77 342 ARG A CA 1
ATOM 2637 C C . ARG A 1 342 ? 29.736 -8.451 -98.413 1.00 30.77 342 ARG A C 1
ATOM 2639 O O . ARG A 1 342 ? 29.798 -9.643 -98.686 1.00 30.77 342 ARG A O 1
ATOM 2646 N N . ALA A 1 343 ? 30.176 -7.955 -97.253 1.00 31.45 343 ALA A N 1
ATOM 2647 C CA . ALA A 1 343 ? 30.412 -8.753 -96.045 1.00 31.45 343 ALA A CA 1
ATOM 2648 C C . ALA A 1 343 ? 29.274 -8.510 -95.019 1.00 31.45 343 ALA A C 1
ATOM 2650 O O . ALA A 1 343 ? 28.714 -7.409 -95.008 1.00 31.45 343 ALA A O 1
ATOM 2651 N N . PRO A 1 344 ? 28.887 -9.513 -94.205 1.00 35.28 344 PRO A N 1
ATOM 2652 C CA . PRO A 1 344 ? 27.641 -9.500 -93.444 1.00 35.28 344 PRO A CA 1
ATOM 2653 C C . PRO A 1 344 ? 27.762 -8.880 -92.045 1.00 35.28 344 PRO A C 1
ATOM 2655 O O . PRO A 1 344 ? 28.790 -8.951 -91.378 1.00 35.28 344 PRO A O 1
ATOM 2658 N N . GLU A 1 345 ? 26.632 -8.327 -91.613 1.00 30.72 345 GLU A N 1
ATOM 2659 C CA . GLU A 1 345 ? 26.314 -7.843 -90.273 1.00 30.72 345 GLU A CA 1
ATOM 2660 C C . GLU A 1 345 ? 26.405 -8.958 -89.216 1.00 30.72 345 GLU A C 1
ATOM 2662 O O . GLU A 1 345 ? 25.795 -10.019 -89.361 1.00 30.72 345 GLU A O 1
ATOM 2667 N N . THR A 1 346 ? 27.066 -8.683 -88.090 1.00 31.59 346 THR A N 1
ATOM 2668 C CA . THR A 1 346 ? 26.885 -9.445 -86.846 1.00 31.59 346 THR A CA 1
ATOM 2669 C C . THR A 1 346 ? 26.141 -8.590 -85.828 1.00 31.59 346 THR A C 1
ATOM 2671 O O . THR A 1 346 ? 26.659 -7.598 -85.320 1.00 31.59 346 THR A O 1
ATOM 2674 N N . LYS A 1 347 ? 24.901 -9.002 -85.553 1.00 31.39 347 LYS A N 1
ATOM 2675 C CA . LYS A 1 347 ? 23.985 -8.457 -84.546 1.00 31.39 347 LYS A CA 1
ATOM 2676 C C . LYS A 1 347 ? 24.578 -8.586 -83.136 1.00 31.39 347 LYS A C 1
ATOM 2678 O O . LYS A 1 347 ? 24.788 -9.703 -82.670 1.00 31.39 347 LYS A O 1
ATOM 2683 N N . SER A 1 348 ? 24.747 -7.472 -82.426 1.00 31.12 348 SER A N 1
ATOM 2684 C CA . SER A 1 348 ? 24.854 -7.454 -80.962 1.00 31.12 348 SER A CA 1
ATOM 2685 C C . SER A 1 348 ? 23.487 -7.115 -80.367 1.00 31.12 348 SER A C 1
ATOM 2687 O O . SER A 1 348 ? 22.951 -6.034 -80.612 1.00 31.12 348 SER A O 1
ATOM 2689 N N . ALA A 1 349 ? 22.919 -8.044 -79.602 1.00 31.00 349 ALA A N 1
ATOM 2690 C CA . ALA A 1 349 ? 21.711 -7.827 -78.819 1.00 31.00 349 ALA A CA 1
ATOM 2691 C C . ALA A 1 349 ? 22.004 -6.865 -77.655 1.00 31.00 349 ALA A C 1
ATOM 2693 O O . ALA A 1 349 ? 22.812 -7.166 -76.779 1.00 31.00 349 ALA A O 1
ATOM 2694 N N . SER A 1 350 ? 21.349 -5.708 -77.653 1.00 30.34 350 SER A N 1
ATOM 2695 C CA . SER A 1 350 ? 21.335 -4.741 -76.558 1.00 30.34 350 SER A CA 1
ATOM 2696 C C . SER A 1 350 ? 20.190 -5.071 -75.596 1.00 30.34 350 SER A C 1
ATOM 2698 O O . SER A 1 350 ? 19.016 -4.949 -75.941 1.00 30.34 350 SER A O 1
ATOM 2700 N N . ALA A 1 351 ? 20.538 -5.497 -74.381 1.00 31.72 351 ALA A N 1
ATOM 2701 C CA . ALA A 1 351 ? 19.618 -5.556 -73.251 1.00 31.72 351 ALA A CA 1
ATOM 2702 C C . ALA A 1 351 ? 19.371 -4.134 -72.714 1.00 31.72 351 ALA A C 1
ATOM 2704 O O . ALA A 1 351 ? 20.300 -3.338 -72.572 1.00 31.72 351 ALA A O 1
ATOM 2705 N N . GLN A 1 352 ? 18.101 -3.822 -72.459 1.00 30.30 352 GLN A N 1
ATOM 2706 C CA . GLN A 1 352 ? 17.600 -2.544 -71.952 1.00 30.30 352 GLN A CA 1
ATOM 2707 C C . GLN A 1 352 ? 18.202 -2.189 -70.582 1.00 30.30 352 GLN A C 1
ATOM 2709 O O . GLN A 1 352 ? 18.105 -2.970 -69.640 1.00 30.30 352 GLN A O 1
ATOM 2714 N N . MET A 1 353 ? 18.757 -0.979 -70.457 1.00 30.11 353 MET A N 1
ATOM 2715 C CA . MET A 1 353 ? 19.008 -0.336 -69.163 1.00 30.11 353 MET A CA 1
ATOM 2716 C C . MET A 1 353 ? 17.699 0.282 -68.653 1.00 30.11 353 MET A C 1
ATOM 2718 O O . MET A 1 353 ? 17.040 1.038 -69.371 1.00 30.11 353 MET A O 1
ATOM 2722 N N . ALA A 1 354 ? 17.324 -0.052 -67.418 1.00 32.59 354 ALA A N 1
ATOM 2723 C CA . ALA A 1 354 ? 16.278 0.635 -66.670 1.00 32.59 354 ALA A CA 1
ATOM 2724 C C . ALA A 1 354 ? 16.735 2.061 -66.299 1.00 32.59 354 ALA A C 1
ATOM 2726 O O . ALA A 1 354 ? 17.920 2.303 -66.072 1.00 32.59 354 ALA A O 1
ATOM 2727 N N . LYS A 1 355 ? 15.787 3.006 -66.291 1.00 33.72 355 LYS A N 1
ATOM 2728 C CA . LYS A 1 355 ? 15.990 4.433 -65.979 1.00 33.72 355 LYS A CA 1
ATOM 2729 C C . LYS A 1 355 ? 16.396 4.650 -64.504 1.00 33.72 355 LYS A C 1
ATOM 2731 O O . LYS A 1 355 ? 16.021 3.822 -63.678 1.00 33.72 355 LYS A O 1
ATOM 2736 N N . PRO A 1 356 ? 17.081 5.760 -64.156 1.00 31.23 356 PRO A N 1
ATOM 2737 C CA . PRO A 1 356 ? 17.358 6.113 -62.766 1.00 31.23 356 PRO A CA 1
ATOM 2738 C C . PRO A 1 356 ? 16.077 6.588 -62.066 1.00 31.23 356 PRO A C 1
ATOM 2740 O O . PRO A 1 356 ? 15.291 7.334 -62.654 1.00 31.23 356 PRO A O 1
ATOM 2743 N N . SER A 1 357 ? 15.889 6.147 -60.824 1.00 32.72 357 SER A N 1
ATOM 2744 C CA . SER A 1 357 ? 14.813 6.562 -59.921 1.00 32.72 357 SER A CA 1
ATOM 2745 C C . SER A 1 357 ? 14.986 8.020 -59.484 1.00 32.72 357 SER A C 1
ATOM 2747 O O . SER A 1 357 ? 16.100 8.476 -59.240 1.00 32.72 357 SER A O 1
ATOM 2749 N N . GLU A 1 358 ? 13.866 8.736 -59.410 1.00 32.12 358 GLU A N 1
ATOM 2750 C CA . GLU A 1 358 ? 13.754 10.144 -59.029 1.00 32.12 358 GLU A CA 1
ATOM 2751 C C . GLU A 1 358 ? 14.267 10.420 -57.605 1.00 32.12 358 GLU A C 1
ATOM 2753 O O . GLU A 1 358 ? 14.058 9.639 -56.677 1.00 32.12 358 GLU A O 1
ATOM 2758 N N . VAL A 1 359 ? 14.919 11.574 -57.444 1.00 30.97 359 VAL A N 1
ATOM 2759 C CA . VAL A 1 359 ? 15.310 12.164 -56.160 1.00 30.97 359 VAL A CA 1
ATOM 2760 C C . VAL A 1 359 ? 14.040 12.539 -55.391 1.00 30.97 359 VAL A C 1
ATOM 2762 O O . VAL A 1 359 ? 13.315 13.443 -55.802 1.00 30.97 359 VAL A O 1
ATOM 2765 N N . PHE A 1 360 ? 13.773 11.863 -54.272 1.00 31.00 360 PHE A N 1
ATOM 2766 C CA . PHE A 1 360 ? 12.731 12.268 -53.329 1.00 31.00 360 PHE A CA 1
ATOM 2767 C C . PHE A 1 360 ? 13.265 13.382 -52.424 1.00 31.00 360 PHE A C 1
ATOM 2769 O O . PHE A 1 360 ? 14.131 13.160 -51.579 1.00 31.00 360 PHE A O 1
ATOM 2776 N N . VAL A 1 361 ? 12.741 14.590 -52.620 1.00 32.06 361 VAL A N 1
ATOM 2777 C CA . VAL A 1 361 ? 12.900 15.717 -51.698 1.00 32.06 361 VAL A CA 1
ATOM 2778 C C . VAL A 1 361 ? 11.985 15.461 -50.500 1.00 32.06 361 VAL A C 1
ATOM 2780 O O . VAL A 1 361 ? 10.773 15.338 -50.666 1.00 32.06 361 VAL A O 1
ATOM 2783 N N . PHE A 1 362 ? 12.563 15.348 -49.305 1.00 33.56 362 PHE A N 1
ATOM 2784 C CA . PHE A 1 362 ? 11.802 15.323 -48.059 1.00 33.56 362 PHE A CA 1
ATOM 2785 C C . PHE A 1 362 ? 11.439 16.757 -47.667 1.00 33.56 362 PHE A C 1
ATOM 2787 O O . PHE A 1 362 ? 12.324 17.564 -47.387 1.00 33.56 362 PHE A O 1
ATOM 2794 N N . ASP A 1 363 ? 10.140 17.053 -47.648 1.00 33.25 363 ASP A N 1
ATOM 2795 C CA . ASP A 1 363 ? 9.597 18.245 -46.999 1.00 33.25 363 ASP A CA 1
ATOM 2796 C C . ASP A 1 363 ? 9.777 18.085 -45.484 1.00 33.25 363 ASP A C 1
ATOM 2798 O O . ASP A 1 363 ? 9.148 17.242 -44.839 1.00 33.25 363 ASP A O 1
ATOM 2802 N N . THR A 1 364 ? 10.678 18.875 -44.910 1.00 36.50 364 THR A N 1
ATOM 2803 C CA . THR A 1 364 ? 10.734 19.110 -43.466 1.00 36.50 364 THR A CA 1
ATOM 2804 C C . THR A 1 364 ? 9.501 19.915 -43.048 1.00 36.50 364 THR A C 1
ATOM 2806 O O . THR A 1 364 ? 9.188 20.896 -43.726 1.00 36.50 364 THR A O 1
ATOM 2809 N N . PRO A 1 365 ? 8.810 19.589 -41.940 1.00 37.53 365 PRO A N 1
ATOM 2810 C CA . PRO A 1 365 ? 7.754 20.453 -41.427 1.00 37.53 365 PRO A CA 1
ATOM 2811 C C . PRO A 1 365 ? 8.335 21.820 -41.038 1.00 37.53 365 PRO A C 1
ATOM 2813 O O . PRO A 1 365 ? 9.355 21.886 -40.356 1.00 37.53 365 PRO A O 1
ATOM 2816 N N . ASP A 1 366 ? 7.671 22.887 -41.487 1.00 38.66 366 ASP A N 1
ATOM 2817 C CA . ASP A 1 366 ? 7.986 24.299 -41.246 1.00 38.66 366 ASP A CA 1
ATOM 2818 C C . ASP A 1 366 ? 8.488 24.580 -39.811 1.00 38.66 366 ASP A C 1
ATOM 2820 O O . ASP A 1 366 ? 7.735 24.511 -38.837 1.00 38.66 366 ASP A O 1
ATOM 2824 N N . GLU A 1 367 ? 9.736 25.046 -39.695 1.00 37.50 367 GLU A N 1
ATOM 2825 C CA . GLU A 1 367 ? 10.369 25.589 -38.475 1.00 37.50 367 GLU A CA 1
ATOM 2826 C C . GLU A 1 367 ? 9.671 26.852 -37.909 1.00 37.50 367 GLU A C 1
ATOM 2828 O O . GLU A 1 367 ? 10.152 27.480 -36.965 1.00 37.50 367 GLU A O 1
ATOM 2833 N N . LYS A 1 368 ? 8.512 27.251 -38.447 1.00 36.56 368 LYS A N 1
ATOM 2834 C CA . LYS A 1 368 ? 7.780 28.466 -38.051 1.00 36.56 368 LYS A CA 1
ATOM 2835 C C . LYS A 1 368 ? 6.729 28.281 -36.954 1.00 36.56 368 LYS A C 1
ATOM 2837 O O . LYS A 1 368 ? 6.179 29.281 -36.507 1.00 36.56 368 LYS A O 1
ATOM 2842 N N . ALA A 1 369 ? 6.471 27.063 -36.474 1.00 39.38 369 ALA A N 1
ATOM 2843 C CA . ALA A 1 369 ? 5.461 26.826 -35.431 1.00 39.38 369 ALA A CA 1
ATOM 2844 C C . ALA A 1 369 ? 5.994 26.848 -33.977 1.00 39.38 369 ALA A C 1
ATOM 2846 O O . ALA A 1 369 ? 5.204 26.707 -33.050 1.00 39.38 369 ALA A O 1
ATOM 2847 N N . MET A 1 370 ? 7.300 27.049 -33.745 1.00 37.34 370 MET A N 1
ATOM 2848 C CA . MET A 1 370 ? 7.911 27.023 -32.395 1.00 37.34 370 MET A CA 1
ATOM 2849 C C . MET A 1 370 ? 8.504 28.366 -31.921 1.00 37.34 370 MET A C 1
ATOM 2851 O O . MET A 1 370 ? 9.344 28.376 -31.023 1.00 37.34 370 MET A O 1
ATOM 2855 N N . GLN A 1 371 ? 8.082 29.510 -32.479 1.00 36.78 371 GLN A N 1
ATOM 2856 C CA . GLN A 1 371 ? 8.515 30.836 -31.987 1.00 36.78 371 GLN A CA 1
ATOM 2857 C C . GLN A 1 371 ? 7.436 31.672 -31.278 1.00 36.78 371 GLN A C 1
ATOM 2859 O O . GLN A 1 371 ? 7.778 32.702 -30.704 1.00 36.78 371 GLN A O 1
ATOM 2864 N N . ASP A 1 372 ? 6.185 31.217 -31.198 1.00 39.41 372 ASP A N 1
ATOM 2865 C CA . ASP A 1 372 ? 5.102 31.968 -30.545 1.00 39.41 372 ASP A CA 1
ATOM 2866 C C . ASP A 1 372 ? 4.685 31.371 -29.188 1.00 39.41 372 ASP A C 1
ATOM 2868 O O . ASP A 1 372 ? 3.512 31.110 -28.964 1.00 39.41 372 ASP A O 1
ATOM 2872 N N . GLU A 1 373 ? 5.617 31.164 -28.245 1.00 37.66 373 GLU A N 1
ATOM 2873 C CA . GLU A 1 373 ? 5.228 31.039 -26.822 1.00 37.66 373 GLU A CA 1
ATOM 2874 C C . GLU A 1 373 ? 6.356 31.296 -25.802 1.00 37.66 373 GLU A C 1
ATOM 2876 O O . GLU A 1 373 ? 6.491 30.606 -24.794 1.00 37.66 373 GLU A O 1
ATOM 2881 N N . VAL A 1 374 ? 7.170 32.340 -26.011 1.00 38.00 374 VAL A N 1
ATOM 2882 C CA . VAL A 1 374 ? 8.047 32.869 -24.948 1.00 38.00 374 VAL A CA 1
ATOM 2883 C C . VAL A 1 374 ? 7.731 34.343 -24.677 1.00 38.00 374 VAL A C 1
ATOM 2885 O O . VAL A 1 374 ? 8.186 35.248 -25.366 1.00 38.00 374 VAL A O 1
ATOM 2888 N N . ALA A 1 375 ? 6.926 34.539 -23.630 1.00 37.06 375 ALA A N 1
ATOM 2889 C CA . ALA A 1 375 ? 6.909 35.661 -22.687 1.00 37.06 375 ALA A CA 1
ATOM 2890 C C . ALA A 1 375 ? 6.920 37.112 -23.230 1.00 37.06 375 ALA A C 1
ATOM 2892 O O . ALA A 1 375 ? 7.963 37.729 -23.435 1.00 37.06 375 ALA A O 1
ATOM 2893 N N . LYS A 1 376 ? 5.736 37.744 -23.244 1.00 36.12 376 LYS A N 1
ATOM 2894 C CA . LYS A 1 376 ? 5.611 39.195 -23.001 1.00 36.12 376 LYS A CA 1
ATOM 2895 C C . LYS A 1 376 ? 5.684 39.468 -21.490 1.00 36.12 376 LYS A C 1
ATOM 2897 O O . LYS A 1 376 ? 4.901 38.863 -20.757 1.00 36.12 376 LYS A O 1
ATOM 2902 N N . PRO A 1 377 ? 6.499 40.419 -21.000 1.00 35.03 377 PRO A N 1
ATOM 2903 C CA . PRO A 1 377 ? 6.344 40.929 -19.646 1.00 35.03 377 PRO A CA 1
ATOM 2904 C C . PRO A 1 377 ? 5.205 41.961 -19.632 1.00 35.03 377 PRO A C 1
ATOM 2906 O O . PRO A 1 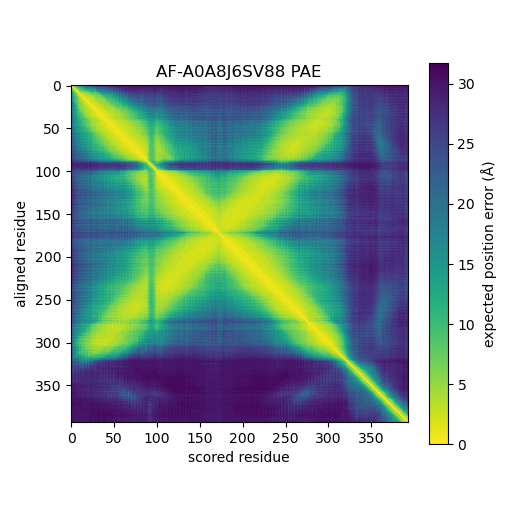377 ? 5.290 43.002 -20.286 1.00 35.03 377 PRO A O 1
ATOM 2909 N N . LYS A 1 378 ? 4.125 41.682 -18.894 1.00 39.06 378 LYS A N 1
ATOM 2910 C CA . LYS A 1 378 ? 3.152 42.712 -18.507 1.00 39.06 378 LYS A CA 1
ATOM 2911 C C . LYS A 1 378 ? 3.744 43.534 -17.362 1.00 39.06 378 LYS A C 1
ATOM 2913 O O . LYS A 1 378 ? 3.970 43.013 -16.275 1.00 39.06 378 LYS A O 1
ATOM 2918 N N . GLN A 1 379 ? 3.991 44.811 -17.627 1.00 40.44 379 GLN A N 1
ATOM 2919 C CA . GLN A 1 379 ? 4.042 45.850 -16.604 1.00 40.44 379 GLN A CA 1
ATOM 2920 C C . GLN A 1 379 ? 2.600 46.202 -16.214 1.00 40.44 379 GLN A C 1
ATOM 2922 O O . GLN A 1 379 ? 1.827 46.575 -17.088 1.00 40.44 379 GLN A O 1
ATOM 2927 N N . GLU A 1 380 ? 2.258 46.094 -14.932 1.00 33.38 380 GLU A N 1
ATOM 2928 C CA . GLU A 1 380 ? 1.097 46.736 -14.289 1.00 33.38 380 GLU A CA 1
ATOM 2929 C C . GLU A 1 380 ? 1.424 46.799 -12.787 1.00 33.38 380 GLU A C 1
ATOM 2931 O O . GLU A 1 380 ? 1.619 45.779 -12.135 1.00 33.38 380 GLU A O 1
ATOM 2936 N N . GLU A 1 381 ? 1.935 47.949 -12.353 1.00 32.91 381 GLU A N 1
ATOM 2937 C CA . GLU A 1 381 ? 1.255 48.902 -11.464 1.00 32.91 381 GLU A CA 1
ATOM 2938 C C . GLU A 1 381 ? 1.105 48.437 -10.006 1.00 32.91 381 GLU A C 1
ATOM 2940 O O . GLU A 1 381 ? 0.214 47.694 -9.607 1.00 32.91 381 GLU A O 1
ATOM 2945 N N . ASP A 1 382 ? 2.011 48.994 -9.208 1.00 38.28 382 ASP A N 1
ATOM 2946 C CA . ASP A 1 382 ? 2.019 49.085 -7.759 1.00 38.28 382 ASP A CA 1
ATOM 2947 C C . ASP A 1 382 ? 0.864 49.977 -7.260 1.00 38.28 382 ASP A C 1
ATOM 2949 O O . ASP A 1 382 ? 0.869 51.188 -7.495 1.00 38.28 382 ASP A O 1
ATOM 2953 N N . LYS A 1 383 ? -0.116 49.389 -6.556 1.00 37.53 383 LYS A N 1
ATOM 2954 C CA . LYS A 1 383 ? -1.030 50.097 -5.640 1.00 37.53 383 LYS A CA 1
ATOM 2955 C C . LYS A 1 383 ? -1.407 49.241 -4.419 1.00 37.53 383 LYS A C 1
ATOM 2957 O O . LYS A 1 383 ? -2.288 48.395 -4.470 1.00 37.53 383 LYS A O 1
ATOM 2962 N N . SER A 1 384 ? -0.777 49.598 -3.298 1.00 33.53 384 SER A N 1
ATOM 2963 C CA . SER A 1 384 ? -1.359 49.805 -1.957 1.00 33.53 384 SER A CA 1
ATOM 2964 C C . SER A 1 384 ? -2.044 48.659 -1.172 1.00 33.53 384 SER A C 1
ATOM 2966 O O . SER A 1 384 ? -3.185 48.303 -1.435 1.00 33.53 384 SER A O 1
ATOM 2968 N N . ALA A 1 385 ? -1.402 48.345 -0.034 1.00 36.03 385 ALA A N 1
ATOM 2969 C CA . ALA A 1 385 ? -1.927 48.380 1.348 1.00 36.03 385 ALA A CA 1
ATOM 2970 C C . ALA A 1 385 ? -2.749 47.210 1.950 1.00 36.03 385 ALA A C 1
ATOM 2972 O O . ALA A 1 385 ? -3.884 46.966 1.568 1.00 36.03 385 ALA A O 1
ATOM 2973 N N . SER A 1 386 ? -2.193 46.633 3.036 1.00 33.06 386 SER A N 1
ATOM 2974 C CA . SER A 1 386 ? -2.773 46.391 4.393 1.00 33.06 386 SER A CA 1
ATOM 2975 C C . SER A 1 386 ? -2.159 45.099 4.974 1.00 33.06 386 SER A C 1
ATOM 2977 O O . SER A 1 386 ? -2.328 44.045 4.384 1.00 33.06 386 SER A O 1
ATOM 2979 N N . ARG A 1 387 ? -1.252 45.071 5.964 1.00 37.16 387 ARG A N 1
ATOM 2980 C CA . ARG A 1 387 ? -1.277 45.469 7.394 1.00 37.16 387 ARG A CA 1
ATOM 2981 C C . ARG A 1 387 ? -2.235 44.632 8.277 1.00 37.16 387 ARG A C 1
ATOM 2983 O O . ARG A 1 387 ? -3.442 44.727 8.097 1.00 37.16 387 ARG A O 1
ATOM 2990 N N . GLY A 1 388 ? -1.642 43.937 9.266 1.00 35.31 388 GLY A N 1
ATOM 2991 C CA . GLY A 1 388 ? -2.243 43.342 10.485 1.00 35.31 388 GLY A CA 1
ATOM 2992 C C . GLY A 1 388 ? -2.760 41.902 10.320 1.00 35.31 388 GLY A C 1
ATOM 2993 O O . GLY A 1 388 ? -3.365 41.602 9.306 1.00 35.31 388 GLY A O 1
ATOM 2994 N N . ASP A 1 389 ? -2.583 40.934 11.220 1.00 37.84 389 ASP A N 1
ATOM 2995 C CA . ASP A 1 389 ? -1.949 40.876 12.538 1.00 37.84 389 ASP A CA 1
ATOM 2996 C C . ASP A 1 389 ? -1.581 39.414 12.848 1.00 37.84 389 ASP A C 1
ATOM 2998 O O . ASP A 1 389 ? -2.269 38.475 12.448 1.00 37.84 389 ASP A O 1
ATOM 3002 N N . VAL A 1 390 ? -0.491 39.244 13.593 1.00 38.75 390 VAL A N 1
ATOM 3003 C CA . VAL A 1 390 ? -0.092 37.997 14.249 1.00 38.75 390 VAL A CA 1
ATOM 3004 C C . VAL A 1 390 ? -0.779 37.966 15.611 1.00 38.75 390 VAL A C 1
ATOM 3006 O O . VAL A 1 390 ? -0.529 38.847 16.431 1.00 38.75 390 VAL A O 1
ATOM 3009 N N . ILE A 1 391 ? -1.601 36.951 15.882 1.00 40.97 391 ILE A N 1
ATOM 3010 C CA . ILE A 1 391 ? -2.048 36.639 17.244 1.00 40.97 391 ILE A CA 1
ATOM 3011 C C . ILE A 1 391 ? -1.578 35.228 17.590 1.00 40.97 391 ILE A C 1
ATOM 3013 O O . ILE A 1 391 ? -2.044 34.237 17.034 1.00 40.97 391 ILE A O 1
ATOM 3017 N N . LEU A 1 392 ? -0.615 35.194 18.511 1.00 39.22 392 LEU A N 1
ATOM 3018 C CA . LEU A 1 392 ? -0.265 34.062 19.359 1.00 39.22 392 LEU A CA 1
ATOM 3019 C C . LEU A 1 392 ? -1.397 33.813 20.360 1.00 39.22 392 LEU A C 1
ATOM 3021 O O . LEU A 1 392 ? -1.773 34.750 21.063 1.00 39.22 392 LEU A O 1
ATOM 3025 N N . PHE A 1 393 ? -1.837 32.560 20.477 1.00 48.16 393 PHE A N 1
ATOM 3026 C CA . PHE A 1 393 ? -2.199 31.928 21.747 1.00 48.16 393 PHE A CA 1
ATOM 3027 C C . PHE A 1 393 ? -1.820 30.451 21.707 1.00 48.16 393 PHE A C 1
ATOM 3029 O O . PHE A 1 393 ? -2.081 29.814 20.660 1.00 48.16 393 PHE A O 1
#

Mean predicted aligned error: 17.6 Å

Secondary structure (DSSP, 8-state):
---SHHHHHHHHHHHHHHHHHHHHHHHHHHHHHHHHHHHHHHHHHHHHHHHHHHHHHHHHHHHHHHHHHHHHHHHHHHHHHHHHHHHHHT--S--TTS--HHHHHHHHHHHHHHHHHHHHHHHHHHHHHHHHHHHHHHHHHHHHHHHHHHHHHHHHHHHHHHHHHHHHHHTGGGGHHHHHHHHHHHHHHHHHHHHHHHHHHHHHHHHHHHHHHHHHHHHHHHHHHHHHHHHHHHHHHHHHHHHHHHHHHHHHHHHHHHHHHHHHHHHHHHHHHHHHHHHHHHHHHHHHHHHHHHHHHHHHHHHHHHHHHHHHHHHHHHHTT--PPPPP------------------PPP-PPPPPPPP--------TTSSSS-S-------------------